Protein AF-A0A2H9PAM7-F1 (afdb_monomer_lite)

Foldseek 3Di:
DDDDDPDDDPPDPPPVVPLVPLLCPLLVLLLVVLCVLLPVVCQQFCDDVSVVSNVCVVVSNCCSPPVVLVLLVVLLVVVQPDDPVVLVVVLVVLVVVCCVPPNDPQQDPNDGDPPPCPDPSNVVNVVSVVSNVVVSVSSVLSSVLSNLSSCLCVVQDDPNAGWQDQDDDPPDRDDDDPDDPDPDDDDDRQRQWDKDWDDQDFDWGWGDDPRAIETEGEPAADDDPDPDPDDDWFKDQDPPCQWDDDDSYIYGYIYTGDDDPVVCVLQFQADPVRDGDDPPDDRLSRQVSRLVVSLVSDPDPVVSCQQQDDDPNDGNSSVSSCVNGPGPTDTYIHGPDVPVVSLVSLVVSLVRPLDDPVCVPDPNVVCVVSSVSSSVSSND

pLDDT: mean 75.79, std 16.77, range [26.44, 95.5]

Sequence (380 aa):
MANNSIKSRKRNSAGIVMRTNHNSGFLLKLKDHLKVLFQFDCAELNFGIYRIMNYKRKEIEKFIEDDLIRVVEKEFEKYKTYSNKELAEKIEKIENKIKEDFGSDILHNGKLIEKYGETRIVKKYLELKKQIDEIDVTENIQSQVFNDLYNFFSRYYEDGDFISKGRYSSKQNKYAIPYSGEEVKLYWANFDQYYIKTGEVFKDYEFNQKGWKFVFRTVLADVPAGNVKGNRRYFFLASDEPVKISNKTCLIKFEYRMLTNGDLKKYPVKTKEGKVKITGIMQDELNPILKDKIVTFITPLEPKAILTETQDEKTIIEKHLYKYTRKITSDFFIHKNLKEFLERELDYFIKTEVLDIEVFDTEKERYFDRHITRSKVVKN

Secondary structure (DSSP, 8-state):
--------S-SSSSTTTTTTHHHHHHHHHHHHHHHHHTTGGGTT--SHHHHHHHHTHHHHHHIIIIIHHHHHHHHHHTT--S-HHHHHHHHHHHHHHHHHHH-TTSEETTEE-GGGTT-HHHHHHHHHHHHHHHHHHHHHHHHHHHHHHHHHHHHHEETTEE-------TT--------SS-S-----TTTTEEEEEPP-----EEEEETTEEEEEEEEEE---SSS--PPPEEEEE-SS-SEEEETTEEEEEEEEEE--HHHHHHS--B-TTSSBP-SS--HHHHHHHHHHHHHHH--SHHHHHHHH-EETTEEHHHHHHHHHHS----EEEEES-HHHHHHHHHHHHIIIIIS-GGGGGSTTGGGHHHHHHHHHHHH-

Organism: NCBI:txid1974542

Structure (mmCIF, N/CA/C/O backbone):
data_AF-A0A2H9PAM7-F1
#
_entry.id   AF-A0A2H9PAM7-F1
#
loop_
_atom_site.group_PDB
_atom_site.id
_atom_site.type_symbol
_atom_site.label_atom_id
_atom_site.label_alt_id
_atom_site.label_comp_id
_atom_site.label_asym_id
_atom_site.label_entity_id
_atom_site.label_seq_id
_atom_site.pdbx_PDB_ins_code
_atom_site.Cartn_x
_atom_site.Cartn_y
_atom_site.Cartn_z
_atom_site.occupancy
_atom_site.B_iso_or_equiv
_atom_site.auth_seq_id
_atom_site.auth_comp_id
_atom_site.auth_asym_id
_atom_site.auth_atom_id
_atom_site.pdbx_PDB_model_num
ATOM 1 N N . MET A 1 1 ? 53.700 46.390 -0.412 1.00 36.31 1 MET A N 1
ATOM 2 C CA . MET A 1 1 ? 53.112 46.395 -1.770 1.00 36.31 1 MET A CA 1
ATOM 3 C C . MET A 1 1 ? 53.014 44.955 -2.255 1.00 36.31 1 MET A C 1
ATOM 5 O O . MET A 1 1 ? 53.900 44.184 -1.924 1.00 36.31 1 MET A O 1
ATOM 9 N N . ALA A 1 2 ? 51.954 44.641 -3.006 1.00 32.16 2 ALA A N 1
ATOM 10 C CA . ALA A 1 2 ? 51.607 43.345 -3.611 1.00 32.16 2 ALA A CA 1
ATOM 11 C C . ALA A 1 2 ? 50.947 42.289 -2.695 1.00 32.16 2 ALA A C 1
ATOM 13 O O . ALA A 1 2 ? 51.555 41.309 -2.286 1.00 32.16 2 ALA A O 1
ATOM 14 N N . ASN A 1 3 ? 49.643 42.470 -2.467 1.00 30.58 3 ASN A N 1
ATOM 15 C CA . ASN A 1 3 ? 48.693 41.392 -2.193 1.00 30.58 3 ASN A CA 1
ATOM 16 C C . ASN A 1 3 ? 47.696 41.392 -3.360 1.00 30.58 3 ASN A C 1
ATOM 18 O O . ASN A 1 3 ? 46.928 42.345 -3.469 1.00 30.58 3 ASN A O 1
ATOM 22 N N . ASN A 1 4 ? 47.727 40.389 -4.246 1.00 27.28 4 ASN A N 1
ATOM 23 C CA . ASN A 1 4 ? 46.542 39.951 -4.993 1.00 27.28 4 ASN A CA 1
ATOM 24 C C . ASN A 1 4 ? 46.771 38.665 -5.804 1.00 27.28 4 ASN A C 1
ATOM 26 O O . ASN A 1 4 ? 47.747 38.532 -6.532 1.00 27.28 4 ASN A O 1
ATOM 30 N N . SER A 1 5 ? 45.749 37.803 -5.756 1.00 28.12 5 SER A N 1
ATOM 31 C CA . SER A 1 5 ? 45.390 36.788 -6.757 1.00 28.12 5 SER A CA 1
ATOM 32 C C . SER A 1 5 ? 46.104 35.423 -6.737 1.00 28.12 5 SER A C 1
ATOM 34 O O . SER A 1 5 ? 46.760 35.023 -7.696 1.00 28.12 5 SER A O 1
ATOM 36 N N . ILE A 1 6 ? 45.787 34.608 -5.724 1.00 30.28 6 ILE A N 1
ATOM 37 C CA . ILE A 1 6 ? 45.669 33.149 -5.893 1.00 30.28 6 ILE A CA 1
ATOM 38 C C . ILE A 1 6 ? 44.205 32.851 -6.256 1.00 30.28 6 ILE A C 1
ATOM 40 O O . ILE A 1 6 ? 43.347 32.684 -5.392 1.00 30.28 6 ILE A O 1
ATOM 44 N N . LYS A 1 7 ? 43.894 32.818 -7.554 1.00 33.56 7 LYS A N 1
ATOM 45 C CA . LYS A 1 7 ? 42.643 32.265 -8.098 1.00 33.56 7 LYS A CA 1
ATOM 46 C C . LYS A 1 7 ? 42.950 31.564 -9.419 1.00 33.56 7 LYS A C 1
ATOM 48 O O . LYS A 1 7 ? 43.094 32.215 -10.442 1.00 33.56 7 LYS A O 1
ATOM 53 N N . SER A 1 8 ? 43.019 30.235 -9.388 1.00 31.98 8 SER A N 1
ATOM 54 C CA . SER A 1 8 ? 42.418 29.320 -10.378 1.00 31.98 8 SER A CA 1
ATOM 55 C C . SER A 1 8 ? 43.159 27.980 -10.398 1.00 31.98 8 SER A C 1
ATOM 57 O O . SER A 1 8 ? 44.256 27.855 -10.918 1.00 31.98 8 SER A O 1
ATOM 59 N N . ARG A 1 9 ? 42.537 26.964 -9.795 1.00 30.16 9 ARG A N 1
ATOM 60 C CA . ARG A 1 9 ? 42.679 25.528 -10.119 1.00 30.16 9 ARG A CA 1
ATOM 61 C C . ARG A 1 9 ? 41.722 24.747 -9.215 1.00 30.16 9 ARG A C 1
ATOM 63 O O . ARG A 1 9 ? 42.115 24.033 -8.307 1.00 30.16 9 ARG A O 1
ATOM 70 N N . LYS A 1 10 ? 40.422 24.989 -9.401 1.00 29.05 10 LYS A N 1
ATOM 71 C CA . LYS A 1 10 ? 39.327 24.240 -8.758 1.00 29.05 10 LYS A CA 1
ATOM 72 C C . LYS A 1 10 ? 38.049 24.363 -9.594 1.00 29.05 10 LYS A C 1
ATOM 74 O O . LYS A 1 10 ? 37.029 24.854 -9.135 1.00 29.05 10 LYS A O 1
ATOM 79 N N . ARG A 1 11 ? 38.117 23.988 -10.869 1.00 29.41 11 ARG A N 1
ATOM 80 C CA . ARG A 1 11 ? 36.942 23.784 -11.728 1.00 29.41 11 ARG A CA 1
ATOM 81 C C . ARG A 1 11 ? 37.325 22.696 -12.721 1.00 29.41 11 ARG A C 1
ATOM 83 O O . ARG A 1 11 ? 38.110 22.984 -13.609 1.00 29.41 11 ARG A O 1
ATOM 90 N N . ASN A 1 12 ? 36.929 21.454 -12.439 1.00 28.94 12 ASN A N 1
ATOM 91 C CA . ASN A 1 12 ? 36.618 20.392 -13.419 1.00 28.94 12 ASN A CA 1
ATOM 92 C C . ASN A 1 12 ? 36.412 19.010 -12.772 1.00 28.94 12 ASN A C 1
ATOM 94 O O . ASN A 1 12 ? 35.887 18.122 -13.426 1.00 28.94 12 ASN A O 1
ATOM 98 N N . SER A 1 13 ? 36.683 18.829 -11.475 1.00 26.80 13 SER A N 1
ATOM 99 C CA . SER A 1 13 ? 36.331 17.591 -10.750 1.00 26.80 13 SER A CA 1
ATOM 100 C C . SER A 1 13 ? 34.898 17.564 -10.187 1.00 26.80 13 SER A C 1
ATOM 102 O O . SER A 1 13 ? 34.455 16.540 -9.680 1.00 26.80 13 SER A O 1
ATOM 104 N N . ALA A 1 14 ? 34.144 18.666 -10.289 1.00 26.72 14 ALA A N 1
ATOM 105 C CA . ALA A 1 14 ? 32.780 18.771 -9.752 1.00 26.72 14 ALA A CA 1
ATOM 106 C C . ALA A 1 14 ? 31.680 18.271 -10.713 1.00 26.72 14 ALA A C 1
ATOM 108 O O . ALA A 1 14 ? 30.561 18.017 -10.277 1.00 26.72 14 ALA A O 1
ATOM 109 N N . GLY A 1 15 ? 31.978 18.113 -12.009 1.00 26.44 15 GLY A N 1
ATOM 110 C CA . GLY A 1 15 ? 30.979 17.738 -13.022 1.00 26.44 15 GLY A CA 1
ATOM 111 C C . GLY A 1 15 ? 30.585 16.257 -13.017 1.00 26.44 15 GLY A C 1
ATOM 112 O O . GLY A 1 15 ? 29.486 15.923 -13.445 1.00 26.44 15 GLY A O 1
ATOM 113 N N . ILE A 1 16 ? 31.454 15.384 -12.500 1.00 31.52 16 ILE A N 1
ATOM 114 C CA . ILE A 1 16 ? 31.241 13.927 -12.483 1.00 31.52 16 ILE A CA 1
ATOM 115 C C . ILE A 1 16 ? 30.466 13.497 -11.225 1.00 31.52 16 ILE A C 1
ATOM 117 O O . ILE A 1 16 ? 29.671 12.567 -11.270 1.00 31.52 16 ILE A O 1
ATOM 121 N N . VAL A 1 17 ? 30.613 14.225 -10.112 1.00 28.14 17 VAL A N 1
ATOM 122 C CA . VAL A 1 17 ? 29.993 13.863 -8.822 1.00 28.14 17 VAL A CA 1
ATOM 123 C C . VAL A 1 17 ? 28.522 14.304 -8.722 1.00 28.14 17 VAL A C 1
ATOM 125 O O . VAL A 1 17 ? 27.771 13.744 -7.934 1.00 28.14 17 VAL A O 1
ATOM 128 N N . MET A 1 18 ? 28.063 15.264 -9.537 1.00 27.47 18 MET A N 1
ATOM 129 C CA . MET A 1 18 ? 26.666 15.738 -9.497 1.00 27.47 18 MET A CA 1
ATOM 130 C C . MET A 1 18 ? 25.675 14.949 -10.375 1.00 27.47 18 MET A C 1
ATOM 132 O O . MET A 1 18 ? 24.472 15.172 -10.256 1.00 27.47 18 MET A O 1
ATOM 136 N N . ARG A 1 19 ? 26.127 14.037 -11.249 1.00 37.12 19 ARG A N 1
ATOM 137 C CA . ARG A 1 19 ? 25.255 13.383 -12.251 1.00 37.12 19 ARG A CA 1
ATOM 138 C C . ARG A 1 19 ? 24.591 12.079 -11.795 1.00 37.12 19 ARG A C 1
ATOM 140 O O . ARG A 1 19 ? 23.580 11.691 -12.368 1.00 37.12 19 ARG A O 1
ATOM 147 N N . THR A 1 20 ? 25.050 11.469 -10.705 1.00 33.59 20 THR A N 1
ATOM 148 C CA . THR A 1 20 ? 24.431 10.271 -10.103 1.00 33.59 20 THR A CA 1
ATOM 149 C C . THR A 1 20 ? 23.115 10.556 -9.360 1.00 33.59 20 THR A C 1
ATOM 151 O O . THR A 1 20 ? 22.414 9.627 -8.966 1.00 33.59 20 THR A O 1
ATOM 154 N N . ASN A 1 21 ? 22.735 11.829 -9.193 1.00 41.59 21 ASN A N 1
ATOM 155 C CA . ASN A 1 21 ? 21.598 12.242 -8.361 1.00 41.59 21 ASN A CA 1
ATOM 156 C C . ASN A 1 21 ? 20.219 12.218 -9.055 1.00 41.59 21 ASN A C 1
ATOM 158 O O . ASN A 1 21 ? 19.208 12.333 -8.371 1.00 41.59 21 ASN A O 1
ATOM 162 N N . HIS A 1 22 ? 20.132 12.081 -10.384 1.00 42.03 22 HIS A N 1
ATOM 163 C CA . HIS A 1 22 ? 18.827 11.974 -11.065 1.00 42.03 22 HIS A CA 1
ATOM 164 C C . HIS A 1 22 ? 18.287 10.535 -11.105 1.00 42.03 22 HIS A C 1
ATOM 166 O O . HIS A 1 22 ? 17.077 10.344 -10.973 1.00 42.03 22 HIS A O 1
ATOM 172 N N . ASN A 1 23 ? 19.173 9.532 -11.175 1.00 53.78 23 ASN A N 1
ATOM 173 C CA . ASN A 1 23 ? 18.815 8.109 -11.074 1.00 53.78 23 ASN A CA 1
ATOM 174 C C . ASN A 1 23 ? 18.174 7.765 -9.716 1.00 53.78 23 ASN A C 1
ATOM 176 O O . ASN A 1 23 ? 17.299 6.905 -9.637 1.00 53.78 23 ASN A O 1
ATOM 180 N N . SER A 1 24 ? 18.565 8.460 -8.644 1.00 64.81 24 SER A N 1
ATOM 181 C CA . SER A 1 24 ? 18.095 8.169 -7.286 1.00 64.81 24 SER A CA 1
ATOM 182 C C . SER A 1 24 ? 16.652 8.617 -7.025 1.00 64.81 24 SER A C 1
ATOM 184 O O . SER A 1 24 ? 15.955 7.973 -6.245 1.00 64.81 24 SER A O 1
ATOM 186 N N . GLY A 1 25 ? 16.167 9.674 -7.687 1.00 84.38 25 GLY A N 1
ATOM 187 C CA . GLY A 1 25 ? 14.857 10.264 -7.391 1.00 84.38 25 GLY A CA 1
ATOM 188 C C . GLY A 1 25 ? 13.667 9.399 -7.816 1.00 84.38 25 GLY A C 1
ATOM 189 O O . GLY A 1 25 ? 12.761 9.158 -7.019 1.00 84.38 25 GLY A O 1
ATOM 190 N N . PHE A 1 26 ? 13.653 8.920 -9.065 1.00 88.62 26 PHE A N 1
ATOM 191 C CA . PHE A 1 26 ? 12.565 8.062 -9.561 1.00 88.62 26 PHE A CA 1
ATOM 192 C C . PHE A 1 26 ? 12.605 6.668 -8.944 1.00 88.62 26 PHE A C 1
ATOM 194 O O . PHE A 1 26 ? 11.560 6.128 -8.588 1.00 88.62 26 PHE A O 1
ATOM 201 N N . LEU A 1 27 ? 13.807 6.124 -8.748 1.00 89.75 27 LEU A N 1
ATOM 202 C CA . LEU A 1 27 ? 13.989 4.858 -8.053 1.00 89.75 27 LEU A CA 1
ATOM 203 C C . LEU A 1 27 ? 13.453 4.928 -6.618 1.00 89.75 27 LEU A C 1
ATOM 205 O O . LEU A 1 27 ? 12.733 4.026 -6.200 1.00 89.75 27 LEU A O 1
ATOM 209 N N . LEU A 1 28 ? 13.743 6.004 -5.879 1.00 92.19 28 LEU A N 1
ATOM 210 C CA . LEU A 1 28 ? 13.229 6.177 -4.520 1.00 92.19 28 LEU A CA 1
ATOM 211 C C . LEU A 1 28 ? 11.696 6.262 -4.503 1.00 92.19 28 LEU A C 1
ATOM 213 O O . LEU A 1 28 ? 11.061 5.554 -3.729 1.00 92.19 28 LEU A O 1
ATOM 217 N N . LYS A 1 29 ? 11.094 7.034 -5.420 1.00 93.62 29 LYS A N 1
ATOM 218 C CA . LYS A 1 29 ? 9.628 7.104 -5.562 1.00 93.62 29 LYS A CA 1
ATOM 219 C C . LYS A 1 29 ? 9.002 5.739 -5.838 1.00 93.62 29 LYS A C 1
ATOM 221 O O . LYS A 1 29 ? 7.977 5.409 -5.243 1.00 93.62 29 LYS A O 1
ATOM 226 N N . LEU A 1 30 ? 9.611 4.948 -6.723 1.00 94.31 30 LEU A N 1
ATOM 227 C CA . LEU A 1 30 ? 9.163 3.588 -7.009 1.00 94.31 30 LEU A CA 1
ATOM 228 C C . LEU A 1 30 ? 9.255 2.708 -5.758 1.00 94.31 30 LEU A C 1
ATOM 230 O O . LEU A 1 30 ? 8.273 2.059 -5.406 1.00 94.31 30 LEU A O 1
ATOM 234 N N . LYS A 1 31 ? 10.394 2.724 -5.056 1.00 94.62 31 LYS A N 1
ATOM 235 C CA . LYS A 1 31 ? 10.596 1.950 -3.821 1.00 94.62 31 LYS A CA 1
ATOM 236 C C . LYS A 1 31 ? 9.568 2.303 -2.749 1.00 94.62 31 LYS A C 1
ATOM 238 O O . LYS A 1 31 ? 8.957 1.403 -2.177 1.00 94.62 31 LYS A O 1
ATOM 243 N N . ASP A 1 32 ? 9.341 3.590 -2.509 1.00 93.31 32 ASP A N 1
ATOM 244 C CA . ASP A 1 32 ? 8.371 4.055 -1.516 1.00 93.31 32 ASP A CA 1
ATOM 245 C C . ASP A 1 32 ? 6.947 3.636 -1.892 1.00 93.31 32 ASP A C 1
ATOM 247 O O . ASP A 1 32 ? 6.197 3.144 -1.048 1.00 93.31 32 ASP A O 1
ATOM 251 N N . HIS A 1 33 ? 6.585 3.738 -3.173 1.00 93.19 33 HIS A N 1
ATOM 252 C CA . HIS A 1 33 ? 5.274 3.305 -3.642 1.00 93.19 33 HIS A CA 1
ATOM 253 C C . HIS A 1 33 ? 5.078 1.787 -3.514 1.00 93.19 33 HIS A C 1
ATOM 255 O O . HIS A 1 33 ? 4.029 1.342 -3.052 1.00 93.19 33 HIS A O 1
ATOM 261 N N . LEU A 1 34 ? 6.097 0.983 -3.834 1.00 93.50 34 LEU A N 1
ATOM 262 C CA . LEU A 1 34 ? 6.054 -0.468 -3.632 1.00 93.50 34 LEU A CA 1
ATOM 263 C C . LEU A 1 34 ? 5.948 -0.833 -2.143 1.00 93.50 34 LEU A C 1
ATOM 265 O O . LEU A 1 34 ? 5.209 -1.750 -1.789 1.00 93.50 34 LEU A O 1
ATOM 269 N N . LYS A 1 35 ? 6.614 -0.097 -1.244 1.00 92.00 35 LYS A N 1
ATOM 270 C CA . LYS A 1 35 ? 6.463 -0.283 0.211 1.00 92.00 35 LYS A CA 1
ATOM 271 C C . LYS A 1 35 ? 5.036 0.004 0.684 1.00 92.00 35 LYS A C 1
ATOM 273 O O . LYS A 1 35 ? 4.537 -0.715 1.551 1.00 92.00 35 LYS A O 1
ATOM 278 N N . VAL A 1 36 ? 4.369 1.006 0.107 1.00 89.56 36 VAL A N 1
ATOM 279 C CA . VAL A 1 36 ? 2.944 1.286 0.361 1.00 89.56 36 VAL A CA 1
ATOM 280 C C . VAL A 1 36 ? 2.059 0.161 -0.179 1.00 89.56 36 VAL A C 1
ATOM 282 O O . VAL A 1 36 ? 1.187 -0.320 0.542 1.00 89.56 36 VAL A O 1
ATOM 285 N N . LEU A 1 37 ? 2.313 -0.307 -1.405 1.00 90.25 37 LEU A N 1
ATOM 286 C CA . LEU A 1 37 ? 1.590 -1.422 -2.028 1.00 90.25 37 LEU A CA 1
ATOM 287 C C . LEU A 1 37 ? 1.653 -2.687 -1.163 1.00 90.25 37 LEU A C 1
ATOM 289 O O . LEU A 1 37 ? 0.641 -3.337 -0.914 1.00 90.25 37 LEU A O 1
ATOM 293 N N . PHE A 1 38 ? 2.832 -2.995 -0.624 1.00 89.06 38 PHE A N 1
ATOM 294 C CA . PHE A 1 38 ? 3.041 -4.130 0.273 1.00 89.06 38 PHE A CA 1
ATOM 295 C C . PHE A 1 38 ? 2.781 -3.816 1.761 1.00 89.06 38 PHE A C 1
ATOM 297 O O . PHE A 1 38 ? 3.130 -4.623 2.625 1.00 89.06 38 PHE A O 1
ATOM 304 N N . GLN A 1 39 ? 2.154 -2.676 2.074 1.00 84.50 39 GLN A N 1
ATOM 305 C CA . GLN A 1 39 ? 1.677 -2.303 3.416 1.00 84.50 39 GLN A CA 1
ATOM 306 C C . GLN A 1 39 ? 2.764 -2.387 4.503 1.00 84.50 39 GLN A C 1
ATOM 308 O O . GLN A 1 39 ? 2.576 -2.943 5.595 1.00 84.50 39 GLN A O 1
ATOM 313 N N . PHE A 1 40 ? 3.951 -1.847 4.209 1.00 84.88 40 PHE A N 1
ATOM 314 C CA . PHE A 1 40 ? 5.084 -1.886 5.137 1.00 84.88 40 PHE A CA 1
ATOM 315 C C . PHE A 1 40 ? 4.808 -1.147 6.455 1.00 84.88 40 PHE A C 1
ATOM 317 O O . PHE A 1 40 ? 5.353 -1.551 7.484 1.00 84.88 40 PHE A O 1
ATOM 324 N N . ASP A 1 41 ? 3.924 -0.148 6.444 1.00 77.19 41 ASP A N 1
ATOM 325 C CA . ASP A 1 41 ? 3.456 0.647 7.590 1.00 77.19 41 ASP A CA 1
ATOM 326 C C . ASP A 1 41 ? 2.572 -0.135 8.587 1.00 77.19 41 ASP A C 1
ATOM 328 O O . ASP A 1 41 ? 2.273 0.334 9.695 1.00 77.19 41 ASP A O 1
ATOM 332 N N . CYS A 1 42 ? 2.162 -1.346 8.204 1.00 74.06 42 CYS A N 1
ATOM 333 C CA . CYS A 1 42 ? 1.343 -2.261 8.991 1.00 74.06 42 CYS A CA 1
ATOM 334 C C . CYS A 1 42 ? 2.144 -3.442 9.573 1.00 74.06 42 CYS A C 1
ATOM 336 O O . CYS A 1 42 ? 1.564 -4.458 9.950 1.00 74.06 42 CYS A O 1
ATOM 338 N N . ALA A 1 43 ? 3.472 -3.310 9.690 1.00 73.75 43 ALA A N 1
ATOM 339 C CA . ALA A 1 43 ? 4.375 -4.361 10.184 1.00 73.75 43 ALA A CA 1
ATOM 340 C C . ALA A 1 43 ? 4.030 -4.935 11.557 1.00 73.75 43 ALA A C 1
ATOM 342 O O . ALA A 1 43 ? 4.279 -6.104 11.832 1.00 73.75 43 ALA A O 1
ATOM 343 N N . GLU A 1 44 ? 3.454 -4.115 12.422 1.00 70.12 44 GLU A N 1
ATOM 344 C CA . GLU A 1 44 ? 3.127 -4.496 13.792 1.00 70.12 44 GLU A CA 1
ATOM 345 C C . GLU A 1 44 ? 1.897 -5.421 13.860 1.00 70.12 44 GLU A C 1
ATOM 347 O O . GLU A 1 44 ? 1.698 -6.099 14.868 1.00 70.12 44 GLU A O 1
ATOM 352 N N . LEU A 1 45 ? 1.084 -5.474 12.795 1.00 76.50 45 LEU A N 1
ATOM 353 C CA . LEU A 1 45 ? -0.149 -6.258 12.749 1.00 76.50 45 LEU A CA 1
ATOM 354 C C . LEU A 1 45 ? 0.150 -7.737 12.499 1.00 76.50 45 LEU A C 1
ATOM 356 O O . LEU A 1 45 ? 0.801 -8.093 11.522 1.00 76.50 45 LEU A O 1
ATOM 360 N N . ASN A 1 46 ? -0.373 -8.626 13.345 1.00 74.81 46 ASN A N 1
ATOM 361 C CA . ASN A 1 46 ? -0.084 -10.062 13.264 1.00 74.81 46 ASN A CA 1
ATOM 362 C C . ASN A 1 46 ? -1.339 -10.939 13.109 1.00 74.81 46 ASN A C 1
ATOM 364 O O . ASN A 1 46 ? -1.563 -11.880 13.868 1.00 74.81 46 ASN A O 1
ATOM 368 N N . PHE A 1 47 ? -2.177 -10.642 12.116 1.00 71.94 47 PHE A N 1
ATOM 369 C CA . PHE A 1 47 ? -3.378 -11.424 11.807 1.00 71.94 47 PHE A CA 1
ATOM 370 C C . PHE A 1 47 ? -3.659 -11.451 10.299 1.00 71.94 47 PHE A C 1
ATOM 372 O O . PHE A 1 47 ? -3.254 -10.552 9.567 1.00 71.94 47 PHE A O 1
ATOM 379 N N . GLY A 1 48 ? -4.377 -12.474 9.823 1.00 76.12 48 GLY A N 1
ATOM 380 C CA . GLY A 1 48 ? -4.796 -12.576 8.417 1.00 76.12 48 GLY A CA 1
ATOM 381 C C . GLY A 1 48 ? -3.634 -12.446 7.423 1.00 76.12 48 GLY A C 1
ATOM 382 O O . GLY A 1 48 ? -2.587 -13.066 7.607 1.00 76.12 48 GLY A O 1
ATOM 383 N N . ILE A 1 49 ? -3.820 -11.617 6.389 1.00 78.69 49 ILE A N 1
ATOM 384 C CA . ILE A 1 49 ? -2.809 -11.370 5.350 1.00 78.69 49 ILE A CA 1
ATOM 385 C C . ILE A 1 49 ? -1.540 -10.706 5.906 1.00 78.69 49 ILE A C 1
ATOM 387 O O . ILE A 1 49 ? -0.443 -11.048 5.471 1.00 78.69 49 ILE A O 1
ATOM 391 N N . TYR A 1 50 ? -1.651 -9.855 6.934 1.00 81.75 50 TYR A N 1
ATOM 392 C CA . TYR A 1 50 ? -0.497 -9.184 7.547 1.00 81.75 50 TYR A CA 1
ATOM 393 C C . TYR A 1 50 ? 0.514 -10.176 8.121 1.00 81.75 50 TYR A C 1
ATOM 395 O O . TYR A 1 50 ? 1.717 -9.957 8.030 1.00 81.75 50 TYR A O 1
ATOM 403 N N . ARG A 1 51 ? 0.048 -11.319 8.642 1.00 82.81 51 ARG A N 1
ATOM 404 C CA . ARG A 1 51 ? 0.938 -12.386 9.120 1.00 82.81 51 ARG A CA 1
ATOM 405 C C . ARG A 1 51 ? 1.784 -12.974 7.987 1.00 82.81 51 ARG A C 1
ATOM 407 O O . ARG A 1 51 ? 2.971 -13.220 8.183 1.00 82.81 51 ARG A O 1
ATOM 414 N N . ILE A 1 52 ? 1.185 -13.178 6.812 1.00 86.31 52 ILE A N 1
ATOM 415 C CA . ILE A 1 52 ? 1.881 -13.685 5.620 1.00 86.31 52 ILE A CA 1
ATOM 416 C C . ILE A 1 52 ? 2.872 -12.631 5.116 1.00 86.31 52 ILE A C 1
ATOM 418 O O . ILE A 1 52 ? 4.041 -12.945 4.895 1.00 86.31 52 ILE A O 1
ATOM 422 N N . MET A 1 53 ? 2.434 -11.373 5.024 1.00 85.06 53 MET A N 1
ATOM 423 C CA . MET A 1 53 ? 3.278 -10.243 4.625 1.00 85.06 53 MET A CA 1
ATOM 424 C C . MET A 1 53 ? 4.478 -10.064 5.555 1.00 85.06 53 MET A C 1
ATOM 426 O O . MET A 1 53 ? 5.599 -9.875 5.097 1.00 85.06 53 MET A O 1
ATOM 430 N N . ASN A 1 54 ? 4.276 -10.203 6.865 1.00 86.50 54 ASN A N 1
ATOM 431 C CA . ASN A 1 54 ? 5.351 -10.132 7.848 1.00 86.50 54 ASN A CA 1
ATOM 432 C C . ASN A 1 54 ? 6.317 -11.311 7.753 1.00 86.50 54 ASN A C 1
ATOM 434 O O . ASN A 1 54 ? 7.525 -11.106 7.843 1.00 86.50 54 ASN A O 1
ATOM 438 N N . TYR A 1 55 ? 5.810 -12.524 7.521 1.00 89.81 55 TYR A N 1
ATOM 439 C CA . TYR A 1 55 ? 6.652 -13.698 7.294 1.00 89.81 55 TYR A CA 1
ATOM 440 C C . TYR A 1 55 ? 7.543 -13.527 6.054 1.00 89.81 55 TYR A C 1
ATOM 442 O O . TYR A 1 55 ? 8.725 -13.858 6.089 1.00 89.81 55 TYR A O 1
ATOM 450 N N . LYS A 1 56 ? 6.995 -12.942 4.982 1.00 91.44 56 LYS A N 1
ATOM 451 C CA . LYS A 1 56 ? 7.693 -12.685 3.713 1.00 91.44 56 LYS A CA 1
ATOM 452 C C . LYS A 1 56 ? 8.410 -11.338 3.639 1.00 91.44 56 LYS A C 1
ATOM 454 O O . LYS A 1 56 ? 9.037 -11.041 2.627 1.00 91.44 56 LYS A O 1
ATOM 459 N N . ARG A 1 57 ? 8.395 -10.542 4.710 1.00 90.06 57 ARG A N 1
ATOM 460 C CA . ARG A 1 57 ? 8.876 -9.152 4.705 1.00 90.06 57 ARG A CA 1
ATOM 461 C C . ARG A 1 57 ? 10.311 -9.014 4.217 1.00 90.06 57 ARG A C 1
ATOM 463 O O . ARG A 1 57 ? 10.569 -8.171 3.373 1.00 90.06 57 ARG A O 1
ATOM 470 N N . LYS A 1 58 ? 11.216 -9.873 4.693 1.00 92.81 58 LYS A N 1
ATOM 471 C CA . LYS A 1 58 ? 12.628 -9.848 4.279 1.00 92.81 58 LYS A CA 1
ATOM 472 C C . LYS A 1 58 ? 12.808 -10.149 2.789 1.00 92.81 58 LYS A C 1
ATOM 474 O O . LYS A 1 58 ? 13.674 -9.560 2.157 1.00 92.81 58 LYS A O 1
ATOM 479 N N . GLU A 1 59 ? 12.006 -11.061 2.238 1.00 94.44 59 GLU A N 1
ATOM 480 C CA . GLU A 1 59 ? 12.040 -11.394 0.808 1.00 94.44 59 GLU A CA 1
ATOM 481 C C . GLU A 1 59 ? 11.522 -10.216 -0.030 1.00 94.44 59 GLU A C 1
ATOM 483 O O . GLU A 1 59 ? 12.152 -9.842 -1.012 1.00 94.44 59 GLU A O 1
ATOM 488 N N . ILE A 1 60 ? 10.423 -9.585 0.398 1.00 93.31 60 ILE A N 1
ATOM 489 C CA . ILE A 1 60 ? 9.838 -8.421 -0.288 1.00 93.31 60 ILE A CA 1
ATOM 490 C C . ILE A 1 60 ? 10.766 -7.203 -0.196 1.00 93.31 60 ILE A C 1
ATOM 492 O O . ILE A 1 60 ? 10.966 -6.500 -1.180 1.00 93.31 60 ILE A O 1
ATOM 496 N N . GLU A 1 61 ? 11.362 -6.956 0.969 1.00 94.62 61 GLU A N 1
ATOM 497 C CA . GLU A 1 61 ? 12.315 -5.864 1.174 1.00 94.62 61 GLU A CA 1
ATOM 498 C C . GLU A 1 61 ? 13.554 -6.046 0.298 1.00 94.62 61 GLU A C 1
ATOM 500 O O . GLU A 1 61 ? 13.922 -5.127 -0.425 1.00 94.62 61 GLU A O 1
ATOM 505 N N . LYS A 1 62 ? 14.130 -7.254 0.263 1.00 95.50 62 LYS A N 1
ATOM 506 C CA . LYS A 1 62 ? 15.228 -7.582 -0.653 1.00 95.50 62 LYS A CA 1
ATOM 507 C C . LYS A 1 62 ? 14.828 -7.383 -2.119 1.00 95.50 62 LYS A C 1
ATOM 509 O O . LYS A 1 62 ? 15.628 -6.877 -2.906 1.00 95.50 62 LYS A O 1
ATOM 514 N N . PHE A 1 63 ? 13.597 -7.745 -2.482 1.00 94.81 63 PHE A N 1
ATOM 515 C CA . PHE A 1 63 ? 13.112 -7.546 -3.841 1.00 94.81 63 PHE A CA 1
ATOM 516 C C . PHE A 1 63 ? 13.075 -6.061 -4.227 1.00 94.81 63 PHE A C 1
ATOM 518 O O . PHE A 1 63 ? 13.595 -5.685 -5.276 1.00 94.81 63 PHE A O 1
ATOM 525 N N . ILE A 1 64 ? 12.502 -5.217 -3.363 1.00 93.62 64 ILE A N 1
ATOM 526 C CA . ILE A 1 64 ? 12.369 -3.770 -3.591 1.00 93.62 64 ILE A CA 1
ATOM 527 C C . ILE A 1 64 ? 13.734 -3.077 -3.568 1.00 93.62 64 ILE A C 1
ATOM 529 O O . ILE A 1 64 ? 13.986 -2.185 -4.380 1.00 93.62 64 ILE A O 1
ATOM 533 N N . GLU A 1 65 ? 14.601 -3.449 -2.627 1.00 92.62 65 GLU A N 1
ATOM 534 C CA . GLU A 1 65 ? 15.863 -2.750 -2.410 1.00 92.62 65 GLU A CA 1
ATOM 535 C C . GLU A 1 65 ? 16.946 -3.153 -3.411 1.00 92.62 65 GLU A C 1
ATOM 537 O O . GLU A 1 65 ? 17.647 -2.258 -3.890 1.00 92.62 65 GLU A O 1
ATOM 542 N N . ASP A 1 66 ? 17.017 -4.443 -3.773 1.00 91.50 66 ASP A N 1
ATOM 543 C CA . ASP A 1 66 ? 18.113 -5.010 -4.563 1.00 91.50 66 ASP A CA 1
ATOM 544 C C . ASP A 1 66 ? 17.652 -5.726 -5.842 1.00 91.50 66 ASP A C 1
ATOM 546 O O . ASP A 1 66 ? 18.180 -5.450 -6.920 1.00 91.50 66 ASP A O 1
ATOM 550 N N . ASP A 1 67 ? 16.724 -6.692 -5.753 1.00 92.50 67 ASP A N 1
ATOM 551 C CA . ASP A 1 67 ? 16.449 -7.591 -6.891 1.00 92.50 67 ASP A CA 1
ATOM 552 C C . ASP A 1 67 ? 15.860 -6.839 -8.085 1.00 92.50 67 ASP A C 1
ATOM 554 O O . ASP A 1 67 ? 16.286 -7.077 -9.213 1.00 92.50 67 ASP A O 1
ATOM 558 N N . LEU A 1 68 ? 14.949 -5.892 -7.848 1.00 89.31 68 LEU A N 1
ATOM 559 C CA . LEU A 1 68 ? 14.368 -5.054 -8.897 1.00 89.31 68 LEU A CA 1
ATOM 560 C C . LEU A 1 68 ? 15.444 -4.265 -9.654 1.00 89.31 68 LEU A C 1
ATOM 562 O O . LEU A 1 68 ? 15.436 -4.226 -10.883 1.00 89.31 68 LEU A O 1
ATOM 566 N N . ILE A 1 69 ? 16.394 -3.668 -8.926 1.00 88.94 69 ILE A N 1
ATOM 567 C CA . ILE A 1 69 ? 17.497 -2.908 -9.527 1.00 88.94 69 ILE A CA 1
ATOM 568 C C . ILE A 1 69 ? 18.355 -3.840 -10.376 1.00 88.94 69 ILE A C 1
ATOM 570 O O . ILE A 1 69 ? 18.615 -3.536 -11.538 1.00 88.94 69 ILE A O 1
ATOM 574 N N . ARG A 1 70 ? 18.723 -5.004 -9.829 1.00 88.75 70 ARG A N 1
ATOM 575 C CA . ARG A 1 70 ? 19.523 -6.007 -10.543 1.00 88.75 70 ARG A CA 1
ATOM 576 C C . ARG A 1 70 ? 18.843 -6.505 -11.812 1.00 88.75 70 ARG A C 1
ATOM 578 O O . ARG A 1 70 ? 19.524 -6.717 -12.809 1.00 88.75 70 ARG A O 1
ATOM 585 N N . VAL A 1 71 ? 17.526 -6.712 -11.787 1.00 89.12 71 VAL A N 1
ATOM 586 C CA . VAL A 1 71 ? 16.760 -7.138 -12.968 1.00 89.12 71 VAL A CA 1
ATOM 587 C C . VAL A 1 71 ? 16.818 -6.063 -14.046 1.00 89.12 71 VAL A C 1
ATOM 589 O O . VAL A 1 71 ? 17.191 -6.367 -15.177 1.00 89.12 71 VAL A O 1
ATOM 592 N N . VAL A 1 72 ? 16.544 -4.806 -13.688 1.00 87.38 72 VAL A N 1
ATOM 593 C CA . VAL A 1 72 ? 16.609 -3.685 -14.634 1.00 87.38 72 VAL A CA 1
ATOM 594 C C . VAL A 1 72 ? 18.025 -3.533 -15.199 1.00 87.38 72 VAL A C 1
ATOM 596 O O . VAL A 1 72 ? 18.197 -3.470 -16.413 1.00 87.38 72 VAL A O 1
ATOM 599 N N . GLU A 1 73 ? 19.053 -3.540 -14.349 1.00 84.12 73 GLU A N 1
ATOM 600 C CA . GLU A 1 73 ? 20.456 -3.440 -14.772 1.00 84.12 73 GLU A CA 1
ATOM 601 C C . GLU A 1 73 ? 20.859 -4.570 -15.720 1.00 84.12 73 GLU A C 1
ATOM 603 O O . GLU A 1 73 ? 21.426 -4.300 -16.778 1.00 84.12 73 GLU A O 1
ATOM 608 N N . LYS A 1 74 ? 20.507 -5.817 -15.392 1.00 85.94 74 LYS A N 1
ATOM 609 C CA . LYS A 1 74 ? 20.787 -6.992 -16.223 1.00 85.94 74 LYS A CA 1
ATOM 610 C C . LYS A 1 74 ? 20.077 -6.932 -17.575 1.00 85.94 74 LYS A C 1
ATOM 612 O O . LYS A 1 74 ? 20.646 -7.334 -18.589 1.00 85.94 74 LYS A O 1
ATOM 617 N N . GLU A 1 75 ? 18.838 -6.448 -17.618 1.00 85.44 75 GLU A N 1
ATOM 618 C CA . GLU A 1 75 ? 18.144 -6.243 -18.889 1.00 85.44 75 GLU A CA 1
ATOM 619 C C . GLU A 1 75 ? 18.822 -5.144 -19.718 1.00 85.44 75 GLU A C 1
ATOM 621 O O . GLU A 1 75 ? 18.954 -5.309 -20.929 1.00 85.44 75 GLU A O 1
ATOM 626 N N . PHE A 1 76 ? 19.346 -4.085 -19.089 1.00 80.12 76 PHE A N 1
ATOM 627 C CA . PHE A 1 76 ? 20.131 -3.049 -19.771 1.00 80.12 76 PHE A CA 1
ATOM 628 C C . PHE A 1 76 ? 21.522 -3.507 -20.221 1.00 80.12 76 PHE A C 1
ATOM 630 O O . PHE A 1 76 ? 22.004 -3.027 -21.245 1.00 80.12 76 PHE A O 1
ATOM 637 N N . GLU A 1 77 ? 22.171 -4.437 -19.516 1.00 77.19 77 GLU A N 1
ATOM 638 C CA . GLU A 1 77 ? 23.468 -4.998 -19.924 1.00 77.19 77 GLU A CA 1
ATOM 639 C C . GLU A 1 77 ? 23.416 -5.630 -21.316 1.00 77.19 77 GLU A C 1
ATOM 641 O O . GLU A 1 77 ? 24.367 -5.493 -22.079 1.00 77.19 77 GLU A O 1
ATOM 646 N N . LYS A 1 78 ? 22.280 -6.228 -21.704 1.00 73.19 78 LYS A N 1
ATOM 647 C CA . LYS A 1 78 ? 22.077 -6.782 -23.056 1.00 73.19 78 LYS A CA 1
ATOM 648 C C . LYS A 1 78 ? 22.200 -5.733 -24.164 1.00 73.19 78 LYS A C 1
ATOM 650 O O . LYS A 1 78 ? 22.435 -6.090 -25.315 1.00 73.19 78 LYS A O 1
ATOM 655 N N . TYR A 1 79 ? 22.022 -4.459 -23.820 1.00 67.88 79 TYR A N 1
ATOM 656 C CA . TYR A 1 79 ? 22.055 -3.328 -24.742 1.00 67.88 79 TYR A CA 1
ATOM 657 C C . TYR A 1 79 ? 23.278 -2.418 -24.526 1.00 67.88 79 TYR A C 1
ATOM 659 O O . TYR A 1 79 ? 23.521 -1.533 -25.345 1.00 67.88 79 TYR A O 1
ATOM 667 N N . LYS A 1 80 ? 24.069 -2.624 -23.459 1.00 63.56 80 LYS A N 1
ATOM 668 C CA . LYS A 1 80 ? 25.320 -1.890 -23.206 1.00 63.56 80 LYS A CA 1
ATOM 669 C C . LYS A 1 80 ? 26.469 -2.535 -23.980 1.00 63.56 80 LYS A C 1
ATOM 671 O O . LYS A 1 80 ? 26.851 -3.669 -23.721 1.00 63.56 80 LYS A O 1
ATOM 676 N N . THR A 1 81 ? 27.070 -1.784 -24.897 1.00 55.62 81 THR A N 1
ATOM 677 C CA . THR A 1 81 ? 28.188 -2.252 -25.732 1.00 55.62 81 THR A CA 1
ATOM 678 C C . THR A 1 81 ? 29.577 -2.034 -25.116 1.00 55.62 81 THR A C 1
ATOM 680 O O . THR A 1 81 ? 30.517 -2.693 -25.556 1.00 55.62 81 THR A O 1
ATOM 683 N N . TYR A 1 82 ? 29.753 -1.171 -24.099 1.00 54.78 82 TYR A N 1
ATOM 684 C CA . TYR A 1 82 ? 31.090 -0.830 -23.574 1.00 54.78 82 TYR A CA 1
ATOM 685 C C .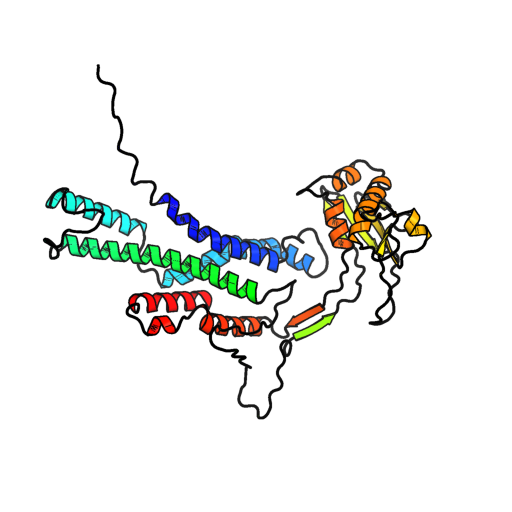 TYR A 1 82 ? 31.146 -0.498 -22.068 1.00 54.78 82 TYR A C 1
ATOM 687 O O . TYR A 1 82 ? 30.179 -0.021 -21.479 1.00 54.78 82 TYR A O 1
ATOM 695 N N . SER A 1 83 ? 32.324 -0.700 -21.453 1.00 53.31 83 SER A N 1
ATOM 696 C CA . SER A 1 83 ? 32.619 -0.359 -20.050 1.00 53.31 83 SER A CA 1
ATOM 697 C C . SER A 1 83 ? 33.097 1.094 -19.897 1.00 53.31 83 SER A C 1
ATOM 699 O O . SER A 1 83 ? 34.138 1.481 -20.436 1.00 53.31 83 SER A O 1
ATOM 701 N N . ASN A 1 84 ? 32.357 1.884 -19.108 1.00 57.50 84 ASN A N 1
ATOM 702 C CA . ASN A 1 84 ? 32.577 3.317 -18.849 1.00 57.50 84 ASN A CA 1
ATOM 703 C C . ASN A 1 84 ? 34.014 3.660 -18.414 1.00 57.50 84 ASN A C 1
ATOM 705 O O . ASN A 1 84 ? 34.591 4.660 -18.843 1.00 57.50 84 ASN A O 1
ATOM 709 N N . LYS A 1 85 ? 34.608 2.819 -17.559 1.00 58.78 85 LYS A N 1
ATOM 710 C CA . LYS A 1 85 ? 35.904 3.102 -16.929 1.00 58.78 85 LYS A CA 1
ATOM 711 C C . LYS A 1 85 ? 37.064 3.011 -17.921 1.00 58.78 85 LYS A C 1
ATOM 713 O O . LYS A 1 85 ? 37.928 3.881 -17.949 1.00 58.78 85 LYS A O 1
ATOM 718 N N . GLU A 1 86 ? 37.048 2.005 -18.790 1.00 61.25 86 GLU A N 1
ATOM 719 C CA . GLU A 1 86 ? 38.089 1.840 -19.807 1.00 61.25 86 GLU A CA 1
ATOM 720 C C . GLU A 1 86 ? 37.988 2.885 -20.921 1.00 61.25 86 GLU A C 1
ATOM 722 O O . GLU A 1 86 ? 39.002 3.278 -21.497 1.00 61.25 86 GLU A O 1
ATOM 727 N N . LEU A 1 87 ? 36.769 3.324 -21.246 1.00 62.69 87 LEU A N 1
ATOM 728 C CA . LEU A 1 87 ? 36.539 4.357 -22.252 1.00 62.69 87 LEU A CA 1
ATOM 729 C C . LEU A 1 87 ? 37.006 5.728 -21.774 1.00 62.69 87 LEU A C 1
ATOM 731 O O . LEU A 1 87 ? 37.690 6.417 -22.528 1.00 62.69 87 LEU A O 1
ATOM 735 N N . ALA A 1 88 ? 36.728 6.084 -20.519 1.00 64.31 88 ALA A N 1
ATOM 736 C CA . ALA A 1 88 ? 37.223 7.320 -19.920 1.00 64.31 88 ALA A CA 1
ATOM 737 C C . ALA A 1 88 ? 38.763 7.383 -19.933 1.00 64.31 88 ALA A C 1
ATOM 739 O O . ALA A 1 88 ? 39.334 8.367 -20.401 1.00 64.31 88 ALA A O 1
ATOM 740 N N . GLU A 1 89 ? 39.442 6.300 -19.533 1.00 70.19 89 GLU A N 1
ATOM 741 C CA . GLU A 1 89 ? 40.911 6.217 -19.565 1.00 70.19 89 GLU A CA 1
ATOM 742 C C . GLU A 1 89 ? 41.481 6.272 -20.995 1.00 70.19 89 GLU A C 1
ATOM 744 O O . GLU A 1 89 ? 42.542 6.855 -21.237 1.00 70.19 89 GLU A O 1
ATOM 749 N N . LYS A 1 90 ? 40.795 5.662 -21.973 1.00 70.69 90 LYS A N 1
ATOM 750 C CA . LYS A 1 90 ? 41.191 5.713 -23.392 1.00 70.69 90 LYS A CA 1
ATOM 751 C C . LYS A 1 90 ? 41.015 7.115 -23.976 1.00 70.69 90 LYS A C 1
ATOM 753 O O . LYS A 1 90 ? 41.873 7.537 -24.751 1.00 70.69 90 LYS A O 1
ATOM 758 N N . ILE A 1 91 ? 39.958 7.837 -23.600 1.00 70.00 91 ILE A N 1
ATOM 759 C CA . ILE A 1 91 ? 39.755 9.233 -24.006 1.00 70.00 91 ILE A CA 1
ATOM 760 C C . ILE A 1 91 ? 40.825 10.122 -23.399 1.00 70.00 91 ILE A C 1
ATOM 762 O O . ILE A 1 91 ? 41.444 10.869 -24.143 1.00 70.00 91 ILE A O 1
ATOM 766 N N . GLU A 1 92 ? 41.110 10.001 -22.104 1.00 72.75 92 GLU A N 1
ATOM 767 C CA . GLU A 1 92 ? 42.130 10.820 -21.441 1.00 72.75 92 GLU A CA 1
ATOM 768 C C . GLU A 1 92 ? 43.511 10.634 -22.091 1.00 72.75 92 GLU A C 1
ATOM 770 O O . GLU A 1 92 ? 44.205 11.604 -22.404 1.00 72.75 92 GLU A O 1
ATOM 775 N N . LYS A 1 93 ? 43.881 9.386 -22.410 1.00 76.62 93 LYS A N 1
ATOM 776 C CA . LYS A 1 93 ? 45.118 9.080 -23.148 1.00 76.62 93 LYS A CA 1
ATOM 777 C C . LYS A 1 93 ? 45.135 9.695 -24.549 1.00 76.62 93 LYS A C 1
ATOM 779 O O . LYS A 1 93 ? 46.192 10.124 -25.004 1.00 76.62 93 LYS A O 1
ATOM 784 N N . ILE A 1 94 ? 44.002 9.722 -25.249 1.00 71.06 94 ILE A N 1
ATOM 785 C CA . ILE A 1 94 ? 43.906 10.329 -26.583 1.00 71.06 94 ILE A CA 1
ATOM 786 C C . ILE A 1 94 ? 43.892 11.856 -26.501 1.00 71.06 94 ILE A C 1
ATOM 788 O O . ILE A 1 94 ? 44.549 12.493 -27.314 1.00 71.06 94 ILE A O 1
ATOM 792 N N . GLU A 1 95 ? 43.233 12.452 -25.510 1.00 68.81 95 GLU A N 1
ATOM 793 C CA . GLU A 1 95 ? 43.275 13.896 -25.271 1.00 68.81 95 GLU A CA 1
ATOM 794 C C . GLU A 1 95 ? 44.691 14.371 -24.958 1.00 68.81 95 GLU A C 1
ATOM 796 O O . GLU A 1 95 ? 45.102 15.415 -25.458 1.00 68.81 95 GLU A O 1
ATOM 801 N N . ASN A 1 96 ? 45.454 13.603 -24.176 1.00 71.44 96 ASN A N 1
ATOM 802 C CA . ASN A 1 96 ? 46.853 13.915 -23.894 1.00 71.44 96 ASN A CA 1
ATOM 803 C C . ASN A 1 96 ? 47.716 13.824 -25.162 1.00 71.44 96 ASN A C 1
ATOM 805 O O . ASN A 1 96 ? 48.458 14.759 -25.442 1.00 71.44 96 ASN A O 1
ATOM 809 N N . LYS A 1 97 ? 47.528 12.793 -25.997 1.00 68.25 97 LYS A N 1
ATOM 810 C CA . LYS A 1 97 ? 48.214 12.690 -27.299 1.00 68.25 97 LYS A CA 1
ATOM 811 C C . LYS A 1 97 ? 47.846 13.815 -28.269 1.00 68.25 97 LYS A C 1
ATOM 813 O O . LYS A 1 97 ? 48.713 14.341 -28.947 1.00 68.25 97 LYS A O 1
ATOM 818 N N . ILE A 1 98 ? 46.578 14.230 -28.312 1.00 67.12 98 ILE A N 1
ATOM 819 C CA . ILE A 1 98 ? 46.134 15.360 -29.149 1.00 67.12 98 ILE A CA 1
ATOM 820 C C . ILE A 1 98 ? 46.786 16.672 -28.686 1.00 67.12 98 ILE A C 1
ATOM 822 O O . ILE A 1 98 ? 47.176 17.484 -29.522 1.00 67.12 98 ILE A O 1
ATOM 826 N N . LYS A 1 99 ? 46.924 16.875 -27.368 1.00 67.19 99 LYS A N 1
ATOM 827 C CA . LYS A 1 99 ? 47.599 18.051 -26.794 1.00 67.19 99 LYS A CA 1
ATOM 828 C C . LYS A 1 99 ? 49.104 18.059 -27.084 1.00 67.19 99 LYS A C 1
ATOM 830 O O . LYS A 1 99 ? 49.647 19.134 -27.320 1.00 67.19 99 LYS A O 1
ATOM 835 N N . GLU A 1 100 ? 49.753 16.894 -27.066 1.00 64.31 100 GLU A N 1
ATOM 836 C CA . GLU A 1 100 ? 51.180 16.731 -27.384 1.00 64.31 100 GLU A CA 1
ATOM 837 C C . GLU A 1 100 ? 51.474 16.941 -28.878 1.00 64.31 100 GLU A C 1
ATOM 839 O O . GLU A 1 100 ? 52.388 17.691 -29.212 1.00 64.31 100 GLU A O 1
ATOM 844 N N . ASP A 1 101 ? 50.680 16.341 -29.770 1.00 61.41 101 ASP A N 1
ATOM 845 C CA . ASP A 1 101 ? 50.950 16.337 -31.216 1.00 61.41 101 ASP A CA 1
ATOM 846 C C . ASP A 1 101 ? 50.586 17.657 -31.917 1.00 61.41 101 ASP A C 1
ATOM 848 O O . ASP A 1 101 ? 51.153 17.978 -32.962 1.00 61.41 101 ASP A O 1
ATOM 852 N N . PHE A 1 102 ? 49.629 18.423 -31.381 1.00 58.59 102 PHE A N 1
ATOM 853 C CA . PHE A 1 102 ? 49.092 19.591 -32.082 1.00 58.59 102 PHE A CA 1
ATOM 854 C C . PHE A 1 102 ? 48.992 20.890 -31.244 1.00 58.59 102 PHE A C 1
ATOM 856 O O . PHE A 1 102 ? 48.605 21.932 -31.776 1.00 58.59 102 PHE A O 1
ATOM 863 N N . GLY A 1 103 ? 49.367 20.873 -29.959 1.00 54.72 103 GLY A N 1
ATOM 864 C CA . GLY A 1 103 ? 49.335 22.047 -29.074 1.00 54.72 103 GLY A CA 1
ATOM 865 C C . GLY A 1 103 ? 47.967 22.337 -28.429 1.00 54.72 103 GLY A C 1
ATOM 866 O O . GLY A 1 103 ? 46.931 21.787 -28.800 1.00 54.72 103 GLY A O 1
ATOM 867 N N . SER A 1 104 ? 47.950 23.210 -27.414 1.00 51.34 104 SER A N 1
ATOM 868 C CA . SER A 1 104 ? 46.799 23.453 -26.520 1.00 51.34 104 SER A CA 1
ATOM 869 C C . SER A 1 104 ? 45.577 24.148 -27.147 1.00 51.34 104 SER A C 1
ATOM 871 O O . SER A 1 104 ? 44.539 24.227 -26.492 1.00 51.34 104 SER A O 1
ATOM 873 N N . ASP A 1 105 ? 45.666 24.618 -28.393 1.00 48.75 105 ASP A N 1
ATOM 874 C CA . ASP A 1 105 ? 44.669 25.505 -29.022 1.00 48.75 105 ASP A CA 1
ATOM 875 C C . ASP A 1 105 ? 43.586 24.792 -29.854 1.00 48.75 105 ASP A C 1
ATOM 877 O O . ASP A 1 105 ? 42.793 25.432 -30.540 1.00 48.75 105 ASP A O 1
ATOM 881 N N . ILE A 1 106 ? 43.504 23.460 -29.799 1.00 49.75 106 ILE A N 1
ATOM 882 C CA . ILE A 1 106 ? 42.633 22.677 -30.706 1.00 49.75 106 ILE A CA 1
ATOM 883 C C . ILE A 1 106 ? 41.291 22.283 -30.095 1.00 49.75 106 ILE A C 1
ATOM 885 O O . ILE A 1 106 ? 40.355 21.928 -30.813 1.00 49.75 106 ILE A O 1
ATOM 889 N N . LEU A 1 107 ? 41.164 22.391 -28.776 1.00 52.94 107 LEU A N 1
ATOM 890 C CA . LEU A 1 107 ? 39.945 22.076 -28.041 1.00 52.94 107 LEU A CA 1
ATOM 891 C C . LEU A 1 107 ? 39.412 23.347 -27.383 1.00 52.94 107 LEU A C 1
ATOM 893 O O . LEU A 1 107 ? 39.757 23.656 -26.245 1.00 52.94 107 LEU A O 1
ATOM 897 N N . HIS A 1 108 ? 38.522 24.065 -28.069 1.00 42.97 108 HIS A N 1
ATOM 898 C CA . HIS A 1 108 ? 37.743 25.120 -27.424 1.00 42.97 108 HIS A CA 1
ATOM 899 C C . HIS A 1 108 ? 36.436 24.507 -26.907 1.00 42.97 108 HIS A C 1
ATOM 901 O O . HIS A 1 108 ? 35.608 24.028 -27.680 1.00 42.97 108 HIS A O 1
ATOM 907 N N . ASN A 1 109 ? 36.266 24.450 -25.582 1.00 39.38 109 ASN A N 1
ATOM 908 C CA . ASN A 1 109 ? 35.087 23.868 -24.919 1.00 39.38 109 ASN A CA 1
ATOM 909 C C . ASN A 1 109 ? 34.744 22.425 -25.355 1.00 39.38 109 ASN A C 1
ATOM 911 O O . ASN A 1 109 ? 33.575 22.057 -25.471 1.00 39.38 109 ASN A O 1
ATOM 915 N N . GLY A 1 110 ? 35.758 21.593 -25.619 1.00 50.44 110 GLY A N 1
ATOM 916 C CA . GLY A 1 110 ? 35.553 20.189 -25.989 1.00 50.44 110 GLY A CA 1
ATOM 917 C C . GLY A 1 110 ? 34.978 19.970 -27.396 1.00 50.44 110 GLY A C 1
ATOM 918 O O . GLY A 1 110 ? 34.507 18.867 -27.685 1.00 50.44 110 GLY A O 1
ATOM 919 N N . LYS A 1 111 ? 35.002 20.981 -28.274 1.00 50.16 111 LYS A N 1
ATOM 920 C CA . LYS A 1 111 ? 34.772 20.835 -29.720 1.00 50.16 111 LYS A CA 1
ATOM 921 C C . LYS A 1 111 ? 36.060 21.161 -30.480 1.00 50.16 111 LYS A C 1
ATOM 923 O O . LYS A 1 111 ? 36.751 22.121 -30.144 1.00 50.16 111 LYS A O 1
ATOM 928 N N . LEU A 1 112 ? 36.378 20.331 -31.475 1.00 53.69 112 LEU A N 1
ATOM 929 C CA . LEU A 1 112 ? 37.514 20.539 -32.374 1.00 53.69 112 LEU A CA 1
ATOM 930 C C . LEU A 1 112 ? 37.218 21.665 -33.369 1.00 53.69 112 LEU A C 1
ATOM 932 O O . LEU A 1 112 ? 36.105 21.763 -33.883 1.00 53.69 112 LEU A O 1
ATOM 936 N N . ILE A 1 113 ? 38.234 22.473 -33.664 1.00 52.06 113 ILE A N 1
ATOM 937 C CA . ILE A 1 113 ? 38.211 23.462 -34.749 1.00 52.06 113 ILE A CA 1
ATOM 938 C C . ILE A 1 113 ? 38.259 22.705 -36.093 1.00 52.06 113 ILE A C 1
ATOM 940 O O . ILE A 1 113 ? 39.141 21.871 -36.299 1.00 52.06 113 ILE A O 1
ATOM 944 N N . GLU A 1 114 ? 37.323 22.993 -37.007 1.00 48.31 114 GLU A N 1
ATOM 945 C CA . GLU A 1 114 ? 37.044 22.261 -38.268 1.00 48.31 114 GLU A CA 1
ATOM 946 C C . GLU A 1 114 ? 38.249 22.021 -39.200 1.00 48.31 114 GLU A C 1
ATOM 948 O O . GLU A 1 114 ? 38.201 21.134 -40.050 1.00 48.31 114 GLU A O 1
ATOM 953 N N . LYS A 1 115 ? 39.359 22.749 -39.035 1.00 49.88 115 LYS A N 1
ATOM 954 C CA . LYS A 1 115 ? 40.534 22.684 -39.922 1.00 49.88 115 LYS A CA 1
ATOM 955 C C . LYS A 1 115 ? 41.333 21.367 -39.888 1.00 49.88 115 LYS A C 1
ATOM 957 O O . LYS A 1 115 ? 42.208 21.200 -40.728 1.00 49.88 115 LYS A O 1
ATOM 962 N N . TYR A 1 116 ? 41.046 20.441 -38.966 1.00 51.03 116 TYR A N 1
ATOM 963 C CA . TYR A 1 116 ? 41.819 19.197 -38.768 1.00 51.03 116 TYR A CA 1
ATOM 964 C C . TYR A 1 116 ? 40.962 17.913 -38.764 1.00 51.03 116 TYR A C 1
ATOM 966 O O . TYR A 1 116 ? 41.368 16.887 -38.216 1.00 51.03 116 TYR A O 1
ATOM 974 N N . GLY A 1 117 ? 39.768 17.956 -39.368 1.00 50.59 117 GLY A N 1
ATOM 975 C CA . GLY A 1 117 ? 38.753 16.890 -39.309 1.00 50.59 117 GLY A CA 1
ATOM 976 C C . GLY A 1 117 ? 39.142 15.507 -39.865 1.00 50.59 117 GLY A C 1
ATOM 977 O O . GLY A 1 117 ? 38.395 14.548 -39.669 1.00 50.59 117 GLY A O 1
ATOM 978 N N . GLU A 1 118 ? 40.298 15.350 -40.519 1.00 51.75 118 GLU A N 1
ATOM 979 C CA . GLU A 1 118 ? 40.663 14.102 -41.211 1.00 51.75 118 GLU A CA 1
ATOM 980 C C . GLU A 1 118 ? 41.732 13.239 -40.523 1.00 51.75 118 GLU A C 1
ATOM 982 O O . GLU A 1 118 ? 41.969 12.105 -40.949 1.00 51.75 118 GLU A O 1
ATOM 987 N N . THR A 1 119 ? 42.343 13.691 -39.426 1.00 62.84 119 THR A N 1
ATOM 988 C CA . THR A 1 119 ? 43.406 12.920 -38.764 1.00 62.84 119 THR A CA 1
ATOM 989 C C . THR A 1 119 ? 42.848 11.676 -38.055 1.00 62.84 119 THR A C 1
ATOM 991 O O . THR A 1 119 ? 41.862 11.746 -37.317 1.00 62.84 119 THR A O 1
ATOM 994 N N . ARG A 1 120 ? 43.519 10.518 -38.200 1.00 64.00 120 ARG A N 1
ATOM 995 C CA . ARG A 1 120 ? 43.156 9.234 -37.546 1.00 64.00 120 ARG A CA 1
ATOM 996 C C . ARG A 1 120 ? 42.889 9.359 -36.036 1.00 64.00 120 ARG A C 1
ATOM 998 O O . ARG A 1 120 ? 42.012 8.677 -35.513 1.00 64.00 120 ARG A O 1
ATOM 1005 N N . ILE A 1 121 ? 43.627 10.229 -35.346 1.00 63.34 121 ILE A N 1
ATOM 1006 C CA . ILE A 1 121 ? 43.518 10.442 -33.894 1.00 63.34 121 ILE A CA 1
ATOM 1007 C C . ILE A 1 121 ? 42.220 11.187 -33.536 1.00 63.34 121 ILE A C 1
ATOM 1009 O O . ILE A 1 121 ? 41.539 10.809 -32.585 1.00 63.34 121 ILE A O 1
ATOM 1013 N N . VAL A 1 122 ? 41.826 12.176 -34.344 1.00 65.44 122 VAL A N 1
ATOM 1014 C CA . VAL A 1 122 ? 40.587 12.952 -34.172 1.00 65.44 122 VAL A CA 1
ATOM 1015 C C . VAL A 1 122 ? 39.355 12.075 -34.398 1.00 65.44 122 VAL A C 1
ATOM 1017 O O . VAL A 1 122 ? 38.419 12.116 -33.602 1.00 65.44 122 VAL A O 1
ATOM 1020 N N . LYS A 1 123 ? 39.376 11.209 -35.420 1.00 68.81 123 LYS A N 1
ATOM 1021 C CA . LYS A 1 123 ? 38.297 10.233 -35.662 1.00 68.81 123 LYS A CA 1
ATOM 1022 C C . LYS A 1 123 ? 38.121 9.275 -34.478 1.00 68.81 123 LYS A C 1
ATOM 1024 O O . LYS A 1 123 ? 37.000 9.071 -34.025 1.00 68.81 123 LYS A O 1
ATOM 1029 N N . LYS A 1 124 ? 39.228 8.771 -33.919 1.00 71.12 124 LYS A N 1
ATOM 1030 C CA . LYS A 1 124 ? 39.212 7.891 -32.739 1.00 71.12 124 LYS A CA 1
ATOM 1031 C C . LYS A 1 124 ? 38.706 8.603 -31.477 1.00 71.12 124 LYS A C 1
ATOM 1033 O O . LYS A 1 124 ? 37.999 7.998 -30.680 1.00 71.12 124 LYS A O 1
ATOM 1038 N N . TYR A 1 125 ? 39.029 9.886 -31.303 1.00 70.69 125 TYR A N 1
ATOM 1039 C CA . TYR A 1 125 ? 38.488 10.711 -30.218 1.00 70.69 125 TYR A CA 1
ATOM 1040 C C . TYR A 1 125 ? 36.971 10.909 -30.342 1.00 70.69 125 TYR A C 1
ATOM 1042 O O . TYR A 1 125 ? 36.244 10.706 -29.372 1.00 70.69 125 TYR A O 1
ATOM 1050 N N . LEU A 1 126 ? 36.483 11.256 -31.537 1.00 70.56 126 LEU A N 1
ATOM 1051 C CA . LEU A 1 126 ? 35.052 11.436 -31.799 1.00 70.56 126 LEU A CA 1
ATOM 1052 C C . LEU A 1 126 ? 34.257 10.141 -31.596 1.00 70.56 126 LEU A C 1
ATOM 1054 O O . LEU A 1 126 ? 33.153 10.182 -31.059 1.00 70.56 126 LEU A O 1
ATOM 1058 N N . GLU A 1 127 ? 34.823 8.998 -31.980 1.00 73.12 127 GLU A N 1
ATOM 1059 C CA . GLU A 1 127 ? 34.208 7.684 -31.788 1.00 73.12 127 GLU A CA 1
ATOM 1060 C C . GLU A 1 127 ? 34.081 7.319 -30.302 1.00 73.12 127 GLU A C 1
ATOM 1062 O O . GLU A 1 127 ? 33.000 6.946 -29.854 1.00 73.12 127 GLU A O 1
ATOM 1067 N N . LEU A 1 128 ? 35.136 7.518 -29.505 1.00 71.44 128 LEU A N 1
ATOM 1068 C CA . LEU A 1 128 ? 35.066 7.293 -28.058 1.00 71.44 128 LEU A CA 1
ATOM 1069 C C . LEU A 1 128 ? 34.124 8.282 -27.359 1.00 71.44 128 LEU A C 1
ATOM 1071 O O . LEU A 1 128 ? 33.406 7.908 -26.435 1.00 71.44 128 LEU A O 1
ATOM 1075 N N . LYS A 1 129 ? 34.092 9.544 -27.802 1.00 71.31 129 LYS A N 1
ATOM 1076 C CA . LYS A 1 129 ? 33.167 10.545 -27.260 1.00 71.31 129 LYS A CA 1
ATOM 1077 C C . LYS A 1 129 ? 31.712 10.176 -27.551 1.00 71.31 129 LYS A C 1
ATOM 1079 O O . LYS A 1 129 ? 30.877 10.261 -26.658 1.00 71.31 129 LYS A O 1
ATOM 1084 N N . LYS A 1 130 ? 31.431 9.679 -28.761 1.00 70.81 130 LYS A N 1
ATOM 1085 C CA . LYS A 1 130 ? 30.122 9.124 -29.128 1.00 70.81 130 LYS A CA 1
ATOM 1086 C C . LYS A 1 130 ? 29.737 7.945 -28.224 1.00 70.81 130 LYS A C 1
ATOM 1088 O O . LYS A 1 130 ? 28.582 7.869 -27.820 1.00 70.81 130 LYS A O 1
ATOM 1093 N N . GLN A 1 131 ? 30.691 7.083 -27.865 1.00 68.81 131 GLN A N 1
ATOM 1094 C CA . GLN A 1 131 ? 30.456 5.967 -26.939 1.00 68.81 131 GLN A CA 1
ATOM 1095 C C . GLN A 1 131 ? 30.138 6.442 -25.510 1.00 68.81 131 GLN A C 1
ATOM 1097 O O . GLN A 1 131 ? 29.244 5.884 -24.885 1.00 68.81 131 GLN A O 1
ATOM 1102 N N . ILE A 1 132 ? 30.797 7.487 -24.992 1.00 68.19 132 ILE A N 1
ATOM 1103 C CA . ILE A 1 132 ? 30.434 8.067 -23.682 1.00 68.19 132 ILE A CA 1
ATOM 1104 C C . ILE A 1 132 ? 29.051 8.720 -23.723 1.00 68.19 132 ILE A C 1
ATOM 1106 O O . ILE A 1 132 ? 28.245 8.490 -22.823 1.00 68.19 132 ILE A O 1
ATOM 1110 N N . ASP A 1 133 ? 28.750 9.483 -24.776 1.00 67.88 133 ASP A N 1
ATOM 1111 C CA . ASP A 1 133 ? 27.426 10.086 -24.951 1.00 67.88 133 ASP A CA 1
ATOM 1112 C C . ASP A 1 133 ? 26.322 9.007 -25.005 1.00 67.88 133 ASP A C 1
ATOM 1114 O O . ASP A 1 133 ? 25.210 9.222 -24.529 1.00 67.88 133 ASP A O 1
ATOM 1118 N N . GLU A 1 134 ? 26.608 7.823 -25.557 1.00 67.50 134 GLU A N 1
ATOM 1119 C CA . GLU A 1 134 ? 25.692 6.674 -25.544 1.00 67.50 134 GLU A CA 1
ATOM 1120 C C . GLU A 1 134 ? 25.483 6.093 -24.134 1.00 67.50 134 GLU A C 1
ATOM 1122 O O . GLU A 1 134 ? 24.372 5.654 -23.812 1.00 67.50 134 GLU A O 1
ATOM 1127 N N . ILE A 1 135 ? 26.491 6.145 -23.260 1.00 66.88 135 ILE A N 1
ATOM 1128 C CA . ILE A 1 135 ? 26.379 5.643 -21.886 1.00 66.88 135 ILE A CA 1
ATOM 1129 C C . ILE A 1 135 ? 25.596 6.608 -20.989 1.00 66.88 135 ILE A C 1
ATOM 1131 O O . ILE A 1 135 ? 24.659 6.162 -20.323 1.00 66.88 135 ILE A O 1
ATOM 1135 N N . ASP A 1 136 ? 25.885 7.914 -21.038 1.00 65.44 136 ASP A N 1
ATOM 1136 C CA . ASP A 1 136 ? 25.116 8.946 -20.316 1.00 65.44 136 ASP A CA 1
ATOM 1137 C C . ASP A 1 136 ? 23.619 8.873 -20.684 1.00 65.44 136 ASP A C 1
ATOM 1139 O O . ASP A 1 136 ? 22.726 9.027 -19.846 1.00 65.44 136 ASP A O 1
ATOM 1143 N N . VAL A 1 137 ? 23.320 8.578 -21.952 1.00 66.94 137 VAL A N 1
ATOM 1144 C CA . VAL A 1 137 ? 21.948 8.367 -22.421 1.00 66.94 137 VAL A CA 1
ATOM 1145 C C . VAL A 1 137 ? 21.347 7.068 -21.882 1.00 66.94 137 VAL A C 1
ATOM 1147 O O . VAL A 1 137 ? 20.173 7.060 -21.517 1.00 66.94 137 VAL A O 1
ATOM 1150 N N . THR A 1 138 ? 22.118 5.984 -21.797 1.00 70.88 138 THR A N 1
ATOM 1151 C CA . THR A 1 138 ? 21.642 4.706 -21.241 1.00 70.88 138 THR A CA 1
ATOM 1152 C C . THR A 1 138 ? 21.233 4.854 -19.776 1.00 70.88 138 THR A C 1
ATOM 1154 O O . THR A 1 138 ? 20.179 4.360 -19.382 1.00 70.88 138 THR A O 1
ATOM 1157 N N . GLU A 1 139 ? 22.012 5.591 -18.981 1.00 73.44 139 GLU A N 1
ATOM 1158 C CA . GLU A 1 139 ? 21.672 5.883 -17.583 1.00 73.44 139 GLU A CA 1
ATOM 1159 C C . GLU A 1 139 ? 20.385 6.717 -17.461 1.00 73.44 139 GLU A C 1
ATOM 1161 O O . GLU A 1 139 ? 19.553 6.451 -16.592 1.00 73.44 139 GLU A O 1
ATOM 1166 N N . ASN A 1 140 ? 20.164 7.676 -18.365 1.00 77.94 140 ASN A N 1
ATOM 1167 C CA . ASN A 1 140 ? 18.915 8.442 -18.419 1.00 77.94 140 ASN A CA 1
ATOM 1168 C C . ASN A 1 140 ? 17.716 7.557 -18.810 1.00 77.94 140 ASN A C 1
ATOM 1170 O O . ASN A 1 140 ? 16.650 7.640 -18.203 1.00 77.94 140 ASN A O 1
ATOM 1174 N N . ILE A 1 141 ? 17.884 6.652 -19.777 1.00 80.94 141 ILE A N 1
ATOM 1175 C CA . ILE A 1 141 ? 16.828 5.701 -20.156 1.00 80.94 141 ILE A CA 1
ATOM 1176 C C . ILE A 1 141 ? 16.499 4.768 -18.983 1.00 80.94 141 ILE A C 1
ATOM 1178 O O . ILE A 1 141 ? 15.327 4.501 -18.729 1.00 80.94 141 ILE A O 1
ATOM 1182 N N . GLN A 1 142 ? 17.500 4.329 -18.221 1.00 84.81 142 GLN A N 1
ATOM 1183 C CA . GLN A 1 142 ? 17.290 3.532 -17.014 1.00 84.81 142 GLN A CA 1
ATOM 1184 C C . GLN A 1 142 ? 16.478 4.294 -15.953 1.00 84.81 142 GLN A C 1
ATOM 1186 O O . GLN A 1 142 ? 15.518 3.746 -15.411 1.00 84.81 142 GLN A O 1
ATOM 1191 N N . SER A 1 143 ? 16.782 5.576 -15.712 1.00 86.75 143 SER A N 1
ATOM 1192 C CA . SER A 1 143 ? 15.946 6.442 -14.862 1.00 86.75 143 SER A CA 1
ATOM 1193 C C . SER A 1 143 ? 14.490 6.491 -15.338 1.00 86.75 143 SER A C 1
ATOM 1195 O O . SER A 1 143 ? 13.566 6.450 -14.524 1.00 86.75 143 SER A O 1
ATOM 1197 N N . GLN A 1 144 ? 14.279 6.585 -16.655 1.00 88.06 144 GLN A N 1
ATOM 1198 C CA . GLN A 1 144 ? 12.939 6.628 -17.242 1.00 88.06 144 GLN A CA 1
ATOM 1199 C C . GLN A 1 144 ? 12.181 5.315 -17.045 1.00 88.06 144 GLN A C 1
ATOM 1201 O O . GLN A 1 144 ? 10.996 5.369 -16.741 1.00 88.06 144 GLN A O 1
ATOM 1206 N N . VAL A 1 145 ? 12.851 4.160 -17.124 1.00 91.19 145 VAL A N 1
ATOM 1207 C CA . VAL A 1 145 ? 12.232 2.858 -16.819 1.00 91.19 145 VAL A CA 1
ATOM 1208 C C . VAL A 1 145 ? 11.692 2.829 -15.389 1.00 91.19 145 VAL A C 1
ATOM 1210 O O . VAL A 1 145 ? 10.548 2.437 -15.179 1.00 91.19 145 VAL A O 1
ATOM 1213 N N . PHE A 1 146 ? 12.458 3.296 -14.397 1.00 92.62 146 PHE A N 1
ATOM 1214 C CA . PHE A 1 146 ? 11.954 3.360 -13.018 1.00 92.62 146 PHE A CA 1
ATOM 1215 C C . PHE A 1 146 ? 10.749 4.297 -12.878 1.00 92.62 146 PHE A C 1
ATOM 1217 O O . PHE A 1 146 ? 9.801 3.983 -12.157 1.00 92.62 146 PHE A O 1
ATOM 1224 N N . ASN A 1 147 ? 10.761 5.429 -13.586 1.00 92.81 147 ASN A N 1
ATOM 1225 C CA . ASN A 1 147 ? 9.622 6.342 -13.626 1.00 92.81 147 ASN A CA 1
ATOM 1226 C C . ASN A 1 147 ? 8.387 5.698 -14.278 1.00 92.81 147 ASN A C 1
ATOM 1228 O O . ASN A 1 147 ? 7.281 5.866 -13.776 1.00 92.81 147 ASN A O 1
ATOM 1232 N N . ASP A 1 148 ? 8.561 4.932 -15.354 1.00 93.12 148 ASP A N 1
ATOM 1233 C CA . ASP A 1 148 ? 7.472 4.224 -16.032 1.00 93.12 148 ASP A CA 1
ATOM 1234 C C . ASP A 1 148 ? 6.844 3.154 -15.149 1.00 93.12 148 ASP A C 1
ATOM 1236 O O . ASP A 1 148 ? 5.623 3.101 -15.034 1.00 93.12 148 ASP A O 1
ATOM 1240 N N . LEU A 1 149 ? 7.667 2.348 -14.474 1.00 94.06 149 LEU A N 1
ATOM 1241 C CA . LEU A 1 149 ? 7.187 1.357 -13.511 1.00 94.06 149 LEU A CA 1
ATOM 1242 C C . LEU A 1 149 ? 6.401 2.032 -12.379 1.00 94.06 149 LEU A C 1
ATOM 1244 O O . LEU A 1 149 ? 5.329 1.562 -12.000 1.00 94.06 149 LEU A O 1
ATOM 1248 N N . TYR A 1 150 ? 6.894 3.166 -11.871 1.00 94.38 150 TYR A N 1
ATOM 1249 C CA . TYR A 1 150 ? 6.179 3.949 -10.864 1.00 94.38 150 TYR A CA 1
ATOM 1250 C C . TYR A 1 150 ? 4.833 4.460 -11.393 1.00 94.38 150 TYR A C 1
ATOM 1252 O O . TYR A 1 150 ? 3.812 4.289 -10.726 1.00 94.38 150 TYR A O 1
ATOM 1260 N N . ASN A 1 151 ? 4.806 5.053 -12.588 1.00 92.81 151 ASN A N 1
ATOM 1261 C CA . ASN A 1 151 ? 3.581 5.571 -13.201 1.00 92.81 151 ASN A CA 1
ATOM 1262 C C . ASN A 1 151 ? 2.567 4.454 -13.468 1.00 92.81 151 ASN A C 1
ATOM 1264 O O . ASN A 1 151 ? 1.377 4.643 -13.230 1.00 92.81 151 ASN A 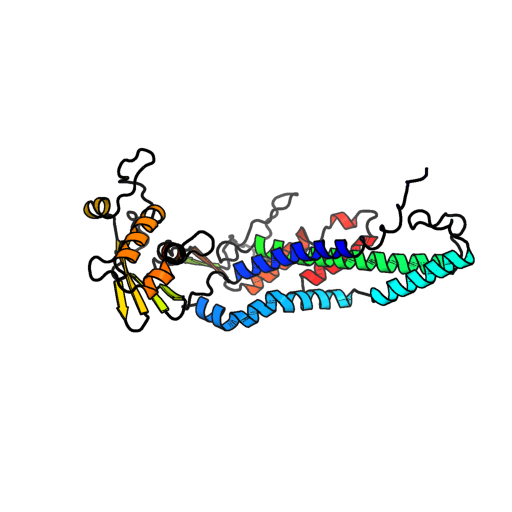O 1
ATOM 1268 N N . PHE A 1 152 ? 3.030 3.276 -13.890 1.00 93.50 152 PHE A N 1
ATOM 1269 C CA . PHE A 1 152 ? 2.183 2.107 -14.078 1.00 93.50 152 PHE A CA 1
ATOM 1270 C C . PHE A 1 152 ? 1.502 1.692 -12.767 1.00 93.50 152 PHE A C 1
ATOM 1272 O O . PHE A 1 152 ? 0.273 1.691 -12.686 1.00 93.50 152 PHE A O 1
ATOM 1279 N N . PHE A 1 153 ? 2.273 1.391 -11.716 1.00 93.69 153 PHE A N 1
ATOM 1280 C CA . PHE A 1 153 ? 1.688 0.941 -10.449 1.00 93.69 153 PHE A CA 1
ATOM 1281 C C . PHE A 1 153 ? 0.831 2.025 -9.791 1.00 93.69 153 PHE A C 1
ATOM 1283 O O . PHE A 1 153 ? -0.292 1.736 -9.388 1.00 93.69 153 PHE A O 1
ATOM 1290 N N . SER A 1 154 ? 1.295 3.277 -9.761 1.00 91.75 154 SER A N 1
ATOM 1291 C CA . SER A 1 154 ? 0.549 4.389 -9.149 1.00 91.75 154 SER A CA 1
ATOM 1292 C C . SER A 1 154 ? -0.744 4.740 -9.878 1.00 91.75 154 SER A C 1
ATOM 1294 O O . SER A 1 154 ? -1.684 5.246 -9.264 1.00 91.75 154 SER A O 1
ATOM 1296 N N . ARG A 1 155 ? -0.835 4.452 -11.180 1.00 88.62 155 ARG A N 1
ATOM 1297 C CA . ARG A 1 155 ? -2.077 4.615 -11.931 1.00 88.62 155 ARG A CA 1
ATOM 1298 C C . ARG A 1 155 ? -3.132 3.614 -11.486 1.00 88.62 155 ARG A C 1
ATOM 1300 O O . ARG A 1 155 ? -4.277 4.012 -11.278 1.00 88.62 155 ARG A O 1
ATOM 1307 N N . TYR A 1 156 ? -2.771 2.336 -11.405 1.00 88.44 156 TYR A N 1
ATOM 1308 C CA . TYR A 1 156 ? -3.744 1.259 -11.220 1.00 88.44 156 TYR A CA 1
ATOM 1309 C C . TYR A 1 156 ? -3.962 0.870 -9.757 1.00 88.44 156 TYR A C 1
ATOM 1311 O O . TYR A 1 156 ? -5.012 0.313 -9.462 1.00 88.44 156 TYR A O 1
ATOM 1319 N N . TYR A 1 157 ? -3.026 1.158 -8.851 1.00 89.50 157 TYR A N 1
ATOM 1320 C CA . TYR A 1 157 ? -3.152 0.850 -7.427 1.00 89.50 157 TYR A CA 1
ATOM 1321 C C . TYR A 1 157 ? -3.815 1.999 -6.654 1.00 89.50 157 TYR A C 1
ATOM 1323 O O . TYR A 1 157 ? -3.322 3.128 -6.656 1.00 89.50 157 TYR A O 1
ATOM 1331 N N . GLU A 1 158 ? -4.916 1.708 -5.964 1.00 83.12 158 GLU A N 1
ATOM 1332 C CA . GLU A 1 158 ? -5.672 2.669 -5.158 1.00 83.12 158 GLU A CA 1
ATOM 1333 C C . GLU A 1 158 ? -6.253 1.981 -3.915 1.00 83.12 158 GLU A C 1
ATOM 1335 O O . GLU A 1 158 ? -6.928 0.963 -4.023 1.00 83.12 158 GLU A O 1
ATOM 1340 N N . ASP A 1 159 ? -5.957 2.517 -2.725 1.00 74.38 159 ASP A N 1
ATOM 1341 C CA . ASP A 1 159 ? -6.508 2.077 -1.430 1.00 74.38 159 ASP A CA 1
ATOM 1342 C C . ASP A 1 159 ? -6.469 0.557 -1.141 1.00 74.38 159 ASP A C 1
ATOM 1344 O O . ASP A 1 159 ? -7.272 0.035 -0.367 1.00 74.38 159 ASP A O 1
ATOM 1348 N N . GLY A 1 160 ? -5.477 -0.153 -1.689 1.00 77.69 160 GLY A N 1
ATOM 1349 C CA . GLY A 1 160 ? -5.292 -1.597 -1.490 1.00 77.69 160 GLY A CA 1
ATOM 1350 C C . GLY A 1 160 ? -5.769 -2.466 -2.651 1.00 77.69 160 GLY A C 1
ATOM 1351 O O . GLY A 1 160 ? -5.451 -3.655 -2.668 1.00 77.69 160 GLY A O 1
ATOM 1352 N N . ASP A 1 161 ? -6.445 -1.874 -3.634 1.00 83.00 161 ASP A N 1
ATOM 1353 C CA . ASP A 1 161 ? -6.967 -2.562 -4.806 1.00 83.00 161 ASP A CA 1
ATOM 1354 C C . ASP A 1 161 ? -6.246 -2.129 -6.082 1.00 83.00 161 ASP A C 1
ATOM 1356 O O . ASP A 1 161 ? -5.776 -1.001 -6.228 1.00 83.00 161 ASP A O 1
ATOM 1360 N N . PHE A 1 162 ? -6.207 -3.039 -7.053 1.00 87.69 162 PHE A N 1
ATOM 1361 C CA . PHE A 1 162 ? -5.921 -2.673 -8.432 1.00 87.69 162 PHE A CA 1
ATOM 1362 C C . PHE A 1 162 ? -7.237 -2.382 -9.142 1.00 87.69 162 PHE A C 1
ATOM 1364 O O . PHE A 1 162 ? -8.113 -3.243 -9.191 1.00 87.69 162 PHE A O 1
ATOM 1371 N N . ILE A 1 163 ? -7.387 -1.196 -9.715 1.00 82.06 163 ILE A N 1
ATOM 1372 C CA . ILE A 1 163 ? -8.628 -0.785 -10.369 1.00 82.06 163 ILE A CA 1
ATOM 1373 C C . ILE A 1 163 ? -8.412 -0.484 -11.844 1.00 82.06 163 ILE A C 1
ATOM 1375 O O . ILE A 1 163 ? -7.422 0.124 -12.252 1.00 82.06 163 ILE A O 1
ATOM 1379 N N . SER A 1 164 ? -9.384 -0.880 -12.659 1.00 77.31 164 SER A N 1
ATOM 1380 C CA . SER A 1 164 ? -9.452 -0.484 -14.060 1.00 77.31 164 SER A CA 1
ATOM 1381 C C . SER A 1 164 ? -9.698 1.024 -14.141 1.00 77.31 164 SER A C 1
ATOM 1383 O O . SER A 1 164 ? -10.802 1.491 -13.861 1.00 77.31 164 SER A O 1
ATOM 1385 N N . LYS A 1 165 ? -8.692 1.809 -14.541 1.00 75.06 165 LYS A N 1
ATOM 1386 C CA . LYS A 1 165 ? -8.884 3.242 -14.811 1.00 75.06 165 LYS A CA 1
ATOM 1387 C C . LYS A 1 165 ? -9.261 3.493 -16.263 1.00 75.06 165 LYS A C 1
ATOM 1389 O O . LYS A 1 165 ? -8.839 2.786 -17.177 1.00 75.06 165 LYS A O 1
ATOM 1394 N N . GLY A 1 166 ? -10.035 4.558 -16.471 1.00 65.94 166 GLY A N 1
ATOM 1395 C CA . GLY A 1 166 ? -10.288 5.095 -17.801 1.00 65.94 166 GLY A CA 1
ATOM 1396 C C . GLY A 1 166 ? -8.973 5.359 -18.542 1.00 65.94 166 GLY A C 1
ATOM 1397 O O . GLY A 1 166 ? -7.988 5.851 -17.979 1.00 65.94 166 GLY A O 1
ATOM 1398 N N . ARG A 1 167 ? -8.945 5.005 -19.823 1.00 67.94 167 ARG A N 1
ATOM 1399 C CA . ARG A 1 167 ? -7.800 5.244 -20.698 1.00 67.94 167 ARG A CA 1
ATOM 1400 C C . ARG A 1 167 ? -7.871 6.692 -21.188 1.00 67.94 167 ARG A C 1
ATOM 1402 O O . ARG A 1 167 ? -8.519 6.980 -22.188 1.00 67.94 167 ARG A O 1
ATOM 1409 N N . TYR A 1 168 ? -7.260 7.613 -20.441 1.00 50.12 168 TYR A N 1
ATOM 1410 C CA . TYR A 1 168 ? -7.104 9.001 -20.878 1.00 50.12 168 TYR A CA 1
ATOM 1411 C C . TYR A 1 168 ? -6.022 9.064 -21.956 1.00 50.12 168 TYR A C 1
ATOM 1413 O O . TYR A 1 168 ? -4.861 8.779 -21.690 1.00 50.12 168 TYR A O 1
ATOM 1421 N N . SER A 1 169 ? -6.411 9.431 -23.171 1.00 51.22 169 SER A N 1
ATOM 1422 C CA . SER A 1 169 ? -5.493 9.935 -24.186 1.00 51.22 169 SER A CA 1
ATOM 1423 C C . SER A 1 169 ? -5.859 11.390 -24.435 1.00 51.22 169 SER A C 1
ATOM 1425 O O . SER A 1 169 ? -7.038 11.728 -24.546 1.00 51.22 169 SER A O 1
ATOM 1427 N N . SER A 1 170 ? -4.854 12.253 -24.569 1.00 49.75 170 SER A N 1
ATOM 1428 C CA . SER A 1 170 ? -5.007 13.645 -25.009 1.00 49.75 170 SER A CA 1
ATOM 1429 C C . SER A 1 170 ? -5.629 13.773 -26.412 1.00 49.75 170 SER A C 1
ATOM 1431 O O . SER A 1 170 ? -5.952 14.880 -26.837 1.00 49.75 170 SER A O 1
ATOM 1433 N N . LYS A 1 171 ? -5.842 12.656 -27.128 1.00 51.12 171 LYS A N 1
ATOM 1434 C CA . LYS A 1 171 ? -6.310 12.601 -28.520 1.00 51.12 171 LYS A CA 1
ATOM 1435 C C . LYS A 1 171 ? -7.629 11.838 -28.727 1.00 51.12 171 LYS A C 1
ATOM 1437 O O . LYS A 1 171 ? -7.765 11.139 -29.723 1.00 51.12 171 LYS A O 1
ATOM 1442 N N . GLN A 1 172 ? -8.620 12.053 -27.854 1.00 48.50 172 GLN A N 1
ATOM 1443 C CA . GLN A 1 172 ? -9.973 11.444 -27.831 1.00 48.50 172 GLN A CA 1
ATOM 1444 C C . GLN A 1 172 ? -10.092 10.198 -26.935 1.00 48.50 172 GLN A C 1
ATOM 1446 O O . GLN A 1 172 ? -9.195 9.359 -26.862 1.00 48.50 172 GLN A O 1
ATOM 1451 N N . ASN A 1 173 ? -11.242 10.084 -26.260 1.00 46.59 173 ASN A N 1
ATOM 1452 C CA . ASN A 1 173 ? -11.601 9.005 -25.336 1.00 46.59 173 ASN A CA 1
ATOM 1453 C C . ASN A 1 173 ? -11.692 7.653 -26.066 1.00 46.59 173 ASN A C 1
ATOM 1455 O O . ASN A 1 173 ? -12.756 7.277 -26.554 1.00 46.59 173 ASN A O 1
ATOM 1459 N N . LYS A 1 174 ? -10.585 6.909 -26.141 1.00 53.00 174 LYS A N 1
ATOM 1460 C CA . LYS A 1 174 ? -10.560 5.544 -26.682 1.00 53.00 174 LYS A CA 1
ATOM 1461 C C . LYS A 1 174 ? -10.616 4.541 -25.533 1.00 53.00 174 LYS A C 1
ATOM 1463 O O . LYS A 1 174 ? -9.602 4.201 -24.930 1.00 53.00 174 LYS A O 1
ATOM 1468 N N . TYR A 1 175 ? -11.819 4.066 -25.227 1.00 56.81 175 TYR A N 1
ATOM 1469 C CA . TYR A 1 175 ? -11.998 2.866 -24.417 1.00 56.81 175 TYR A CA 1
ATOM 1470 C C . TYR A 1 175 ? -11.799 1.645 -25.321 1.00 56.81 175 TYR A C 1
ATOM 1472 O O . TYR A 1 175 ? -12.487 1.516 -26.330 1.00 56.81 175 TYR A O 1
ATOM 1480 N N . ALA A 1 176 ? -10.841 0.776 -24.996 1.00 63.34 176 ALA A N 1
ATOM 1481 C CA . ALA A 1 176 ? -10.636 -0.482 -25.707 1.00 63.34 176 ALA A CA 1
ATOM 1482 C C . ALA A 1 176 ? -11.102 -1.630 -24.811 1.00 63.34 176 ALA A C 1
ATOM 1484 O O . ALA A 1 176 ? -10.555 -1.839 -23.729 1.00 63.34 176 ALA A O 1
ATOM 1485 N N . ILE A 1 177 ? -12.124 -2.350 -25.267 1.00 68.69 177 ILE A N 1
ATOM 1486 C CA . ILE A 1 177 ? -12.616 -3.567 -24.622 1.00 68.69 177 ILE A CA 1
ATOM 1487 C C . ILE A 1 177 ? -11.871 -4.739 -25.263 1.00 68.69 177 ILE A C 1
ATOM 1489 O O . ILE A 1 177 ? -11.814 -4.793 -26.494 1.00 68.69 177 ILE A O 1
ATOM 1493 N N . PRO A 1 178 ? -11.310 -5.682 -24.485 1.00 66.94 178 PRO A N 1
ATOM 1494 C CA . PRO A 1 178 ? -10.792 -6.916 -25.061 1.00 66.94 178 PRO A CA 1
ATOM 1495 C C . PRO A 1 178 ? -11.956 -7.623 -25.757 1.00 66.94 178 PRO A C 1
ATOM 1497 O O . PRO A 1 178 ? -12.905 -8.020 -25.095 1.00 66.94 178 PRO A O 1
ATOM 1500 N N . TYR A 1 179 ? -11.929 -7.740 -27.079 1.00 73.19 179 TYR A N 1
ATOM 1501 C CA . TYR A 1 179 ? -13.025 -8.254 -27.900 1.00 73.19 179 TYR A CA 1
ATOM 1502 C C . TYR A 1 179 ? -12.445 -9.233 -28.915 1.00 73.19 179 TYR A C 1
ATOM 1504 O O . TYR A 1 179 ? -11.455 -8.920 -29.573 1.00 73.19 179 TYR A O 1
ATOM 1512 N N . SER A 1 180 ? -13.022 -10.427 -28.994 1.00 78.12 180 SER A N 1
ATOM 1513 C CA . SER A 1 180 ? -12.525 -11.533 -29.818 1.00 78.12 180 SER A CA 1
ATOM 1514 C C . SER A 1 180 ? -13.405 -11.817 -31.039 1.00 78.12 180 SER A C 1
ATOM 1516 O O . SER A 1 180 ? -13.158 -12.784 -31.753 1.00 78.12 180 SER A O 1
ATOM 1518 N N . GLY A 1 181 ? -14.395 -10.957 -31.310 1.00 83.56 181 GLY A N 1
ATOM 1519 C CA . GLY A 1 181 ? -15.359 -11.139 -32.399 1.00 83.56 181 GLY A CA 1
ATOM 1520 C C . GLY A 1 181 ? -16.734 -11.625 -31.935 1.00 83.56 181 GLY A C 1
ATOM 1521 O O . GLY A 1 181 ? -17.495 -12.134 -32.749 1.00 83.56 181 GLY A O 1
ATOM 1522 N N . GLU A 1 182 ? -17.060 -11.514 -30.643 1.00 85.44 182 GLU A N 1
ATOM 1523 C CA . GLU A 1 182 ? -18.351 -11.953 -30.101 1.00 85.44 182 GLU A CA 1
ATOM 1524 C C . GLU A 1 182 ? -19.513 -11.073 -30.609 1.00 85.44 182 GLU A C 1
ATOM 1526 O O . GLU A 1 182 ? -19.434 -9.859 -30.511 1.00 85.44 182 GLU A O 1
ATOM 1531 N N . GLU A 1 183 ? -20.643 -11.605 -31.085 1.00 84.81 183 GLU A N 1
ATOM 1532 C CA . GLU A 1 183 ? -21.738 -10.754 -31.617 1.00 84.81 183 GLU A CA 1
ATOM 1533 C C . GLU A 1 183 ? -22.206 -9.652 -30.644 1.00 84.81 183 GLU A C 1
ATOM 1535 O O . GLU A 1 183 ? -22.499 -8.529 -31.055 1.00 84.81 183 GLU A O 1
ATOM 1540 N N . VAL A 1 184 ? -22.218 -9.950 -29.339 1.00 83.88 184 VAL A N 1
ATOM 1541 C CA . VAL A 1 184 ? -22.483 -8.980 -28.270 1.00 83.88 184 VAL A CA 1
ATOM 1542 C C . VAL A 1 184 ? -21.497 -9.197 -27.127 1.00 83.88 184 VAL A C 1
ATOM 1544 O O . VAL A 1 184 ? -21.373 -10.303 -26.603 1.00 83.88 184 VAL A O 1
ATOM 1547 N N . LYS A 1 185 ? -20.843 -8.116 -26.679 1.00 81.31 185 LYS A N 1
ATOM 1548 C CA . LYS A 1 185 ? -20.007 -8.111 -25.474 1.00 81.31 185 LYS A CA 1
ATOM 1549 C C . LYS A 1 185 ? -20.436 -7.010 -24.514 1.00 81.31 185 LYS A C 1
ATOM 1551 O O . LYS A 1 185 ? -20.255 -5.827 -24.787 1.00 81.31 185 LYS A O 1
ATOM 1556 N N . LEU A 1 186 ? -20.979 -7.410 -23.366 1.00 80.88 186 LEU A N 1
ATOM 1557 C CA . LEU A 1 186 ? -21.230 -6.506 -22.246 1.00 80.88 186 LEU A CA 1
ATOM 1558 C C . LEU A 1 186 ? -19.973 -6.443 -21.380 1.00 80.88 186 LEU A C 1
ATOM 1560 O O . LEU A 1 186 ? -19.516 -7.464 -20.872 1.00 80.88 186 LEU A O 1
ATOM 1564 N N . TYR A 1 187 ? -19.414 -5.246 -21.224 1.00 75.81 187 TYR A N 1
ATOM 1565 C CA . TYR A 1 187 ? -18.194 -5.026 -20.458 1.00 75.81 187 TYR A CA 1
ATOM 1566 C C . TYR A 1 187 ? -18.354 -3.785 -19.579 1.00 75.81 187 TYR A C 1
ATOM 1568 O O . TYR A 1 187 ? -18.723 -2.715 -20.061 1.00 75.81 187 TYR A O 1
ATOM 1576 N N . TRP A 1 188 ? -18.088 -3.935 -18.284 1.00 77.94 188 TRP A N 1
ATOM 1577 C CA . TRP A 1 188 ? -18.067 -2.849 -17.302 1.00 77.94 188 TRP A CA 1
ATOM 1578 C C . TRP A 1 188 ? -16.705 -2.813 -16.605 1.00 77.94 188 TRP A C 1
ATOM 1580 O O . TRP A 1 188 ? -15.936 -3.768 -16.689 1.00 77.94 188 TRP A O 1
ATOM 1590 N N . ALA A 1 189 ? -16.401 -1.720 -15.900 1.00 74.75 189 ALA A N 1
ATOM 1591 C CA . ALA A 1 189 ? -15.074 -1.480 -15.316 1.00 74.75 189 ALA A CA 1
ATOM 1592 C C . ALA A 1 189 ? -14.559 -2.628 -14.420 1.00 74.75 189 ALA A C 1
ATOM 1594 O O . ALA A 1 189 ? -13.361 -2.906 -14.412 1.00 74.75 189 ALA A O 1
ATOM 1595 N N . ASN A 1 190 ? -15.479 -3.317 -13.741 1.00 77.38 190 ASN A N 1
ATOM 1596 C CA . ASN A 1 190 ? -15.201 -4.356 -12.748 1.00 77.38 190 ASN A CA 1
ATOM 1597 C C . ASN A 1 190 ? -15.664 -5.751 -13.224 1.00 77.38 190 ASN A C 1
ATOM 1599 O O . ASN A 1 190 ? -16.097 -6.574 -12.420 1.00 77.38 190 ASN A O 1
ATOM 1603 N N . PHE A 1 191 ? -15.686 -6.000 -14.539 1.00 79.56 191 PHE A N 1
ATOM 1604 C CA . PHE A 1 191 ? -16.220 -7.236 -15.138 1.00 79.56 191 PHE A CA 1
ATOM 1605 C C . PHE A 1 191 ? -15.519 -8.519 -14.656 1.00 79.56 191 PHE A C 1
ATOM 1607 O O . PHE A 1 191 ? -16.153 -9.562 -14.460 1.00 79.56 191 PHE A O 1
ATOM 1614 N N . ASP A 1 192 ? -14.210 -8.448 -14.428 1.00 81.75 192 ASP A N 1
ATOM 1615 C CA . ASP A 1 192 ? -13.351 -9.554 -13.994 1.00 81.75 192 ASP A CA 1
ATOM 1616 C C . ASP A 1 192 ? -13.050 -9.541 -12.483 1.00 81.75 192 ASP A C 1
ATOM 1618 O O . ASP A 1 192 ? -12.191 -10.290 -12.009 1.00 81.75 192 ASP A O 1
ATOM 1622 N N . GLN A 1 193 ? -13.804 -8.756 -11.709 1.00 87.19 193 GLN A N 1
ATOM 1623 C CA . GLN A 1 193 ? -13.586 -8.565 -10.278 1.00 87.19 193 GLN A CA 1
ATOM 1624 C C . GLN A 1 193 ? -14.767 -9.072 -9.445 1.00 87.19 193 GLN A C 1
ATOM 1626 O O . GLN A 1 193 ? -15.934 -8.929 -9.811 1.00 87.19 193 GLN A O 1
ATOM 1631 N N . TYR A 1 194 ? -14.464 -9.643 -8.283 1.00 86.38 194 TYR A N 1
ATOM 1632 C CA . TYR A 1 194 ? -15.440 -9.909 -7.237 1.00 86.38 194 TYR A CA 1
ATOM 1633 C C . TYR A 1 194 ? -15.535 -8.699 -6.318 1.00 86.38 194 TYR A C 1
ATOM 1635 O O . TYR A 1 194 ? -14.551 -8.318 -5.686 1.00 86.38 194 TYR A O 1
ATOM 1643 N N . TYR A 1 195 ? -16.731 -8.124 -6.218 1.00 84.38 195 TYR A N 1
ATOM 1644 C CA . TYR A 1 195 ? -17.019 -7.119 -5.205 1.00 84.38 195 TYR A CA 1
ATOM 1645 C C . TYR A 1 195 ? -17.254 -7.801 -3.861 1.00 84.38 195 TYR A C 1
ATOM 1647 O O . TYR A 1 195 ? -18.168 -8.617 -3.714 1.00 84.38 195 TYR A O 1
ATOM 1655 N N . ILE A 1 196 ? -16.440 -7.446 -2.874 1.00 77.94 196 ILE A N 1
ATOM 1656 C CA . ILE A 1 196 ? -16.616 -7.866 -1.492 1.00 77.94 196 ILE A CA 1
ATOM 1657 C C . ILE A 1 196 ? -16.657 -6.618 -0.633 1.00 77.94 196 ILE A C 1
ATOM 1659 O O . ILE A 1 196 ? -15.687 -5.877 -0.526 1.00 77.94 196 ILE A O 1
ATOM 1663 N N . LYS A 1 197 ? -17.781 -6.428 0.046 1.00 77.12 197 LYS A N 1
ATOM 1664 C CA . LYS A 1 197 ? -17.875 -5.465 1.131 1.00 77.12 197 LYS A CA 1
ATOM 1665 C C . LYS A 1 197 ? -17.490 -6.158 2.421 1.00 77.12 197 LYS A C 1
ATOM 1667 O O . LYS A 1 197 ? -18.151 -7.126 2.809 1.00 77.12 197 LYS A O 1
ATOM 1672 N N . THR A 1 198 ? -16.467 -5.675 3.118 1.00 66.19 198 THR A N 1
ATOM 1673 C CA . THR A 1 198 ? -16.265 -6.159 4.484 1.00 66.19 198 THR A CA 1
ATOM 1674 C C . THR A 1 198 ? -17.402 -5.662 5.365 1.00 66.19 198 THR A C 1
ATOM 1676 O O . THR A 1 198 ? -17.725 -4.472 5.396 1.00 66.19 198 THR A O 1
ATOM 1679 N N . GLY A 1 199 ? -18.024 -6.592 6.091 1.00 62.59 199 GLY A N 1
ATOM 1680 C CA . GLY A 1 199 ? -18.862 -6.234 7.229 1.00 62.59 199 GLY A CA 1
ATOM 1681 C C . GLY A 1 199 ? -18.034 -5.522 8.302 1.00 62.59 199 GLY A C 1
ATOM 1682 O O . GLY A 1 199 ? -16.804 -5.511 8.249 1.00 62.59 199 GLY A O 1
ATOM 1683 N N . GLU A 1 200 ? -18.701 -4.947 9.299 1.00 68.69 200 GLU A N 1
ATOM 1684 C CA . GLU A 1 200 ? -18.016 -4.406 10.474 1.00 68.69 200 GLU A CA 1
ATOM 1685 C C . GLU A 1 200 ? -17.391 -5.579 11.255 1.00 68.69 200 GLU A C 1
ATOM 1687 O O . GLU A 1 200 ? -18.063 -6.300 11.989 1.00 68.69 200 GLU A O 1
ATOM 1692 N N . VAL A 1 201 ? -16.102 -5.838 11.009 1.00 65.44 201 VAL A N 1
ATOM 1693 C CA . VAL A 1 201 ? -15.352 -6.930 11.637 1.00 65.44 201 VAL A CA 1
ATOM 1694 C C . VAL A 1 201 ? -14.651 -6.405 12.885 1.00 65.44 201 VAL A C 1
ATOM 1696 O O . VAL A 1 201 ? -13.691 -5.643 12.794 1.00 65.44 201 VAL A O 1
ATOM 1699 N N . PHE A 1 202 ? -15.076 -6.879 14.054 1.00 73.62 202 PHE A N 1
ATOM 1700 C CA . PHE A 1 202 ? -14.458 -6.553 15.342 1.00 73.62 202 PHE A CA 1
ATOM 1701 C C . PHE A 1 202 ? -13.402 -7.588 15.732 1.00 73.62 202 PHE A C 1
ATOM 1703 O O . PHE A 1 202 ? -13.558 -8.338 16.695 1.00 73.62 202 PHE A O 1
ATOM 1710 N N . LYS A 1 203 ? -12.333 -7.679 14.938 1.00 75.12 203 LYS A N 1
ATOM 1711 C CA . LYS A 1 203 ? -11.179 -8.511 15.298 1.00 75.12 203 LYS A CA 1
ATOM 1712 C C . LYS A 1 203 ? -10.377 -7.853 16.414 1.00 75.12 203 LYS A C 1
ATOM 1714 O O . LYS A 1 203 ? -10.297 -6.627 16.496 1.00 75.12 203 LYS A O 1
ATOM 1719 N N . ASP A 1 204 ? -9.747 -8.690 17.229 1.00 84.50 204 ASP A N 1
ATOM 1720 C CA . ASP A 1 204 ? -8.750 -8.234 18.189 1.00 84.50 204 ASP A CA 1
ATOM 1721 C C . ASP A 1 204 ? -7.593 -7.569 17.439 1.00 84.50 204 ASP A C 1
ATOM 1723 O O . ASP A 1 204 ? -6.993 -8.157 16.536 1.00 84.50 204 ASP A O 1
ATOM 1727 N N . TYR A 1 205 ? -7.293 -6.331 17.812 1.00 86.75 205 TYR A N 1
ATOM 1728 C CA . TYR A 1 205 ? -6.170 -5.584 17.273 1.00 86.75 205 TYR A CA 1
ATOM 1729 C C . TYR A 1 205 ? -4.999 -5.708 18.235 1.00 86.75 205 TYR A C 1
ATOM 1731 O O . TYR A 1 205 ? -5.043 -5.204 19.357 1.00 86.75 205 TYR A O 1
ATOM 1739 N N . GLU A 1 206 ? -3.962 -6.412 17.797 1.00 90.00 206 GLU A N 1
ATOM 1740 C CA . GLU A 1 206 ? -2.804 -6.738 18.621 1.00 90.00 206 GLU A CA 1
ATOM 1741 C C . GLU A 1 206 ? -1.539 -6.084 18.068 1.00 90.00 206 GLU A C 1
ATOM 1743 O O . GLU A 1 206 ? -1.296 -6.121 16.861 1.00 90.00 206 GLU A O 1
ATOM 1748 N N . PHE A 1 207 ? -0.714 -5.532 18.956 1.00 88.50 207 PHE A N 1
ATOM 1749 C CA . PHE A 1 207 ? 0.619 -5.031 18.626 1.00 88.50 207 PHE A CA 1
ATOM 1750 C C . PHE A 1 207 ? 1.583 -5.251 19.794 1.00 88.50 207 PHE A C 1
ATOM 1752 O O . PHE A 1 207 ? 1.176 -5.295 20.956 1.00 88.50 207 PHE A O 1
ATOM 1759 N N . ASN A 1 208 ? 2.871 -5.404 19.484 1.00 88.69 208 ASN A N 1
ATOM 1760 C CA . ASN A 1 208 ? 3.920 -5.601 20.481 1.00 88.69 208 ASN A CA 1
ATOM 1761 C C . ASN A 1 208 ? 4.862 -4.401 20.489 1.00 88.69 208 ASN A C 1
ATOM 1763 O O . ASN A 1 208 ? 5.346 -4.010 19.433 1.00 88.69 208 ASN A O 1
ATOM 1767 N N . GLN A 1 209 ? 5.170 -3.875 21.673 1.00 87.19 209 GLN A N 1
ATOM 1768 C CA . GLN A 1 209 ? 6.098 -2.759 21.833 1.00 87.19 209 GLN A CA 1
ATOM 1769 C C . GLN A 1 209 ? 6.943 -2.952 23.091 1.00 87.19 209 GLN A C 1
ATOM 1771 O O . GLN A 1 209 ? 6.404 -3.193 24.168 1.00 87.19 209 GLN A O 1
ATOM 1776 N N . LYS A 1 210 ? 8.275 -2.861 22.963 1.00 87.19 210 LYS A N 1
ATOM 1777 C CA . LYS A 1 210 ? 9.232 -2.975 24.087 1.00 87.19 210 LYS A CA 1
ATOM 1778 C C . LYS A 1 210 ? 8.973 -4.192 25.003 1.00 87.19 210 LYS A C 1
ATOM 1780 O O . LYS A 1 210 ? 9.073 -4.108 26.224 1.00 87.19 210 LYS A O 1
ATOM 1785 N N . GLY A 1 211 ? 8.620 -5.337 24.408 1.00 86.50 211 GLY A N 1
ATOM 1786 C CA . GLY A 1 211 ? 8.352 -6.592 25.127 1.00 86.50 211 GLY A CA 1
ATOM 1787 C C . GLY A 1 211 ? 6.976 -6.689 25.800 1.00 86.50 211 GLY A C 1
ATOM 1788 O O . GLY A 1 211 ? 6.715 -7.680 26.480 1.00 86.50 211 GLY A O 1
ATOM 1789 N N . TRP A 1 212 ? 6.105 -5.696 25.609 1.00 91.44 212 TRP A N 1
ATOM 1790 C CA . TRP A 1 212 ? 4.706 -5.710 26.033 1.00 91.44 212 TRP A CA 1
ATOM 1791 C C . TRP A 1 212 ? 3.778 -6.001 24.853 1.00 91.44 212 TRP A C 1
ATOM 1793 O O . TRP A 1 212 ? 3.972 -5.463 23.762 1.00 91.44 212 TRP A O 1
ATOM 1803 N N . LYS A 1 213 ? 2.749 -6.819 25.090 1.00 91.62 213 LYS A N 1
ATOM 1804 C CA . LYS A 1 213 ? 1.670 -7.093 24.135 1.00 91.62 213 LYS A CA 1
ATOM 1805 C C . LYS A 1 213 ? 0.464 -6.218 24.470 1.00 91.62 213 LYS A C 1
ATOM 1807 O O . LYS A 1 213 ? -0.068 -6.296 25.572 1.00 91.62 213 LYS A O 1
ATOM 1812 N N . PHE A 1 214 ? -0.009 -5.418 23.528 1.00 92.12 214 PHE A N 1
ATOM 1813 C CA . PHE A 1 214 ? -1.227 -4.623 23.673 1.00 92.12 214 PHE A CA 1
ATOM 1814 C C . PHE A 1 214 ? -2.323 -5.213 22.792 1.00 92.12 214 PHE A C 1
ATOM 1816 O O . PHE A 1 214 ? -2.075 -5.549 21.635 1.00 92.12 214 PHE A O 1
ATOM 1823 N N . VAL A 1 215 ? -3.524 -5.366 23.347 1.00 91.56 215 VAL A N 1
ATOM 1824 C CA . VAL A 1 215 ? -4.677 -5.963 22.664 1.00 91.56 215 VAL A CA 1
ATOM 1825 C C . VAL A 1 215 ? -5.873 -5.042 22.823 1.00 91.56 215 VAL A C 1
ATOM 1827 O O . VAL A 1 215 ? -6.314 -4.795 23.943 1.00 91.56 215 VAL A O 1
ATOM 1830 N N . PHE A 1 216 ? -6.417 -4.542 21.719 1.00 92.31 216 PHE A N 1
ATOM 1831 C CA . PHE A 1 216 ? -7.693 -3.833 21.706 1.00 92.31 216 PHE A CA 1
ATOM 1832 C C . PHE A 1 216 ? -8.781 -4.802 21.257 1.00 92.31 216 PHE A C 1
ATOM 1834 O O . PHE A 1 216 ? -8.702 -5.376 20.170 1.00 92.31 216 PHE A O 1
ATOM 1841 N N . ARG A 1 217 ? -9.791 -4.993 22.103 1.00 90.56 217 ARG A N 1
ATOM 1842 C CA . ARG A 1 217 ? -10.864 -5.965 21.883 1.00 90.56 217 ARG A CA 1
ATOM 1843 C C . ARG A 1 217 ? -12.216 -5.292 21.981 1.00 90.56 217 ARG A C 1
ATOM 1845 O O . ARG A 1 217 ? -12.494 -4.627 22.974 1.00 90.56 217 ARG A O 1
ATOM 1852 N N . THR A 1 218 ? -13.089 -5.526 21.008 1.00 89.06 218 THR A N 1
ATOM 1853 C CA . THR A 1 218 ? -14.491 -5.117 21.128 1.00 89.06 218 THR A CA 1
ATOM 1854 C C . THR A 1 218 ? -15.249 -6.224 21.848 1.00 89.06 218 THR A C 1
ATOM 1856 O O . THR A 1 218 ? -15.301 -7.349 21.361 1.00 89.06 218 THR A O 1
ATOM 1859 N N . VAL A 1 219 ? -15.804 -5.931 23.022 1.00 88.25 219 VAL A N 1
ATOM 1860 C CA . VAL A 1 219 ? -16.562 -6.909 23.826 1.00 88.25 219 VAL A CA 1
ATOM 1861 C C . VAL A 1 219 ? -18.059 -6.874 23.547 1.00 88.25 219 VAL A C 1
ATOM 1863 O O . VAL A 1 219 ? -18.746 -7.867 23.761 1.00 88.25 219 VAL A O 1
ATOM 1866 N N . LEU A 1 220 ? -18.556 -5.746 23.044 1.00 84.25 220 LEU A N 1
ATOM 1867 C CA . LEU A 1 220 ? -19.944 -5.569 22.645 1.00 84.25 220 LEU A CA 1
ATOM 1868 C C . LEU A 1 220 ? -19.987 -4.761 21.357 1.00 84.25 220 LEU A C 1
ATOM 1870 O O . LEU A 1 220 ? -19.388 -3.691 21.286 1.00 84.25 220 LEU A O 1
ATOM 1874 N N . ALA A 1 221 ? -20.710 -5.264 20.364 1.00 83.88 221 ALA A N 1
ATOM 1875 C CA . ALA A 1 221 ? -20.956 -4.568 19.115 1.00 83.88 221 ALA A CA 1
ATOM 1876 C C . ALA A 1 221 ? -22.448 -4.627 18.786 1.00 83.88 221 ALA A C 1
ATOM 1878 O O . ALA A 1 221 ? -22.987 -5.682 18.461 1.00 83.88 221 ALA A O 1
ATOM 1879 N N . ASP A 1 222 ? -23.116 -3.484 18.887 1.00 81.69 222 ASP A N 1
ATOM 1880 C CA . ASP A 1 222 ? -24.470 -3.301 18.375 1.00 81.69 222 ASP A CA 1
ATOM 1881 C C . ASP A 1 222 ? -24.338 -3.022 16.878 1.00 81.69 222 ASP A C 1
ATOM 1883 O O . ASP A 1 222 ? -24.014 -1.904 16.501 1.00 81.69 222 ASP A O 1
ATOM 1887 N N . VAL A 1 223 ? -24.531 -4.028 16.023 1.00 74.44 223 VAL A N 1
ATOM 1888 C CA . VAL A 1 223 ? -24.545 -3.876 14.558 1.00 74.44 223 VAL A CA 1
ATOM 1889 C C . VAL A 1 223 ? -25.920 -4.295 14.043 1.00 74.44 223 VAL A C 1
ATOM 1891 O O . VAL A 1 223 ? -26.417 -5.351 14.439 1.00 74.44 223 VAL A O 1
ATOM 1894 N N . PRO A 1 224 ? -26.573 -3.495 13.180 1.00 68.62 224 PRO A N 1
ATOM 1895 C CA . PRO A 1 224 ? -27.871 -3.867 12.645 1.00 68.62 224 PRO A CA 1
ATOM 1896 C C . PRO A 1 224 ? -27.709 -5.047 11.680 1.00 68.62 224 PRO A C 1
ATOM 1898 O O . PRO A 1 224 ? -26.732 -5.129 10.936 1.00 68.62 224 PRO A O 1
ATOM 1901 N N . ALA A 1 225 ? -28.684 -5.954 11.663 1.00 58.50 225 ALA A N 1
ATOM 1902 C CA . ALA A 1 225 ? -28.701 -7.044 10.696 1.00 58.50 225 ALA A CA 1
ATOM 1903 C C . ALA A 1 225 ? -28.976 -6.496 9.278 1.00 58.50 225 ALA A C 1
ATOM 1905 O O . ALA A 1 225 ? -30.011 -5.876 9.033 1.00 58.50 225 ALA A O 1
ATOM 1906 N N . GLY A 1 226 ? -28.053 -6.737 8.340 1.00 56.97 226 GLY A N 1
ATOM 1907 C CA . GLY A 1 226 ? -28.178 -6.349 6.928 1.00 56.97 226 GLY A CA 1
ATOM 1908 C C . GLY A 1 226 ? -27.603 -4.968 6.571 1.00 56.97 226 GLY A C 1
ATOM 1909 O O . GLY A 1 226 ? -27.086 -4.237 7.410 1.00 56.97 226 GLY A O 1
ATOM 1910 N N . ASN A 1 227 ? -27.683 -4.592 5.289 1.00 56.09 227 ASN A N 1
ATOM 1911 C CA . ASN A 1 227 ? -27.132 -3.336 4.747 1.00 56.09 227 ASN A CA 1
ATOM 1912 C C . ASN A 1 227 ? -28.083 -2.139 4.975 1.00 56.09 227 ASN A C 1
ATOM 1914 O O . ASN A 1 227 ? -28.368 -1.369 4.057 1.00 56.09 227 ASN A O 1
ATOM 1918 N N . VAL A 1 228 ? -28.631 -2.008 6.187 1.00 59.94 228 VAL A N 1
ATOM 1919 C CA . VAL A 1 228 ? -29.544 -0.915 6.547 1.00 59.94 228 VAL A CA 1
ATOM 1920 C C . VAL A 1 228 ? -28.726 0.290 6.996 1.00 59.94 228 VAL A C 1
ATOM 1922 O O . VAL A 1 228 ? -27.863 0.193 7.871 1.00 59.94 228 VAL A O 1
ATOM 1925 N N . LYS A 1 229 ? -29.004 1.455 6.405 1.00 56.84 229 LYS A N 1
ATOM 1926 C CA . LYS A 1 229 ? -28.345 2.723 6.737 1.00 56.84 229 LYS A CA 1
ATOM 1927 C C . LYS A 1 229 ? -28.797 3.182 8.133 1.00 56.84 229 LYS A C 1
ATOM 1929 O O . LYS A 1 229 ? -29.776 3.903 8.272 1.00 56.84 229 LYS A O 1
ATOM 1934 N N . GLY A 1 230 ? -28.125 2.690 9.172 1.00 61.06 230 GLY A N 1
ATOM 1935 C CA . GLY A 1 230 ? -28.426 3.007 10.569 1.00 61.06 230 GLY A CA 1
ATOM 1936 C C . GLY A 1 230 ? -27.754 4.288 11.077 1.00 61.06 230 GLY A C 1
ATOM 1937 O O . GLY A 1 230 ? -26.882 4.865 10.424 1.00 61.06 230 GLY A O 1
ATOM 1938 N N . ASN A 1 231 ? -28.134 4.702 12.290 1.00 71.44 231 ASN A N 1
ATOM 1939 C CA . ASN A 1 231 ? -27.483 5.797 13.014 1.00 71.44 231 ASN A CA 1
ATOM 1940 C C . ASN A 1 231 ? -25.991 5.507 13.259 1.00 71.44 231 ASN A C 1
ATOM 1942 O O . ASN A 1 231 ? -25.571 4.351 13.377 1.00 71.44 231 ASN A O 1
ATOM 1946 N N . ARG A 1 232 ? -25.184 6.575 13.343 1.00 77.31 232 ARG A N 1
ATOM 1947 C CA . ARG A 1 232 ? -23.738 6.470 13.583 1.00 77.31 232 ARG A CA 1
ATOM 1948 C C . ARG A 1 232 ? -23.461 5.815 14.938 1.00 77.31 232 ARG A C 1
ATOM 1950 O O . ARG A 1 232 ? -24.093 6.143 15.940 1.00 77.31 232 ARG A O 1
ATOM 1957 N N . ARG A 1 233 ? -22.476 4.924 14.942 1.00 84.19 233 ARG A N 1
ATOM 1958 C CA . ARG A 1 233 ? -21.976 4.196 16.109 1.00 84.19 233 ARG A CA 1
ATOM 1959 C C . ARG A 1 233 ? -20.515 4.537 16.327 1.00 84.19 233 ARG A C 1
ATOM 1961 O O . ARG A 1 233 ? -19.811 4.849 15.363 1.00 84.19 233 ARG A O 1
ATOM 1968 N N . TYR A 1 234 ? -20.096 4.478 17.580 1.00 87.00 234 TYR A N 1
ATOM 1969 C CA . TYR A 1 234 ? -18.783 4.918 18.025 1.00 87.00 234 TYR A CA 1
ATOM 1970 C C . TYR A 1 234 ? -18.167 3.866 18.938 1.00 87.00 234 TYR A C 1
ATOM 1972 O O . TYR A 1 234 ? -18.879 3.085 19.574 1.00 87.00 234 TYR A O 1
ATOM 1980 N N . PHE A 1 235 ? -16.841 3.871 19.000 1.00 89.38 235 PHE A N 1
ATOM 1981 C CA . PHE A 1 235 ? -16.091 3.094 19.972 1.00 89.38 235 PHE A CA 1
ATOM 1982 C C . PHE A 1 235 ? -16.016 3.854 21.295 1.00 89.38 235 PHE A C 1
ATOM 1984 O O . PHE A 1 235 ? -15.593 5.011 21.332 1.00 89.38 235 PHE A O 1
ATOM 1991 N N . PHE A 1 236 ? -16.379 3.178 22.379 1.00 90.62 236 PHE A N 1
ATOM 1992 C CA . PHE A 1 236 ? -16.226 3.638 23.756 1.00 90.62 236 PHE A CA 1
ATOM 1993 C C . PHE A 1 236 ? -15.428 2.615 24.557 1.00 90.62 236 PHE A C 1
ATOM 1995 O O . PHE A 1 236 ? -15.397 1.444 24.191 1.00 90.62 236 PHE A O 1
ATOM 2002 N N . LEU A 1 237 ? -14.800 3.022 25.661 1.00 91.25 237 LEU A N 1
ATOM 2003 C CA . LEU A 1 237 ? -14.263 2.046 26.613 1.00 91.25 237 LEU A CA 1
ATOM 2004 C C . LEU A 1 237 ? -15.396 1.255 27.260 1.00 91.25 237 LEU A C 1
ATOM 2006 O O . LEU A 1 237 ? -16.445 1.829 27.564 1.00 91.25 237 LEU A O 1
ATOM 2010 N N . ALA A 1 238 ? -15.154 -0.036 27.484 1.00 89.75 238 ALA A N 1
ATOM 2011 C CA . ALA A 1 238 ? -16.108 -0.905 28.154 1.00 89.75 238 ALA A CA 1
ATOM 2012 C C . ALA A 1 238 ? -16.467 -0.367 29.542 1.00 89.75 238 ALA A C 1
ATOM 2014 O O . ALA A 1 238 ? -15.615 0.145 30.272 1.00 89.75 238 ALA A O 1
ATOM 2015 N N . SER A 1 239 ? -17.746 -0.476 29.893 1.00 85.75 239 SER A N 1
ATOM 2016 C CA . SER A 1 239 ? -18.255 0.006 31.178 1.00 85.75 239 SER A CA 1
ATOM 2017 C C . SER A 1 239 ? -17.734 -0.827 32.350 1.00 85.75 239 SER A C 1
ATOM 2019 O O . SER A 1 239 ? -17.569 -0.291 33.444 1.00 85.75 239 SER A O 1
ATOM 2021 N N . ASP A 1 240 ? -17.451 -2.108 32.102 1.00 85.62 240 ASP A N 1
ATOM 2022 C CA . ASP A 1 240 ? -16.903 -3.057 33.068 1.00 85.62 240 ASP A CA 1
ATOM 2023 C C . ASP A 1 240 ? -15.463 -3.455 32.700 1.00 85.62 240 ASP A C 1
ATOM 2025 O O . ASP A 1 240 ? -15.181 -3.827 31.557 1.00 85.62 240 ASP A O 1
ATOM 2029 N N . GLU A 1 241 ? -14.552 -3.357 33.674 1.00 86.69 241 GLU A N 1
ATOM 2030 C CA . GLU A 1 241 ? -13.107 -3.605 33.542 1.00 86.69 241 GLU A CA 1
ATOM 2031 C C . GLU A 1 241 ? -12.502 -3.157 32.186 1.00 86.69 241 GLU A C 1
ATOM 2033 O O . GLU A 1 241 ? -12.082 -4.007 31.383 1.00 86.69 241 GLU A O 1
ATOM 2038 N N . PRO A 1 242 ? -12.424 -1.842 31.900 1.00 88.75 242 PRO A N 1
ATOM 2039 C CA . PRO A 1 242 ? -11.989 -1.328 30.596 1.00 88.75 242 PRO A CA 1
ATOM 2040 C C . PRO A 1 242 ? -10.549 -1.711 30.239 1.00 88.75 242 PRO A C 1
ATOM 2042 O O . PRO A 1 242 ? -10.209 -1.792 29.059 1.00 88.75 242 PRO A O 1
ATOM 2045 N N . VAL A 1 243 ? -9.703 -1.950 31.243 1.00 91.88 243 VAL A N 1
ATOM 2046 C CA . VAL A 1 243 ? -8.304 -2.345 31.074 1.00 91.88 243 VAL A CA 1
ATOM 2047 C C . VAL A 1 243 ? -8.000 -3.527 31.986 1.00 91.88 243 VAL A C 1
ATOM 2049 O O . VAL A 1 243 ? -8.253 -3.472 33.187 1.00 91.88 243 VAL A O 1
ATOM 2052 N N . LYS A 1 244 ? -7.416 -4.586 31.423 1.00 92.25 244 LYS A N 1
ATOM 2053 C CA . LYS A 1 244 ? -6.946 -5.766 32.152 1.00 92.25 244 LYS A CA 1
ATOM 2054 C C . LYS A 1 244 ? -5.492 -6.041 31.802 1.00 92.25 244 LYS A C 1
ATOM 2056 O O . LYS A 1 244 ? -5.148 -6.160 30.629 1.00 92.25 244 LYS A O 1
ATOM 2061 N N . ILE A 1 245 ? -4.643 -6.171 32.816 1.00 91.06 245 ILE A N 1
ATOM 2062 C CA . ILE A 1 245 ? -3.207 -6.402 32.635 1.00 91.06 245 ILE A CA 1
ATOM 2063 C C . ILE A 1 245 ? -2.829 -7.753 33.242 1.00 91.06 245 ILE A C 1
ATOM 2065 O O . ILE A 1 245 ? -3.151 -8.032 34.393 1.00 91.06 245 ILE A O 1
ATOM 2069 N N . SER A 1 246 ? -2.157 -8.602 32.465 1.00 89.25 246 SER A N 1
ATOM 2070 C CA . SER A 1 246 ? -1.649 -9.905 32.910 1.00 89.25 246 SER A CA 1
ATOM 2071 C C . SER A 1 246 ? -0.426 -10.294 32.084 1.00 89.25 246 SER A C 1
ATOM 2073 O O . SER A 1 246 ? -0.449 -10.140 30.869 1.00 89.25 246 SER A O 1
ATOM 2075 N N . ASN A 1 247 ? 0.645 -10.784 32.717 1.00 84.31 247 ASN A N 1
ATOM 2076 C CA . ASN A 1 247 ? 1.828 -11.349 32.047 1.00 84.31 247 ASN A CA 1
ATOM 2077 C C . ASN A 1 247 ? 2.362 -10.494 30.873 1.00 84.31 247 ASN A C 1
ATOM 2079 O O . ASN A 1 247 ? 2.456 -10.971 29.744 1.00 84.31 247 ASN A O 1
ATOM 2083 N N . LYS A 1 248 ? 2.660 -9.207 31.124 1.00 87.75 248 LYS A N 1
ATOM 2084 C CA . LYS A 1 248 ? 3.093 -8.216 30.107 1.00 87.75 248 LYS A CA 1
ATOM 2085 C C . LYS A 1 248 ? 2.127 -8.034 28.925 1.00 87.75 248 LYS A C 1
ATOM 2087 O O . LYS A 1 248 ? 2.508 -7.529 27.871 1.00 87.75 248 LYS A O 1
ATOM 2092 N N . THR A 1 249 ? 0.868 -8.419 29.104 1.00 90.31 249 THR A N 1
ATOM 2093 C CA . THR A 1 249 ? -0.218 -8.195 28.153 1.00 90.31 249 THR A CA 1
ATOM 2094 C C . THR A 1 249 ? -1.193 -7.174 28.727 1.00 90.31 249 THR A C 1
ATOM 2096 O O . THR A 1 249 ? -1.701 -7.357 29.832 1.00 90.31 249 THR A O 1
ATOM 2099 N N . CYS A 1 250 ? -1.460 -6.104 27.983 1.00 92.75 250 CYS A N 1
ATOM 2100 C CA . CYS A 1 250 ? -2.436 -5.070 28.305 1.00 92.75 250 CYS A CA 1
ATOM 2101 C C . CYS A 1 250 ? -3.637 -5.200 27.359 1.00 92.75 250 CYS A C 1
ATOM 2103 O O . CYS A 1 250 ? -3.543 -4.893 26.171 1.00 92.75 250 CYS A O 1
ATOM 2105 N N . LEU A 1 251 ? -4.756 -5.692 27.888 1.00 92.88 251 LEU A N 1
ATOM 2106 C CA . LEU A 1 251 ? -6.026 -5.825 27.183 1.00 92.88 251 LEU A CA 1
ATOM 2107 C C . LEU A 1 251 ? -6.889 -4.593 27.459 1.00 92.88 251 LEU A C 1
ATOM 2109 O O . LEU A 1 251 ? -7.256 -4.347 28.606 1.00 92.88 251 LEU A O 1
ATOM 2113 N N . ILE A 1 252 ? -7.253 -3.860 26.413 1.00 94.25 252 ILE A N 1
ATOM 2114 C CA . ILE A 1 252 ? -8.159 -2.711 26.468 1.00 94.25 252 ILE A CA 1
ATOM 2115 C C . ILE A 1 252 ? -9.460 -3.105 25.771 1.00 94.25 252 ILE A C 1
ATOM 2117 O O . ILE A 1 252 ? -9.465 -3.501 24.602 1.00 94.25 252 ILE A O 1
ATOM 2121 N N . LYS A 1 253 ? -10.566 -3.037 26.511 1.00 93.62 253 LYS A N 1
ATOM 2122 C CA . LYS A 1 253 ? -11.889 -3.472 26.062 1.00 93.62 253 LYS A CA 1
ATOM 2123 C C . LYS A 1 253 ? -12.710 -2.276 25.582 1.00 93.62 253 LYS A C 1
ATOM 2125 O O . LYS A 1 253 ? -12.793 -1.255 26.265 1.00 93.62 253 LYS A O 1
ATOM 2130 N N . PHE A 1 254 ? -13.362 -2.439 24.437 1.00 92.50 254 PHE A N 1
ATOM 2131 C CA . PHE A 1 254 ? -14.206 -1.434 23.802 1.00 92.50 254 PHE A CA 1
ATOM 2132 C C . PHE A 1 254 ? -15.638 -1.935 23.584 1.00 92.50 254 PHE A C 1
ATOM 2134 O O . PHE A 1 254 ? -15.875 -3.122 23.365 1.00 92.50 254 PHE A O 1
ATOM 2141 N N . GLU A 1 255 ? -16.586 -1.008 23.583 1.00 91.00 255 GLU A N 1
ATOM 2142 C CA . GLU A 1 255 ? -17.970 -1.193 23.150 1.00 91.00 255 GLU A CA 1
ATOM 2143 C C . GLU A 1 255 ? -18.196 -0.390 21.863 1.00 91.00 255 GLU A C 1
ATOM 2145 O O . GLU A 1 255 ? -17.862 0.794 21.804 1.00 91.00 255 GLU A O 1
ATOM 2150 N N . TYR A 1 256 ? -18.781 -1.015 20.843 1.00 88.19 256 TYR A N 1
ATOM 2151 C CA . TYR A 1 256 ? -19.205 -0.366 19.608 1.00 88.19 256 TYR A CA 1
ATOM 2152 C C . TYR A 1 256 ? -20.725 -0.202 19.605 1.00 88.19 256 TYR A C 1
ATOM 2154 O O . TYR A 1 256 ? -21.465 -1.163 19.389 1.00 88.19 256 TYR A O 1
ATOM 2162 N N . ARG A 1 257 ? -21.204 1.010 19.901 1.00 88.00 257 ARG A N 1
ATOM 2163 C CA . ARG A 1 257 ? -22.639 1.283 20.095 1.00 88.00 257 ARG A CA 1
ATOM 2164 C C . ARG A 1 257 ? -23.023 2.723 19.765 1.00 88.00 257 ARG A C 1
ATOM 2166 O O . ARG A 1 257 ? -22.174 3.568 19.475 1.00 88.00 257 ARG A O 1
ATOM 2173 N N . MET A 1 258 ? -24.324 3.004 19.789 1.00 86.38 258 MET A N 1
ATOM 2174 C CA . MET A 1 258 ? -24.840 4.365 19.643 1.00 86.38 258 MET A CA 1
ATOM 2175 C C . MET A 1 258 ? -24.491 5.234 20.856 1.00 86.38 258 MET A C 1
ATOM 2177 O O . MET A 1 258 ? -24.309 4.753 21.978 1.00 86.38 258 MET A O 1
ATOM 2181 N N . LEU A 1 259 ? -24.410 6.537 20.601 1.00 84.69 259 LEU A N 1
ATOM 2182 C CA . LEU A 1 259 ? -24.115 7.540 21.612 1.00 84.69 259 LEU A CA 1
ATOM 2183 C C . LEU A 1 259 ? -25.370 7.827 22.447 1.00 84.69 259 LEU A C 1
ATOM 2185 O O . LEU A 1 259 ? -26.436 8.093 21.894 1.00 84.69 259 LEU A O 1
ATOM 2189 N N . THR A 1 260 ? -25.240 7.785 23.772 1.00 84.44 260 THR A N 1
ATOM 2190 C CA . THR A 1 260 ? -26.325 8.100 24.712 1.00 84.44 260 THR A CA 1
ATOM 2191 C C . THR A 1 260 ? -26.106 9.455 25.390 1.00 84.44 260 THR A C 1
ATOM 2193 O O . THR A 1 260 ? -24.991 9.978 25.444 1.00 84.44 260 THR A O 1
ATOM 2196 N N . ASN A 1 261 ? -27.155 10.014 26.000 1.00 81.75 261 ASN A N 1
ATOM 2197 C CA . ASN A 1 261 ? -27.048 11.259 26.775 1.00 81.75 261 ASN A CA 1
ATOM 2198 C C . ASN A 1 261 ? -26.037 11.162 27.937 1.00 81.75 261 ASN A C 1
ATOM 2200 O O . ASN A 1 261 ? -25.437 12.166 28.322 1.00 81.75 261 ASN A O 1
ATOM 2204 N N . GLY A 1 262 ? -25.824 9.963 28.492 1.00 80.31 262 GLY A N 1
ATOM 2205 C CA . GLY A 1 262 ? -24.793 9.725 29.505 1.00 80.31 262 GLY A CA 1
ATOM 2206 C C . GLY A 1 262 ? -23.374 9.813 28.940 1.00 80.31 262 GLY A C 1
ATOM 2207 O O . GLY A 1 262 ? -22.471 10.310 29.616 1.00 80.31 262 GLY A O 1
ATOM 2208 N N . ASP A 1 263 ? -23.176 9.399 27.687 1.00 83.06 263 ASP A N 1
ATOM 2209 C CA . ASP A 1 263 ? -21.872 9.450 27.025 1.00 83.06 263 ASP A CA 1
ATOM 2210 C C . ASP A 1 263 ? -21.462 10.881 26.685 1.00 83.06 263 ASP A C 1
ATOM 2212 O O . ASP A 1 263 ? -20.293 11.206 26.844 1.00 83.06 263 ASP A O 1
ATOM 2216 N N . LEU A 1 264 ? -22.404 11.767 26.332 1.00 82.50 264 LEU A N 1
ATOM 2217 C CA . LEU A 1 264 ? -22.114 13.195 26.105 1.00 82.50 264 LEU A CA 1
ATOM 2218 C C . LEU A 1 264 ? -21.473 13.869 27.328 1.00 82.50 264 LEU A C 1
ATOM 2220 O O . LEU A 1 264 ? -20.673 14.790 27.182 1.00 82.50 264 LEU A O 1
ATOM 22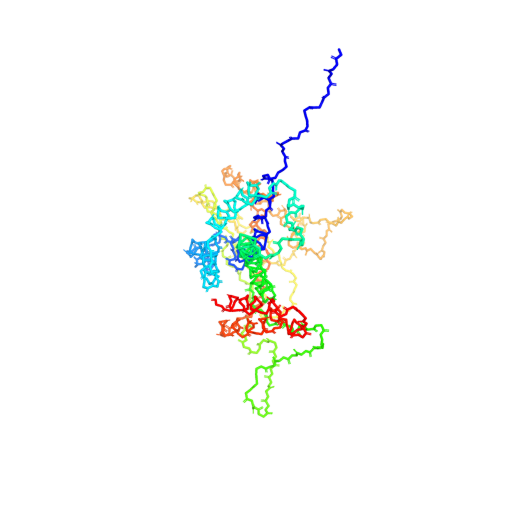24 N N . LYS A 1 265 ? -21.803 13.399 28.540 1.00 82.50 265 LYS A N 1
ATOM 2225 C CA . LYS A 1 265 ? -21.181 13.874 29.785 1.00 82.50 265 LYS A CA 1
ATOM 2226 C C . LYS A 1 265 ? -19.800 13.257 30.009 1.00 82.50 265 LYS A C 1
ATOM 2228 O O . LYS A 1 265 ? -18.900 13.934 30.496 1.00 82.50 265 LYS A O 1
ATOM 2233 N N . LYS A 1 266 ? -19.629 11.972 29.677 1.00 82.31 266 LYS A N 1
ATOM 2234 C CA . LYS A 1 266 ? -18.365 11.234 29.864 1.00 82.31 266 LYS A CA 1
ATOM 2235 C C . LYS A 1 266 ? -17.313 11.559 28.797 1.00 82.31 266 LYS A C 1
ATOM 2237 O O . LYS A 1 266 ? -16.122 11.448 29.094 1.00 82.31 266 LYS A O 1
ATOM 2242 N N . TYR A 1 267 ? -17.756 11.936 27.600 1.00 84.88 267 TYR A N 1
ATOM 2243 C CA . TYR A 1 267 ? -16.963 12.226 26.406 1.00 84.88 267 TYR A CA 1
ATOM 2244 C C . TYR A 1 267 ? -17.389 13.571 25.786 1.00 84.88 267 TYR A C 1
ATOM 2246 O O . TYR A 1 267 ? -17.979 13.599 24.703 1.00 84.88 267 TYR A O 1
ATOM 2254 N N . PRO A 1 268 ? -17.139 14.701 26.473 1.00 84.06 268 PRO A N 1
ATOM 2255 C CA . PRO A 1 268 ? -17.593 16.006 26.009 1.00 84.06 268 PRO A CA 1
ATOM 2256 C C . PRO A 1 268 ? -16.763 16.491 24.812 1.00 84.06 268 PRO A C 1
ATOM 2258 O O . PRO A 1 268 ? -15.650 16.990 24.971 1.00 84.06 268 PRO A O 1
ATOM 2261 N N . VAL A 1 269 ? -17.327 16.396 23.608 1.00 83.75 269 VAL A N 1
ATOM 2262 C CA . VAL A 1 269 ? -16.777 17.026 22.396 1.00 83.75 269 VAL A CA 1
ATOM 2263 C C . VAL A 1 269 ? -17.315 18.451 22.300 1.00 83.75 269 VAL A C 1
ATOM 2265 O O . VAL A 1 269 ? -18.515 18.660 22.469 1.00 83.75 269 VAL A O 1
ATOM 2268 N N . LYS A 1 270 ? -16.460 19.446 22.041 1.00 83.88 270 LYS A N 1
ATOM 2269 C CA . LYS A 1 270 ? -16.863 20.861 21.950 1.00 83.88 270 LYS A CA 1
ATOM 2270 C C . LYS A 1 270 ? -16.906 21.345 20.500 1.00 83.88 270 LYS A C 1
ATOM 2272 O O . LYS A 1 270 ? -16.091 20.932 19.681 1.00 83.88 270 LYS A O 1
ATOM 2277 N N . THR A 1 271 ? -17.841 22.236 20.180 1.00 79.31 271 THR A N 1
ATOM 2278 C CA . THR A 1 271 ? -17.843 22.979 18.910 1.00 79.31 271 THR A CA 1
ATOM 2279 C C . THR A 1 271 ? -16.796 24.097 18.934 1.00 79.31 271 THR A C 1
ATOM 2281 O O . THR A 1 271 ? -16.246 24.421 19.988 1.00 79.31 271 THR A O 1
ATOM 2284 N N . LYS A 1 272 ? -16.558 24.748 17.785 1.00 75.69 272 LYS A N 1
ATOM 2285 C CA . LYS A 1 272 ? -15.710 25.957 17.700 1.00 75.69 272 LYS A CA 1
ATOM 2286 C C . LYS A 1 272 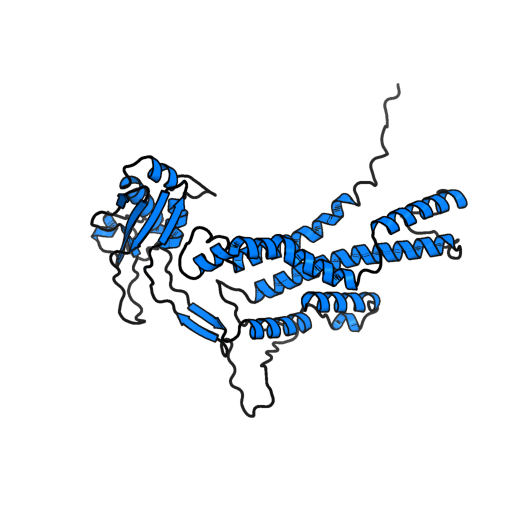? -16.172 27.080 18.646 1.00 75.69 272 LYS A C 1
ATOM 2288 O O . LYS A 1 272 ? -15.369 27.906 19.051 1.00 75.69 272 LYS A O 1
ATOM 2293 N N . GLU A 1 273 ? -17.449 27.070 19.025 1.00 72.75 273 GLU A N 1
ATOM 2294 C CA . GLU A 1 273 ? -18.086 28.019 19.947 1.00 72.75 273 GLU A CA 1
ATOM 2295 C C . GLU A 1 273 ? -18.026 27.569 21.423 1.00 72.75 273 GLU A C 1
ATOM 2297 O O . GLU A 1 273 ? -18.643 28.182 22.289 1.00 72.75 273 GLU A O 1
ATOM 2302 N N . GLY A 1 274 ? -17.343 26.461 21.732 1.00 73.88 274 GLY A N 1
ATOM 2303 C CA . GLY A 1 274 ? -17.152 25.965 23.100 1.00 73.88 274 GLY A CA 1
ATOM 2304 C C . GLY A 1 274 ? -18.340 25.211 23.714 1.00 73.88 274 GLY A C 1
ATOM 2305 O O . GLY A 1 274 ? -18.212 24.695 24.827 1.00 73.88 274 GLY A O 1
ATOM 2306 N N . LYS A 1 275 ? -19.471 25.089 23.006 1.00 79.12 275 LYS A N 1
ATOM 2307 C CA . LYS A 1 275 ? -20.648 24.311 23.442 1.00 79.12 275 LYS A CA 1
ATOM 2308 C C . LYS A 1 275 ? -20.436 22.813 23.221 1.00 79.12 275 LYS A C 1
ATOM 2310 O O . LYS A 1 275 ? -19.726 22.421 22.298 1.00 79.12 275 LYS A O 1
ATOM 2315 N N . VAL A 1 276 ? -21.081 21.970 24.033 1.00 79.19 276 VAL A N 1
ATOM 2316 C CA . VAL A 1 276 ? -21.059 20.511 23.830 1.00 79.19 276 VAL A CA 1
ATOM 2317 C C . VAL A 1 276 ? -21.738 20.185 22.501 1.00 79.19 276 VAL A C 1
ATOM 2319 O O . VAL A 1 276 ? -22.892 20.542 22.271 1.00 79.19 276 VAL A O 1
ATOM 2322 N N . LYS A 1 277 ? -21.000 19.525 21.614 1.00 80.75 277 LYS A N 1
ATOM 2323 C CA . LYS A 1 277 ? -21.463 19.045 20.319 1.00 80.75 277 LYS A CA 1
ATOM 2324 C C . LYS A 1 277 ? -22.331 17.810 20.548 1.00 80.75 277 LYS A C 1
ATOM 2326 O O . LYS A 1 277 ? -21.897 16.864 21.194 1.00 80.75 277 LYS A O 1
ATOM 2331 N N . ILE A 1 278 ? -23.557 17.836 20.031 1.00 75.06 278 ILE A N 1
ATOM 2332 C CA . ILE A 1 278 ? -24.556 16.770 20.236 1.00 75.06 278 ILE A CA 1
ATOM 2333 C C . ILE A 1 278 ? -24.764 15.961 18.947 1.00 75.06 278 ILE A C 1
ATOM 2335 O O . ILE A 1 278 ? -25.079 14.775 18.986 1.00 75.06 278 ILE A O 1
ATOM 2339 N N . THR A 1 279 ? -24.547 16.581 17.786 1.00 75.88 279 THR A N 1
ATOM 2340 C CA . THR A 1 279 ? -24.743 15.977 16.463 1.00 75.88 279 THR A CA 1
ATOM 2341 C C . THR A 1 279 ? -23.479 16.096 15.611 1.00 75.88 279 THR A C 1
ATOM 2343 O O . THR A 1 279 ? -22.623 16.950 15.841 1.00 75.88 279 THR A O 1
ATOM 2346 N N . GLY A 1 280 ? -23.327 15.203 14.628 1.00 77.56 280 GLY A N 1
ATOM 2347 C CA . GLY A 1 280 ? -22.192 15.237 13.697 1.00 77.56 280 GLY A CA 1
ATOM 2348 C C . GLY A 1 280 ? -20.826 14.962 14.337 1.00 77.56 280 GLY A C 1
ATOM 2349 O O . GLY A 1 280 ? -19.810 15.359 13.770 1.00 77.56 280 GLY A O 1
ATOM 2350 N N . ILE A 1 281 ? -20.795 14.316 15.506 1.00 83.25 281 ILE A N 1
ATOM 2351 C CA . ILE A 1 281 ? -19.557 13.869 16.152 1.00 83.25 281 ILE A CA 1
ATOM 2352 C C . ILE A 1 281 ? -18.848 12.868 15.225 1.00 83.25 281 ILE A C 1
ATOM 2354 O O . ILE A 1 281 ? -19.490 12.038 14.569 1.00 83.25 281 ILE A O 1
ATOM 2358 N N . MET A 1 282 ? -17.528 12.976 15.131 1.00 85.06 282 MET A N 1
ATOM 2359 C CA . MET A 1 282 ? -16.664 12.009 14.458 1.00 85.06 282 MET A CA 1
ATOM 2360 C C . MET A 1 282 ? -15.866 11.217 15.491 1.00 85.06 282 MET A C 1
ATOM 2362 O O . MET A 1 282 ? -15.555 11.723 16.567 1.00 85.06 282 MET A O 1
ATOM 2366 N N . GLN A 1 283 ? -15.517 9.972 15.163 1.00 86.56 283 GLN A N 1
ATOM 2367 C CA . GLN A 1 283 ? -14.715 9.121 16.049 1.00 86.56 283 GLN A CA 1
ATOM 2368 C C . GLN A 1 283 ? -13.366 9.772 16.395 1.00 86.56 283 GLN A C 1
ATOM 2370 O O . GLN A 1 283 ? -12.925 9.708 17.539 1.00 86.56 283 GLN A O 1
ATOM 2375 N N . ASP A 1 284 ? -12.769 10.489 15.445 1.00 85.44 284 ASP A N 1
ATOM 2376 C CA . ASP A 1 284 ? -11.509 11.210 15.637 1.00 85.44 284 ASP A CA 1
ATOM 2377 C C . ASP A 1 284 ? -11.595 12.306 16.708 1.00 85.44 284 ASP A C 1
ATOM 2379 O O . ASP A 1 284 ? -10.602 12.589 17.369 1.00 85.44 284 ASP A O 1
ATOM 2383 N N . GLU A 1 285 ? -12.781 12.879 16.944 1.00 85.81 285 GLU A N 1
ATOM 2384 C CA . GLU A 1 285 ? -13.006 13.855 18.021 1.00 85.81 285 GLU A CA 1
ATOM 2385 C C . GLU A 1 285 ? -13.112 13.178 19.402 1.00 85.81 285 GLU A C 1
ATOM 2387 O O . GLU A 1 285 ? -12.858 13.812 20.425 1.00 85.81 285 GLU A O 1
ATOM 2392 N N . LEU A 1 286 ? -13.472 11.888 19.448 1.00 87.75 286 LEU A N 1
ATOM 2393 C CA . LEU A 1 286 ? -13.573 11.093 20.680 1.00 87.75 286 LEU A CA 1
ATOM 2394 C C . LEU A 1 286 ? -12.238 10.450 21.071 1.00 87.75 286 LEU A C 1
ATOM 2396 O O . LEU A 1 286 ? -11.981 10.230 22.257 1.00 87.75 286 LEU A O 1
ATOM 2400 N N . ASN A 1 287 ? -11.384 10.160 20.089 1.00 90.25 287 ASN A N 1
ATOM 2401 C CA . ASN A 1 287 ? -10.113 9.463 20.280 1.00 90.25 287 ASN A CA 1
ATOM 2402 C C . ASN A 1 287 ? -9.163 10.138 21.296 1.00 90.25 287 ASN A C 1
ATOM 2404 O O . ASN A 1 287 ? -8.601 9.408 22.115 1.00 90.25 287 ASN A O 1
ATOM 2408 N N . PRO A 1 288 ? -9.022 11.479 21.356 1.00 90.00 288 PRO A N 1
ATOM 2409 C CA . PRO A 1 288 ? -8.232 12.138 22.402 1.00 90.00 288 PRO A CA 1
ATOM 2410 C C . PRO A 1 288 ? -8.765 11.870 23.817 1.00 90.00 288 PRO A C 1
ATOM 2412 O O . PRO A 1 288 ? -8.004 11.572 24.731 1.00 90.00 288 PRO A O 1
ATOM 2415 N N . ILE A 1 289 ? -10.088 11.882 23.996 1.00 90.56 289 ILE A N 1
ATOM 2416 C CA . ILE A 1 289 ? -10.714 11.621 25.300 1.00 90.56 289 ILE A CA 1
ATOM 2417 C C . ILE A 1 289 ? -10.544 10.146 25.691 1.00 90.56 289 ILE A C 1
ATOM 2419 O O . ILE A 1 289 ? -10.305 9.820 26.856 1.00 90.56 289 ILE A O 1
ATOM 2423 N N . LEU A 1 290 ? -10.673 9.239 24.717 1.00 90.56 290 LEU A N 1
ATOM 2424 C CA . LEU A 1 290 ? -10.439 7.809 24.914 1.00 90.56 290 LEU A CA 1
ATOM 2425 C C . LEU A 1 290 ? -8.993 7.540 25.330 1.00 90.56 290 LEU A C 1
ATOM 2427 O O . LEU A 1 290 ? -8.785 6.806 26.294 1.00 90.56 290 LEU A O 1
ATOM 2431 N N . LYS A 1 291 ? -8.015 8.170 24.670 1.00 91.19 291 LYS A N 1
ATOM 2432 C CA . LYS A 1 291 ? -6.598 8.115 25.053 1.00 91.19 291 LYS A CA 1
ATOM 2433 C C . LYS A 1 291 ? -6.413 8.466 26.528 1.00 91.19 291 LYS A C 1
ATOM 2435 O O . LYS A 1 291 ? -5.868 7.652 27.273 1.00 91.19 291 LYS A O 1
ATOM 2440 N N . ASP A 1 292 ? -6.881 9.637 26.953 1.00 89.94 292 ASP A N 1
ATOM 2441 C CA . ASP A 1 292 ? -6.666 10.125 28.321 1.00 89.94 292 ASP A CA 1
ATOM 2442 C C . ASP A 1 292 ? -7.278 9.181 29.362 1.00 89.94 292 ASP A C 1
ATOM 2444 O O . ASP A 1 292 ? -6.667 8.864 30.390 1.00 89.94 292 ASP A O 1
ATOM 2448 N N . LYS A 1 293 ? -8.473 8.654 29.069 1.00 90.25 293 LYS A N 1
ATOM 2449 C CA . LYS A 1 293 ? -9.120 7.648 29.916 1.00 90.25 293 LYS A CA 1
ATOM 2450 C C . LYS A 1 293 ? -8.331 6.340 29.964 1.00 90.25 293 LYS A C 1
ATOM 2452 O O . LYS A 1 293 ? -8.106 5.839 31.061 1.00 90.25 293 LYS A O 1
ATOM 2457 N N . ILE A 1 294 ? -7.876 5.802 28.828 1.00 90.19 294 ILE A N 1
ATOM 2458 C CA . ILE A 1 294 ? -7.060 4.573 28.787 1.00 90.19 294 ILE A CA 1
ATOM 2459 C C . ILE A 1 294 ? -5.808 4.743 29.650 1.00 90.19 294 ILE A C 1
ATOM 2461 O O . ILE A 1 294 ? -5.521 3.905 30.501 1.00 90.19 294 ILE A O 1
ATOM 2465 N N . VAL A 1 295 ? -5.098 5.860 29.483 1.00 89.44 295 VAL A N 1
ATOM 2466 C CA . VAL A 1 295 ? -3.871 6.178 30.230 1.00 89.44 295 VAL A CA 1
ATOM 2467 C C . VAL A 1 295 ? -4.135 6.326 31.736 1.00 89.44 295 VAL A C 1
ATOM 2469 O O . VAL A 1 295 ? -3.256 6.034 32.550 1.00 89.44 295 VAL A O 1
ATOM 2472 N N . THR A 1 296 ? -5.341 6.746 32.122 1.00 89.56 296 THR A N 1
ATOM 2473 C CA . THR A 1 296 ? -5.771 6.815 33.527 1.00 89.56 296 THR A CA 1
ATOM 2474 C C . THR A 1 296 ? -6.076 5.429 34.101 1.00 89.56 296 THR A C 1
ATOM 2476 O O . THR A 1 296 ? -5.716 5.157 35.243 1.00 89.56 296 THR A O 1
ATOM 2479 N N . PHE A 1 297 ? -6.699 4.539 33.324 1.00 87.88 297 PHE A N 1
ATOM 2480 C CA . PHE A 1 297 ? -7.018 3.175 33.765 1.00 87.88 297 PHE A CA 1
ATOM 2481 C C . PHE A 1 297 ? -5.796 2.251 33.852 1.00 87.88 297 PHE A C 1
ATOM 2483 O O . PHE A 1 297 ? -5.826 1.264 34.586 1.00 87.88 297 PHE A O 1
ATOM 2490 N N . ILE A 1 298 ? -4.714 2.550 33.131 1.00 88.00 298 ILE A N 1
ATOM 2491 C CA . ILE A 1 298 ? -3.461 1.796 33.231 1.00 88.00 298 ILE A CA 1
ATOM 2492 C C . ILE A 1 298 ? -2.721 2.219 34.505 1.00 88.00 298 ILE A C 1
ATOM 2494 O O . ILE A 1 298 ? -2.139 3.303 34.578 1.00 88.00 298 ILE A O 1
ATOM 2498 N N . THR A 1 299 ? -2.726 1.337 35.505 1.00 83.50 299 THR A N 1
ATOM 2499 C CA . THR A 1 299 ? -2.028 1.552 36.779 1.00 83.50 299 THR A CA 1
ATOM 2500 C C . THR A 1 299 ? -0.512 1.321 36.716 1.00 83.50 299 THR A C 1
ATOM 2502 O O . THR A 1 299 ? 0.207 2.125 37.312 1.00 83.50 299 THR A O 1
ATOM 2505 N N . PRO A 1 300 ? 0.039 0.305 36.010 1.00 85.62 300 PRO A N 1
ATOM 2506 C CA . PRO A 1 300 ? 1.480 0.074 36.010 1.00 85.62 300 PRO A CA 1
ATOM 2507 C C . PRO A 1 300 ? 2.208 1.118 35.155 1.00 85.62 300 PRO A C 1
ATOM 2509 O O . PRO A 1 300 ? 1.787 1.429 34.038 1.00 85.62 300 PRO A O 1
ATOM 2512 N N . LEU A 1 301 ? 3.328 1.636 35.668 1.00 84.19 301 LEU A N 1
ATOM 2513 C CA . LEU A 1 301 ? 4.064 2.735 35.037 1.00 84.19 301 LEU A CA 1
ATOM 2514 C C . LEU A 1 301 ? 4.699 2.336 33.695 1.00 84.19 301 LEU A C 1
ATOM 2516 O O . LEU A 1 301 ? 4.696 3.135 32.767 1.00 84.19 301 LEU A O 1
ATOM 2520 N N . GLU A 1 302 ? 5.191 1.100 33.570 1.00 86.81 302 GLU A N 1
ATOM 2521 C CA . GLU A 1 302 ? 5.834 0.599 32.344 1.00 86.81 302 GLU A CA 1
ATOM 2522 C C . GLU A 1 302 ? 4.928 0.646 31.094 1.00 86.81 302 GLU A C 1
ATOM 2524 O O . GLU A 1 302 ? 5.260 1.374 30.157 1.00 86.81 302 GLU A O 1
ATOM 2529 N N . PRO A 1 303 ? 3.779 -0.066 31.030 1.00 86.38 303 PRO A N 1
ATOM 2530 C CA . PRO A 1 303 ? 2.910 -0.050 29.852 1.00 86.38 303 PRO A CA 1
ATOM 2531 C C . PRO A 1 303 ? 2.330 1.338 29.588 1.00 86.38 303 PRO A C 1
ATOM 2533 O O . PRO A 1 303 ? 2.108 1.702 28.433 1.00 86.38 303 PRO A O 1
ATOM 2536 N N . LYS A 1 304 ? 2.115 2.129 30.647 1.00 89.25 304 LYS A N 1
ATOM 2537 C CA . LYS A 1 304 ? 1.680 3.519 30.540 1.00 89.25 304 LYS A CA 1
ATOM 2538 C C . LYS A 1 304 ? 2.724 4.364 29.815 1.00 89.25 304 LYS A C 1
ATOM 2540 O O . LYS A 1 304 ? 2.379 5.012 28.834 1.00 89.25 304 LYS A O 1
ATOM 2545 N N . ALA A 1 305 ? 3.984 4.297 30.249 1.00 87.62 305 ALA A N 1
ATOM 2546 C CA . ALA A 1 305 ? 5.089 5.040 29.652 1.00 87.62 305 ALA A CA 1
ATOM 2547 C C . ALA A 1 305 ? 5.308 4.652 28.183 1.00 87.62 305 ALA A C 1
ATOM 2549 O O . ALA A 1 305 ? 5.489 5.533 27.347 1.00 87.62 305 ALA A O 1
ATOM 2550 N N . ILE A 1 306 ? 5.217 3.353 27.867 1.00 87.25 306 ILE A N 1
ATOM 2551 C CA . ILE A 1 306 ? 5.314 2.843 26.491 1.00 87.25 306 ILE A CA 1
ATOM 2552 C C . ILE A 1 306 ? 4.208 3.440 25.614 1.00 87.25 306 ILE A C 1
ATOM 2554 O O . ILE A 1 306 ? 4.483 3.937 24.531 1.00 87.25 306 ILE A O 1
ATOM 2558 N N . LEU A 1 307 ? 2.953 3.432 26.067 1.00 87.69 307 LEU A N 1
ATOM 2559 C CA . LEU A 1 307 ? 1.834 3.948 25.271 1.00 87.69 307 LEU A CA 1
ATOM 2560 C C . LEU A 1 307 ? 1.862 5.470 25.084 1.00 87.69 307 LEU A C 1
ATOM 2562 O O . LEU A 1 307 ? 1.386 5.959 24.060 1.00 87.69 307 LEU A O 1
ATOM 2566 N N . THR A 1 308 ? 2.401 6.213 26.054 1.00 88.75 308 THR A N 1
ATOM 2567 C CA . THR A 1 308 ? 2.523 7.679 25.995 1.00 88.75 308 THR A CA 1
ATOM 2568 C C . THR A 1 308 ? 3.789 8.173 25.301 1.00 88.75 308 THR A C 1
ATOM 2570 O O . THR A 1 308 ? 3.947 9.378 25.137 1.00 88.75 308 THR A O 1
ATOM 2573 N N . GLU A 1 309 ? 4.694 7.278 24.905 1.00 88.56 309 GLU A N 1
ATOM 2574 C CA . GLU A 1 309 ? 5.889 7.634 24.144 1.00 88.56 309 GLU A CA 1
ATOM 2575 C C . GLU A 1 309 ? 5.501 8.235 22.788 1.00 88.56 309 GLU A C 1
ATOM 2577 O O . GLU A 1 309 ? 4.638 7.704 22.082 1.00 88.56 309 GLU A O 1
ATOM 2582 N N . THR A 1 310 ? 6.130 9.355 22.438 1.00 86.19 310 THR A N 1
ATOM 2583 C CA . THR A 1 310 ? 5.882 10.064 21.180 1.00 86.19 310 THR A CA 1
ATOM 2584 C C . THR A 1 310 ? 6.804 9.535 20.087 1.00 86.19 310 THR A C 1
ATOM 2586 O O . THR A 1 310 ? 8.021 9.509 20.256 1.00 86.19 310 THR A O 1
ATOM 2589 N N . GLN A 1 311 ? 6.222 9.153 18.954 1.00 75.88 311 GLN A N 1
ATOM 2590 C CA . GLN A 1 311 ? 6.907 8.794 17.715 1.00 75.88 311 GLN A CA 1
ATOM 2591 C C . GLN A 1 311 ? 6.249 9.569 16.570 1.00 75.88 311 GLN A C 1
ATOM 2593 O O . GLN A 1 311 ? 5.033 9.500 16.411 1.00 75.88 311 GLN A O 1
ATOM 2598 N N . ASP A 1 312 ? 7.032 10.319 15.792 1.00 70.00 312 ASP A N 1
ATOM 2599 C CA . ASP A 1 312 ? 6.533 11.091 14.642 1.00 70.00 312 ASP A CA 1
ATOM 2600 C C . ASP A 1 312 ? 5.330 11.991 14.995 1.00 70.00 312 ASP A C 1
ATOM 2602 O O . ASP A 1 312 ? 4.242 11.870 14.435 1.00 70.00 312 ASP A O 1
ATOM 2606 N N . GLU A 1 313 ? 5.518 12.868 15.991 1.00 80.75 313 GLU A N 1
ATOM 2607 C CA . GLU A 1 313 ? 4.531 13.857 16.477 1.00 80.75 313 GLU A CA 1
ATOM 2608 C C . GLU A 1 313 ? 3.264 13.285 17.145 1.00 80.75 313 GLU A C 1
ATOM 2610 O O . GLU A 1 313 ? 2.459 14.048 17.681 1.00 80.75 313 GLU A O 1
ATOM 2615 N N . LYS A 1 314 ? 3.086 11.958 17.179 1.00 83.50 314 LYS A N 1
ATOM 2616 C CA . LYS A 1 314 ? 1.944 11.287 17.821 1.00 83.50 314 LYS A CA 1
ATOM 2617 C C . LYS A 1 314 ? 2.405 10.292 18.876 1.00 83.50 314 LYS A C 1
ATOM 2619 O O . LYS A 1 314 ? 3.452 9.667 18.765 1.00 83.50 314 LYS A O 1
ATOM 2624 N N . THR A 1 315 ? 1.609 10.110 19.921 1.00 88.25 315 THR A N 1
ATOM 2625 C CA . THR A 1 315 ? 1.856 9.037 20.892 1.00 88.25 315 THR A CA 1
ATOM 2626 C C . THR A 1 315 ? 1.516 7.675 20.291 1.00 88.25 315 THR A C 1
ATOM 2628 O O . THR A 1 315 ? 0.626 7.560 19.440 1.00 88.25 315 THR A O 1
ATOM 2631 N N . ILE A 1 316 ? 2.193 6.621 20.752 1.00 88.06 316 ILE A N 1
ATOM 2632 C CA . ILE A 1 316 ? 1.943 5.245 20.297 1.00 88.06 316 ILE A CA 1
ATOM 2633 C C . ILE A 1 316 ? 0.452 4.902 20.437 1.00 88.06 316 ILE A C 1
ATOM 2635 O O . ILE A 1 316 ? -0.179 4.442 19.483 1.00 88.06 316 ILE A O 1
ATOM 2639 N N . ILE A 1 317 ? -0.166 5.221 21.577 1.00 91.31 317 ILE A N 1
ATOM 2640 C CA . ILE A 1 317 ? -1.602 4.995 21.773 1.00 91.31 317 ILE A CA 1
ATOM 2641 C C . ILE A 1 317 ? -2.480 5.731 20.754 1.00 91.31 317 ILE A C 1
ATOM 2643 O O . ILE A 1 317 ? -3.447 5.144 20.283 1.00 91.31 317 ILE A O 1
ATOM 2647 N N . GLU A 1 318 ? -2.157 6.967 20.364 1.00 89.62 318 GLU A N 1
ATOM 2648 C CA . GLU A 1 318 ? -2.938 7.711 19.363 1.00 89.62 318 GLU A CA 1
ATOM 2649 C C . GLU A 1 318 ? -2.882 7.031 18.001 1.00 89.62 318 GLU A C 1
ATOM 2651 O O . GLU A 1 318 ? -3.918 6.858 17.358 1.00 89.62 318 GLU A O 1
ATOM 2656 N N . LYS A 1 319 ? -1.688 6.597 17.584 1.00 88.81 319 LYS A N 1
ATOM 2657 C CA . LYS A 1 319 ? -1.482 5.884 16.319 1.00 88.81 319 LYS A CA 1
ATOM 2658 C C . LYS A 1 319 ? -2.316 4.603 16.274 1.00 88.81 319 LYS A C 1
ATOM 2660 O O . LYS A 1 319 ? -3.056 4.381 15.315 1.00 88.81 319 LYS A O 1
ATOM 2665 N N . HIS A 1 320 ? -2.231 3.774 17.315 1.00 88.56 320 HIS A N 1
ATOM 2666 C CA . HIS A 1 320 ? -2.952 2.501 17.364 1.00 88.56 320 HIS A CA 1
ATOM 2667 C C . HIS A 1 320 ? -4.460 2.685 17.570 1.00 88.56 320 HIS A C 1
ATOM 2669 O O . HIS A 1 320 ? -5.244 1.970 16.949 1.00 88.56 320 HIS A O 1
ATOM 2675 N N . LEU A 1 321 ? -4.889 3.651 18.387 1.00 90.00 321 LEU A N 1
ATOM 2676 C CA . LEU A 1 321 ? -6.308 3.933 18.618 1.00 90.00 321 LEU A CA 1
ATOM 2677 C C . LEU A 1 321 ? -6.979 4.464 17.350 1.00 90.00 321 LEU A C 1
ATOM 2679 O O . LEU A 1 321 ? -8.086 4.041 17.022 1.00 90.00 321 LEU A O 1
ATOM 2683 N N . TYR A 1 322 ? -6.296 5.331 16.601 1.00 87.69 322 TYR A N 1
ATOM 2684 C CA . TYR A 1 322 ? -6.776 5.789 15.301 1.00 87.69 322 TYR A CA 1
ATOM 2685 C C . TYR A 1 322 ? -6.936 4.619 14.320 1.00 87.69 322 TYR A C 1
ATOM 2687 O O . TYR A 1 322 ? -7.999 4.460 13.726 1.00 87.69 322 TYR A O 1
ATOM 2695 N N . LYS A 1 323 ? -5.921 3.747 14.204 1.00 84.12 323 LYS A N 1
ATOM 2696 C CA . LYS A 1 323 ? -5.984 2.549 13.347 1.00 84.12 323 LYS A CA 1
ATOM 2697 C C . LYS A 1 323 ? -7.135 1.610 13.734 1.00 84.12 323 LYS A C 1
ATOM 2699 O O . LYS A 1 323 ? -7.818 1.104 12.852 1.00 84.12 323 LYS A O 1
ATOM 2704 N N . TYR A 1 324 ? -7.362 1.404 15.029 1.00 86.06 324 TYR A N 1
ATOM 2705 C CA . TYR A 1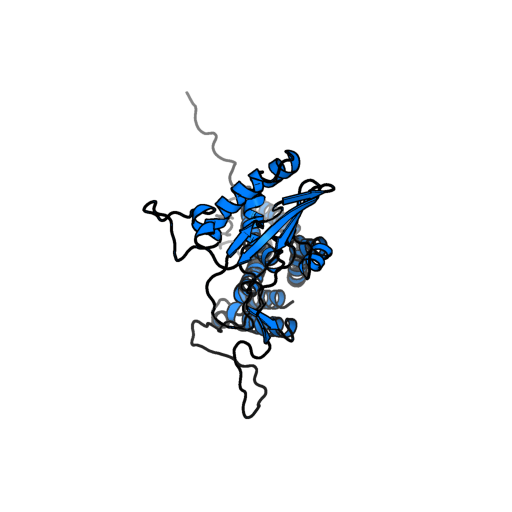 324 ? -8.390 0.493 15.535 1.00 86.06 324 TYR A CA 1
ATOM 2706 C C . TYR A 1 324 ? -9.820 1.024 15.397 1.00 86.06 324 TYR A C 1
ATOM 2708 O O . TYR A 1 324 ? -10.731 0.279 15.052 1.00 86.06 324 TYR A O 1
ATOM 2716 N N . THR A 1 325 ? -10.027 2.309 15.690 1.00 85.50 325 THR A N 1
ATOM 2717 C CA . THR A 1 325 ? -11.369 2.914 15.723 1.00 85.50 325 THR A CA 1
ATOM 2718 C C . THR A 1 325 ? -11.865 3.368 14.351 1.00 85.50 325 THR A C 1
ATOM 2720 O O . THR A 1 325 ? -13.052 3.671 14.187 1.00 85.50 325 THR A O 1
ATOM 2723 N N . ARG A 1 326 ? -10.985 3.401 13.343 1.00 78.88 326 ARG A N 1
ATOM 2724 C CA . ARG A 1 326 ? -11.367 3.639 11.951 1.00 78.88 326 ARG A CA 1
ATOM 2725 C C . ARG A 1 326 ? -12.280 2.503 11.492 1.00 78.88 326 ARG A C 1
ATOM 2727 O O . ARG A 1 326 ? -11.941 1.332 11.634 1.00 78.88 326 ARG A O 1
ATOM 2734 N N . LYS A 1 327 ? -13.453 2.844 10.945 1.00 64.25 327 LYS A N 1
ATOM 2735 C CA . LYS A 1 327 ? -14.391 1.844 10.420 1.00 64.25 327 LYS A CA 1
ATOM 2736 C C . LYS A 1 327 ? -13.671 0.948 9.414 1.00 64.25 327 LYS A C 1
ATOM 2738 O O . LYS A 1 327 ? -13.238 1.430 8.372 1.00 64.25 327 LYS A O 1
ATOM 2743 N N . ILE A 1 328 ? -13.608 -0.349 9.707 1.00 61.78 328 ILE A N 1
ATOM 2744 C CA . ILE A 1 328 ? -13.117 -1.370 8.773 1.00 61.78 328 ILE A CA 1
ATOM 2745 C C . ILE A 1 328 ? -14.275 -1.774 7.853 1.00 61.78 328 ILE A C 1
ATOM 2747 O O . ILE A 1 328 ? -14.718 -2.919 7.810 1.00 61.78 328 ILE A O 1
ATOM 2751 N N . THR A 1 329 ? -14.834 -0.786 7.165 1.00 59.75 329 THR A N 1
ATOM 2752 C CA . THR A 1 329 ? -15.780 -1.009 6.076 1.00 59.75 329 THR A CA 1
ATOM 2753 C C . THR A 1 329 ? -15.066 -0.571 4.820 1.00 59.75 329 THR A C 1
ATOM 2755 O O . THR A 1 329 ? -15.000 0.625 4.537 1.00 59.75 329 THR A O 1
ATOM 2758 N N . SER A 1 330 ? -14.496 -1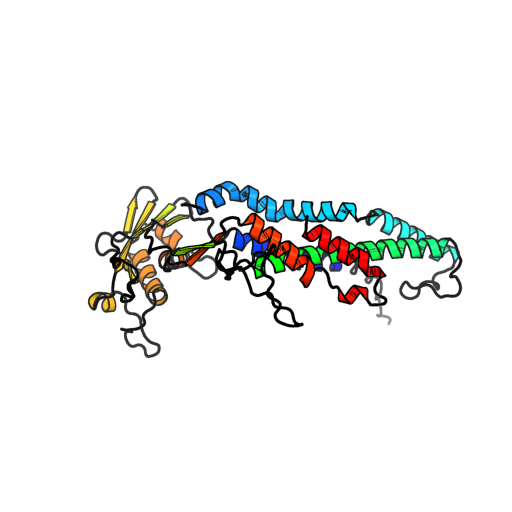.542 4.127 1.00 64.75 330 SER A N 1
ATOM 2759 C CA . SER A 1 330 ? -13.842 -1.325 2.852 1.00 64.75 330 SER A CA 1
ATOM 2760 C C . SER A 1 330 ? -14.587 -2.128 1.802 1.00 64.75 330 SER A C 1
ATOM 2762 O O . SER A 1 330 ? -14.986 -3.278 2.016 1.00 64.75 330 SER A O 1
ATOM 2764 N N . ASP A 1 331 ? -14.818 -1.453 0.691 1.00 74.75 331 ASP A N 1
ATOM 2765 C CA . ASP A 1 331 ? -15.250 -2.068 -0.545 1.00 74.75 331 ASP A CA 1
ATOM 2766 C C . ASP A 1 331 ? -13.984 -2.586 -1.226 1.00 74.75 331 ASP A C 1
ATOM 2768 O O . ASP A 1 331 ? -13.071 -1.803 -1.464 1.00 74.75 331 ASP A O 1
ATOM 2772 N N . PHE A 1 332 ? -13.918 -3.892 -1.473 1.00 78.19 332 PHE A N 1
ATOM 2773 C CA . PHE A 1 332 ? -12.794 -4.532 -2.147 1.00 78.19 332 PHE A CA 1
ATOM 2774 C C . PHE A 1 332 ? -13.223 -5.076 -3.502 1.00 78.19 332 PHE A C 1
ATOM 2776 O O . PHE A 1 332 ? -14.284 -5.699 -3.631 1.00 78.19 332 PHE A O 1
ATOM 2783 N N . PHE A 1 333 ? -12.353 -4.908 -4.489 1.00 84.12 333 PHE A N 1
ATOM 2784 C CA . PHE A 1 333 ? -12.475 -5.491 -5.816 1.00 84.12 333 PHE A CA 1
ATOM 2785 C C . PHE A 1 333 ? -11.379 -6.531 -6.028 1.00 84.12 333 PHE A C 1
ATOM 2787 O O . PHE A 1 333 ? -10.251 -6.234 -6.417 1.00 84.12 333 PHE A O 1
ATOM 2794 N N . ILE A 1 334 ? -11.722 -7.794 -5.783 1.00 86.00 334 ILE A N 1
ATOM 2795 C CA . ILE A 1 334 ? -10.769 -8.894 -5.914 1.00 86.00 334 ILE A CA 1
ATOM 2796 C C . ILE A 1 334 ? -10.763 -9.387 -7.355 1.00 86.00 334 ILE A C 1
ATOM 2798 O O . ILE A 1 334 ? -11.735 -9.975 -7.828 1.00 86.00 334 ILE A O 1
ATOM 2802 N N . HIS A 1 335 ? -9.645 -9.193 -8.047 1.00 88.81 335 HIS A N 1
ATOM 2803 C CA . HIS A 1 335 ? -9.433 -9.743 -9.384 1.00 88.81 335 HIS A CA 1
ATOM 2804 C C . HIS A 1 335 ? -9.518 -11.267 -9.383 1.00 88.81 335 HIS A C 1
ATOM 2806 O O . HIS A 1 335 ? -8.835 -11.930 -8.601 1.00 88.81 335 HIS A O 1
ATOM 2812 N N . LYS A 1 336 ? -10.283 -11.831 -10.326 1.00 89.50 336 LYS A N 1
ATOM 2813 C CA . LYS A 1 336 ? -10.252 -13.274 -10.624 1.00 89.50 336 LYS A CA 1
ATOM 2814 C C . LYS A 1 336 ? -8.844 -13.729 -11.011 1.00 89.50 336 LYS A C 1
ATOM 2816 O O . LYS A 1 336 ? -8.397 -14.786 -10.576 1.00 89.50 336 LYS A O 1
ATOM 2821 N N . ASN A 1 337 ? -8.162 -12.918 -11.820 1.00 90.00 337 ASN A N 1
ATOM 2822 C CA . ASN A 1 337 ? -6.803 -13.154 -12.285 1.00 90.00 337 ASN A CA 1
ATOM 2823 C C . ASN A 1 337 ? -6.020 -11.833 -12.319 1.00 90.00 337 ASN A C 1
ATOM 2825 O O . ASN A 1 337 ? -5.974 -11.144 -13.336 1.00 90.00 337 ASN A O 1
ATOM 2829 N N . LEU A 1 338 ? -5.404 -11.472 -11.187 1.00 90.50 338 LEU A N 1
ATOM 2830 C CA . LEU A 1 338 ? -4.637 -10.226 -11.074 1.00 90.50 338 LEU A CA 1
ATOM 2831 C C . LEU A 1 338 ? -3.471 -10.170 -12.071 1.00 90.50 338 LEU A C 1
ATOM 2833 O O . LEU A 1 338 ? -3.169 -9.107 -12.603 1.00 90.50 338 LEU A O 1
ATOM 2837 N N . LYS A 1 339 ? -2.824 -11.311 -12.337 1.00 92.56 339 LYS A N 1
ATOM 2838 C CA . LYS A 1 339 ? -1.688 -11.377 -13.259 1.00 92.56 339 LYS A CA 1
ATOM 2839 C C . LYS A 1 339 ? -2.109 -10.975 -14.672 1.00 92.56 339 LYS A C 1
ATOM 2841 O O . LYS A 1 339 ? -1.487 -10.098 -15.254 1.00 92.56 339 LYS A O 1
ATOM 2846 N N . GLU A 1 340 ? -3.180 -11.571 -15.187 1.00 89.56 340 GLU A N 1
ATOM 2847 C CA . GLU A 1 340 ? -3.692 -11.267 -16.528 1.00 89.56 340 GLU A CA 1
ATOM 2848 C C . GLU A 1 340 ? -4.154 -9.810 -16.654 1.00 89.56 340 GLU A C 1
ATOM 2850 O O . GLU A 1 340 ? -3.880 -9.168 -17.667 1.00 89.56 340 GLU A O 1
ATOM 2855 N N . PHE A 1 341 ? -4.795 -9.263 -15.614 1.00 89.00 341 PHE A N 1
ATOM 2856 C CA . PHE A 1 341 ? -5.122 -7.838 -15.556 1.00 89.00 341 PHE A CA 1
ATOM 2857 C C . PHE A 1 341 ? -3.861 -6.971 -15.690 1.00 89.00 341 PHE A C 1
ATOM 2859 O O . PHE A 1 341 ? -3.796 -6.113 -16.569 1.00 89.00 341 PHE A O 1
ATOM 2866 N N . LEU A 1 342 ? -2.845 -7.216 -14.854 1.00 91.88 342 LEU A N 1
ATOM 2867 C CA . LEU A 1 342 ? -1.612 -6.428 -14.856 1.00 91.88 342 LEU A CA 1
ATOM 2868 C C . LEU A 1 342 ? -0.851 -6.563 -16.177 1.00 91.88 342 LEU A C 1
ATOM 2870 O O . LEU A 1 342 ? -0.407 -5.554 -16.709 1.00 91.88 342 LEU A O 1
ATOM 2874 N N . GLU A 1 343 ? -0.737 -7.769 -16.737 1.00 91.88 343 GLU A N 1
ATOM 2875 C CA . GLU A 1 343 ? -0.073 -8.003 -18.026 1.00 91.88 343 GLU A CA 1
ATOM 2876 C C . GLU A 1 343 ? -0.785 -7.271 -19.173 1.00 91.88 343 GLU A C 1
ATOM 2878 O O . GLU A 1 343 ? -0.133 -6.636 -20.005 1.00 91.88 343 GLU A O 1
ATOM 2883 N N . ARG A 1 344 ? -2.124 -7.297 -19.196 1.00 87.56 344 ARG A N 1
ATOM 2884 C CA . ARG A 1 344 ? -2.937 -6.588 -20.194 1.00 87.56 344 ARG A CA 1
ATOM 2885 C C . ARG A 1 344 ? -2.795 -5.073 -20.080 1.00 87.56 344 ARG A C 1
ATOM 2887 O O . ARG A 1 344 ? -2.614 -4.394 -21.093 1.00 87.56 344 ARG A O 1
ATOM 2894 N N . GLU A 1 345 ? -2.909 -4.529 -18.870 1.00 87.56 345 GLU A N 1
ATOM 2895 C CA . GLU A 1 345 ? -2.793 -3.085 -18.668 1.00 87.56 345 GLU A CA 1
ATOM 2896 C C . GLU A 1 345 ? -1.351 -2.597 -18.861 1.00 87.56 345 GLU A C 1
ATOM 2898 O O . GLU A 1 345 ? -1.160 -1.474 -19.329 1.00 87.56 345 GLU A O 1
ATOM 2903 N N . LEU A 1 346 ? -0.344 -3.431 -18.574 1.00 92.00 346 LEU A N 1
ATOM 2904 C CA . LEU A 1 346 ? 1.065 -3.134 -18.841 1.00 92.00 346 LEU A CA 1
ATOM 2905 C C . LEU A 1 346 ? 1.339 -3.079 -20.344 1.00 92.00 346 LEU A C 1
ATOM 2907 O O . LEU A 1 346 ? 1.949 -2.123 -20.813 1.00 92.00 346 LEU A O 1
ATOM 2911 N N . ASP A 1 347 ? 0.850 -4.053 -21.116 1.00 89.25 347 ASP A N 1
ATOM 2912 C CA . ASP A 1 347 ? 0.982 -4.045 -22.577 1.00 89.25 347 ASP A CA 1
ATOM 2913 C C . ASP A 1 347 ? 0.351 -2.786 -23.192 1.00 89.25 347 ASP A C 1
ATOM 2915 O O . ASP A 1 347 ? 0.959 -2.133 -24.045 1.00 89.25 347 ASP A O 1
ATOM 2919 N N . TYR A 1 348 ? -0.833 -2.393 -22.715 1.00 85.00 348 TYR A N 1
ATOM 2920 C CA . TYR A 1 348 ? -1.461 -1.147 -23.146 1.00 85.00 348 TYR A CA 1
ATOM 2921 C C . TYR A 1 348 ? -0.643 0.084 -22.742 1.00 85.00 348 TYR A C 1
ATOM 2923 O O . TYR A 1 348 ? -0.354 0.923 -23.591 1.00 85.00 348 TYR A O 1
ATOM 2931 N N . PHE A 1 349 ? -0.237 0.174 -21.473 1.00 87.44 349 PHE A N 1
ATOM 2932 C CA . PHE A 1 349 ? 0.568 1.277 -20.950 1.00 87.44 349 PHE A CA 1
ATOM 2933 C C . PHE A 1 349 ? 1.864 1.458 -21.748 1.00 87.44 349 PHE A C 1
ATOM 2935 O O . PHE A 1 349 ? 2.195 2.576 -22.140 1.00 87.44 349 PHE A O 1
ATOM 2942 N N . ILE A 1 350 ? 2.552 0.363 -22.082 1.00 89.19 350 ILE A N 1
ATOM 2943 C CA . ILE A 1 350 ? 3.755 0.406 -22.917 1.00 89.19 350 ILE A CA 1
ATOM 2944 C C . ILE A 1 350 ? 3.430 0.968 -24.302 1.00 89.19 350 ILE A C 1
ATOM 2946 O O . ILE A 1 350 ? 4.142 1.842 -24.783 1.00 89.19 350 ILE A O 1
ATOM 2950 N N . LYS A 1 351 ? 2.343 0.519 -24.936 1.00 85.44 351 LYS A N 1
ATOM 2951 C CA . LYS A 1 351 ? 1.944 0.973 -26.279 1.00 85.44 351 LYS A CA 1
ATOM 2952 C C . LYS A 1 351 ? 1.503 2.431 -26.342 1.00 85.44 351 LYS A C 1
ATOM 2954 O O . LYS A 1 351 ? 1.595 3.017 -27.414 1.00 85.44 351 LYS A O 1
ATOM 2959 N N . THR A 1 352 ? 0.991 2.991 -25.248 1.00 79.94 352 THR A N 1
ATOM 2960 C CA . THR A 1 352 ? 0.416 4.344 -25.264 1.00 79.94 352 THR A CA 1
ATOM 2961 C C . THR A 1 352 ? 1.237 5.399 -24.548 1.00 79.94 352 THR A C 1
ATOM 2963 O O . THR A 1 352 ? 1.132 6.565 -24.911 1.00 79.94 352 THR A O 1
ATOM 2966 N N . GLU A 1 353 ? 1.996 5.028 -23.516 1.00 81.62 353 GLU A N 1
ATOM 2967 C CA . GLU A 1 353 ? 2.706 5.988 -22.653 1.00 81.62 353 GLU A CA 1
ATOM 2968 C C . GLU A 1 353 ? 4.227 5.822 -22.697 1.00 81.62 353 GLU A C 1
ATOM 2970 O O . GLU A 1 353 ? 4.952 6.783 -22.442 1.00 81.62 353 GLU A O 1
ATOM 2975 N N . VAL A 1 354 ? 4.723 4.633 -23.056 1.00 85.31 354 VAL A N 1
ATOM 2976 C CA . VAL A 1 354 ? 6.168 4.374 -23.187 1.00 85.31 354 VAL A CA 1
ATOM 2977 C C . VAL A 1 354 ? 6.623 4.473 -24.648 1.00 85.31 354 VAL A C 1
ATOM 2979 O O . VAL A 1 354 ? 7.657 5.082 -24.940 1.00 85.31 354 VAL A O 1
ATOM 2982 N N . LEU A 1 355 ? 5.841 3.910 -25.573 1.00 81.19 355 LEU A N 1
ATOM 2983 C CA . LEU A 1 355 ? 6.037 4.007 -27.018 1.00 81.19 355 LEU A CA 1
ATOM 2984 C C . LEU A 1 355 ? 5.362 5.273 -27.553 1.00 81.19 355 LEU A C 1
ATOM 2986 O O . LEU A 1 355 ? 4.149 5.313 -27.742 1.00 81.19 355 LEU A O 1
ATOM 2990 N N . ASP A 1 356 ? 6.162 6.297 -27.832 1.00 70.38 356 ASP A N 1
ATOM 2991 C CA . ASP A 1 356 ? 5.692 7.516 -28.486 1.00 70.38 356 ASP A CA 1
ATOM 2992 C C . ASP A 1 356 ? 5.801 7.377 -30.011 1.00 70.38 356 ASP A C 1
ATOM 2994 O O . ASP A 1 356 ? 6.894 7.457 -30.576 1.00 70.38 356 ASP A O 1
ATOM 2998 N N . ILE A 1 357 ? 4.659 7.148 -30.672 1.00 66.44 357 ILE A N 1
ATOM 2999 C CA . ILE A 1 357 ? 4.578 6.963 -32.130 1.00 66.44 357 ILE A CA 1
ATOM 3000 C C . ILE A 1 357 ? 4.934 8.251 -32.896 1.00 66.44 357 ILE A C 1
ATOM 3002 O O . ILE A 1 357 ? 5.363 8.194 -34.043 1.00 66.44 357 ILE A O 1
ATOM 3006 N N . GLU A 1 358 ? 4.856 9.423 -32.269 1.00 63.12 358 GLU A N 1
ATOM 3007 C CA . GLU A 1 358 ? 5.166 10.694 -32.940 1.00 63.12 358 GLU A CA 1
ATOM 3008 C C . GLU A 1 358 ? 6.666 10.918 -33.122 1.00 63.12 358 GLU A C 1
ATOM 3010 O O . GLU A 1 358 ? 7.090 11.689 -33.982 1.00 63.12 358 GLU A O 1
ATOM 3015 N N . VAL A 1 359 ? 7.492 10.197 -32.359 1.00 59.44 359 VAL A N 1
ATOM 3016 C CA . VAL A 1 359 ? 8.950 10.195 -32.536 1.00 59.44 359 VAL A CA 1
ATOM 3017 C C . VAL A 1 359 ? 9.350 9.540 -33.866 1.00 59.44 359 VAL A C 1
ATOM 3019 O O . VAL A 1 359 ? 10.438 9.818 -34.368 1.00 59.44 359 VAL A O 1
ATOM 3022 N N . PHE A 1 360 ? 8.470 8.727 -34.465 1.00 57.97 360 PHE A N 1
ATOM 3023 C CA . PHE A 1 360 ? 8.744 7.955 -35.680 1.00 57.97 360 PHE A CA 1
ATOM 3024 C C . PHE A 1 360 ? 8.796 8.818 -36.952 1.00 57.97 360 PHE A C 1
ATOM 3026 O O . PHE A 1 360 ? 9.348 8.360 -37.943 1.00 57.97 360 PHE A O 1
ATOM 3033 N N . ASP A 1 361 ? 8.268 10.048 -36.927 1.00 55.16 361 ASP A N 1
ATOM 3034 C CA . ASP A 1 361 ? 8.092 10.899 -38.120 1.00 55.16 361 ASP A CA 1
ATOM 3035 C C . ASP A 1 361 ? 9.019 12.138 -38.125 1.00 55.16 361 ASP A C 1
ATOM 3037 O O . ASP A 1 361 ? 8.762 13.140 -38.790 1.00 55.16 361 ASP A O 1
ATOM 3041 N N . THR A 1 362 ? 10.100 12.120 -37.330 1.00 56.16 362 THR A N 1
ATOM 3042 C CA . THR A 1 362 ? 11.015 13.270 -37.165 1.00 56.16 362 THR A CA 1
ATOM 3043 C C . THR A 1 362 ? 12.481 12.887 -37.391 1.00 56.16 362 THR A C 1
ATOM 3045 O O . THR A 1 362 ? 12.853 11.732 -37.217 1.00 56.16 362 THR A O 1
ATOM 3048 N N . GLU A 1 363 ? 13.362 13.871 -37.648 1.00 52.84 363 GLU A N 1
ATOM 3049 C CA . GLU A 1 363 ? 14.842 13.730 -37.726 1.00 52.84 363 GLU A CA 1
ATOM 3050 C C . GLU A 1 363 ? 15.503 13.102 -36.462 1.00 52.84 363 GLU A C 1
ATOM 3052 O O . GLU A 1 363 ? 16.725 12.978 -36.358 1.00 52.84 363 GLU A O 1
ATOM 3057 N N . LYS A 1 364 ? 14.700 12.699 -35.468 1.00 52.38 364 LYS A N 1
ATOM 3058 C CA . LYS A 1 364 ? 15.081 12.011 -34.231 1.00 52.38 364 LYS A CA 1
ATOM 3059 C C . LYS A 1 364 ? 15.136 10.484 -34.366 1.00 52.38 364 LYS A C 1
ATOM 3061 O O . LYS A 1 364 ? 15.210 9.814 -33.337 1.00 52.38 364 LYS A O 1
ATOM 3066 N N . GLU A 1 365 ? 15.194 9.922 -35.577 1.00 53.91 365 GLU A N 1
ATOM 3067 C CA . GLU A 1 365 ? 15.408 8.478 -35.814 1.00 53.91 365 GLU A CA 1
ATOM 3068 C C . GLU A 1 365 ? 16.582 7.901 -34.997 1.00 53.91 365 GLU A C 1
ATOM 3070 O O . GLU A 1 365 ? 16.535 6.766 -34.533 1.00 53.91 365 GLU A O 1
ATOM 3075 N N . ARG A 1 366 ? 17.606 8.713 -34.690 1.00 54.53 366 ARG A N 1
ATOM 3076 C CA . ARG A 1 366 ? 18.735 8.331 -33.817 1.00 54.53 366 ARG A CA 1
ATOM 3077 C C . ARG A 1 366 ? 18.328 7.910 -32.390 1.00 54.53 366 ARG A C 1
ATOM 3079 O O . ARG A 1 366 ? 19.130 7.310 -31.674 1.00 54.53 366 ARG A O 1
ATOM 3086 N N . TYR A 1 367 ? 17.116 8.239 -31.944 1.00 59.44 367 TYR A N 1
ATOM 3087 C CA . TYR A 1 367 ? 16.570 7.867 -30.635 1.00 59.44 367 TYR A CA 1
ATOM 3088 C C . TYR A 1 367 ? 15.577 6.695 -30.710 1.00 59.44 367 TYR A C 1
ATOM 3090 O O . TYR A 1 367 ? 15.102 6.237 -29.673 1.00 59.44 367 TYR A O 1
ATOM 3098 N N . PHE A 1 368 ? 15.303 6.164 -31.901 1.00 65.88 368 PHE A N 1
ATOM 3099 C CA . PHE A 1 368 ? 14.355 5.074 -32.131 1.00 65.88 368 PHE A CA 1
ATOM 3100 C C . PHE A 1 368 ? 14.700 3.804 -31.344 1.00 65.88 368 PHE A C 1
ATOM 3102 O O . PHE A 1 368 ? 13.902 3.325 -30.533 1.00 65.88 368 PHE A O 1
ATOM 3109 N N . ASP A 1 369 ? 15.938 3.325 -31.488 1.00 68.06 369 ASP A N 1
ATOM 3110 C CA . ASP A 1 369 ? 16.428 2.136 -30.783 1.00 68.06 369 ASP A CA 1
ATOM 3111 C C . ASP A 1 369 ? 16.316 2.284 -29.261 1.00 68.06 369 ASP A C 1
ATOM 3113 O O . ASP A 1 369 ? 16.123 1.309 -28.532 1.00 68.06 369 ASP A O 1
ATOM 3117 N N . ARG A 1 370 ? 16.373 3.525 -28.768 1.00 74.00 370 ARG A N 1
ATOM 3118 C CA . ARG A 1 370 ? 16.308 3.863 -27.343 1.00 74.00 370 ARG A CA 1
ATOM 3119 C C . ARG A 1 370 ? 14.893 3.720 -26.794 1.00 74.00 370 ARG A C 1
ATOM 3121 O O . ARG A 1 370 ? 14.719 3.116 -25.738 1.00 74.00 370 ARG A O 1
ATOM 3128 N N . HIS A 1 371 ? 13.886 4.206 -27.520 1.00 75.69 371 HIS A N 1
ATOM 3129 C CA . HIS A 1 371 ? 12.477 4.040 -27.143 1.00 75.69 371 HIS A CA 1
ATOM 3130 C C . HIS A 1 371 ? 12.048 2.569 -27.176 1.00 75.69 371 HIS A C 1
ATOM 3132 O O . HIS A 1 371 ? 11.345 2.102 -26.276 1.00 75.69 371 HIS A O 1
ATOM 3138 N N . ILE A 1 372 ? 12.536 1.808 -28.159 1.00 79.38 372 ILE A N 1
ATOM 3139 C CA . ILE A 1 372 ? 12.301 0.362 -28.229 1.00 79.38 372 ILE A CA 1
ATOM 3140 C C . ILE A 1 372 ? 12.985 -0.359 -27.068 1.00 79.38 372 ILE A C 1
ATOM 3142 O O . ILE A 1 372 ? 12.362 -1.208 -26.431 1.00 79.38 372 ILE A O 1
ATOM 3146 N N . THR A 1 373 ? 14.241 -0.017 -26.768 1.00 81.50 373 THR A N 1
ATOM 3147 C CA . THR A 1 373 ? 14.985 -0.608 -25.646 1.00 81.50 373 THR A CA 1
ATOM 3148 C C . THR A 1 373 ? 14.263 -0.352 -24.327 1.00 81.50 373 THR A C 1
ATOM 3150 O O . THR A 1 373 ? 13.960 -1.303 -23.614 1.00 81.50 373 THR A O 1
ATOM 3153 N N . ARG A 1 374 ? 13.881 0.902 -24.046 1.00 86.06 374 ARG A N 1
ATOM 3154 C CA . ARG A 1 374 ? 13.087 1.280 -22.865 1.00 86.06 374 ARG A CA 1
ATOM 3155 C C . ARG A 1 374 ? 11.813 0.441 -22.741 1.00 86.06 374 ARG A C 1
ATOM 3157 O O . ARG A 1 374 ? 11.578 -0.163 -21.702 1.00 86.06 374 ARG A O 1
ATOM 3164 N N . SER A 1 375 ? 11.040 0.340 -23.821 1.00 86.62 375 SER A N 1
ATOM 3165 C CA . SER A 1 375 ? 9.776 -0.411 -23.854 1.00 86.62 375 SER A CA 1
ATOM 3166 C C . SER A 1 375 ? 9.966 -1.910 -23.616 1.00 86.62 375 SER A C 1
ATOM 3168 O O . SER A 1 375 ? 9.170 -2.534 -22.919 1.00 86.62 375 SER A O 1
ATOM 3170 N N . LYS A 1 376 ? 11.034 -2.497 -24.171 1.00 85.62 376 LYS A N 1
ATOM 3171 C CA . LYS A 1 376 ? 11.388 -3.904 -23.943 1.00 85.62 376 LYS A CA 1
ATOM 3172 C C . LYS A 1 376 ? 11.821 -4.156 -22.504 1.00 85.62 376 LYS A C 1
ATOM 3174 O O . LYS A 1 376 ? 11.428 -5.170 -21.945 1.00 85.62 376 LYS A O 1
ATOM 3179 N N . VAL A 1 377 ? 12.601 -3.247 -21.916 1.00 89.19 377 VAL A N 1
ATOM 3180 C CA . VAL A 1 377 ? 13.046 -3.375 -20.523 1.00 89.19 377 VAL A CA 1
ATOM 3181 C C . VAL A 1 377 ? 11.873 -3.229 -19.555 1.00 89.19 377 VAL A C 1
ATOM 3183 O O . VAL A 1 377 ? 11.803 -3.999 -18.617 1.00 89.19 377 VAL A O 1
ATOM 3186 N N . VAL A 1 378 ? 10.926 -2.312 -19.787 1.00 90.56 378 VAL A N 1
ATOM 3187 C CA . VAL A 1 378 ? 9.713 -2.194 -18.944 1.00 90.56 378 VAL A CA 1
ATOM 3188 C C . VAL A 1 378 ? 8.832 -3.449 -19.024 1.00 90.56 378 VAL A C 1
ATOM 3190 O O . VAL A 1 378 ? 8.154 -3.787 -18.058 1.00 90.56 378 VAL A O 1
ATOM 3193 N N . LYS A 1 379 ? 8.807 -4.124 -20.181 1.00 89.81 379 LYS A N 1
ATOM 3194 C CA . LYS A 1 379 ? 8.007 -5.337 -20.399 1.00 89.81 379 LYS A CA 1
ATOM 3195 C C . LYS A 1 379 ? 8.552 -6.568 -19.664 1.00 89.81 379 LYS A C 1
ATOM 3197 O O . LYS A 1 379 ? 7.757 -7.429 -19.291 1.00 89.81 379 LYS A O 1
ATOM 3202 N N . ASN A 1 380 ? 9.875 -6.687 -19.580 1.00 85.19 380 ASN A N 1
ATOM 3203 C CA . ASN A 1 380 ? 10.576 -7.826 -18.981 1.00 85.19 380 ASN A CA 1
ATOM 3204 C C . ASN A 1 380 ? 10.683 -7.665 -17.465 1.00 85.19 380 ASN A C 1
ATOM 3206 O O . ASN A 1 380 ? 10.613 -8.711 -16.781 1.00 85.19 380 ASN A O 1
#

Radius of gyration: 31.45 Å; chains: 1; bounding box: 83×60×78 Å